Protein AF-A0AA43QXD0-F1 (afdb_monomer)

Foldseek 3Di:
DVVVVVVQVVLLVVLVVLLVVLVVLLVVLLVVLPPPPLCVVLNVVSVVLCCVCQPVVHRPPPDPDGSVRSVVNSVVSVVSSVVSVQVVLLSVLQVLLVVLLVVLVVVLVVLVPDPCVVVCVVLNVLSVVLSVVLVVLCVVSGSVSSNVSSVSSVVSVVVSVVVVVVLVVCCQFLVNLVVSLVVLLVVLVCCLCPVLDDPLNLSVVLSVQSVVLSVVLVCVVVVDDPVRSRDGCNSVVSSVSSVVSSVVSVVQVVLLVVLLVLLVVLLVLLVVLLVVQDPDLLCVLLNVVSVCLNVPQPDPVNSSVLSPDDSVVSVVSSVVSVVVSVVSVVVVVVSVVLSVLLVVLLVVLVVVLVVLVVDPVLVVLNVQLVVLSVVLVVQSNVDSDDDSVVSNVSNVVSSVVSVVVVVVVVVD

Sequence (412 aa):
MLDKAFHEAATRDNLWQQLLNEKALLDTLKQNVEGKDHLNSLKDKINTKLNELFPNNELTNHGLANNHDLTITVIELADSIKQFKEEFDLLEAKQNYLKQFSLVNEKLSEIENSVNKEHYKEIKDKLVSVKESADAIASGNTKISYDIAAQELSRVLAEALEKIKAIDQELSSPEGMERLYWAKLKEAKNYADSDLNSDQEIYSYEKNQLKQAIQAIENEVTTTTPEDQKKEGFFQDKIDKLNKALDQAKETKQEKDISLSEFDELALRANELDKRIGDSKYYSYYKNELKWLISDDFEPRNRKKFSSWTQNARKQKIDSLRNKLIHHEAILERALLLISKYLELKKEAEAFLQELSKNVIYSDIQIALEKQIFNSEEEIKNRNYTDYGVQIPILEKALELSKQDKKAIDMK

Structure (mmCIF, N/CA/C/O backbone):
data_AF-A0AA43QXD0-F1
#
_entry.id   AF-A0AA43QXD0-F1
#
loop_
_atom_site.group_PDB
_atom_site.id
_atom_site.type_symbol
_atom_site.label_atom_id
_atom_site.label_alt_id
_atom_site.label_comp_id
_atom_site.label_asym_id
_atom_site.label_entity_id
_atom_site.label_seq_id
_atom_site.pdbx_PDB_ins_code
_atom_site.Cartn_x
_atom_site.Cartn_y
_atom_site.Cartn_z
_atom_site.occupancy
_atom_site.B_iso_or_equiv
_atom_site.auth_seq_id
_atom_site.auth_comp_id
_atom_site.auth_asym_id
_atom_site.auth_atom_id
_atom_site.pdbx_PDB_model_num
ATOM 1 N N . MET A 1 1 ? -43.182 73.618 34.325 1.00 51.47 1 MET A N 1
ATOM 2 C CA . MET A 1 1 ? -41.833 73.461 33.728 1.00 51.47 1 MET A CA 1
ATOM 3 C C . MET A 1 1 ? -40.879 72.664 34.621 1.00 51.47 1 MET A C 1
ATOM 5 O O . MET A 1 1 ? -40.152 71.854 34.070 1.00 51.47 1 MET A O 1
ATOM 9 N N . LEU A 1 2 ? -40.915 72.809 35.956 1.00 55.12 2 LEU A N 1
ATOM 10 C CA . LEU A 1 2 ? -40.075 72.030 36.891 1.00 55.12 2 LEU A CA 1
ATOM 11 C C . LEU A 1 2 ? -40.331 70.503 36.872 1.00 55.12 2 LEU A C 1
ATOM 13 O O . LEU A 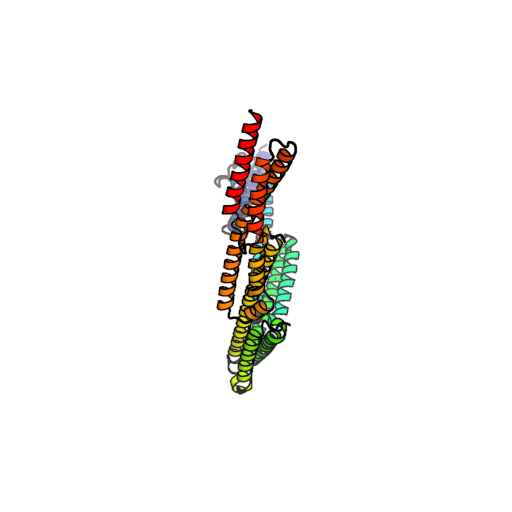1 2 ? -39.370 69.743 36.876 1.00 55.12 2 LEU A O 1
ATOM 17 N N . ASP A 1 3 ? -41.585 70.049 36.747 1.00 63.75 3 ASP A N 1
ATOM 18 C CA . ASP A 1 3 ? -41.909 68.605 36.735 1.00 63.75 3 ASP A CA 1
ATOM 19 C C . ASP A 1 3 ? -41.322 67.834 35.546 1.00 63.75 3 ASP A C 1
ATOM 21 O O . ASP A 1 3 ? -40.877 66.698 35.703 1.00 63.75 3 ASP A O 1
ATOM 25 N N . LYS A 1 4 ? -41.286 68.445 34.354 1.00 66.94 4 LYS A N 1
ATOM 26 C CA . LYS A 1 4 ? -40.823 67.776 33.128 1.00 66.94 4 LYS A CA 1
ATOM 27 C C . LYS A 1 4 ? -39.312 67.530 33.154 1.00 66.94 4 LYS A C 1
ATOM 29 O O . LYS A 1 4 ? -38.874 66.429 32.848 1.00 66.94 4 LYS A O 1
ATOM 34 N N . ALA A 1 5 ? -38.536 68.523 33.591 1.00 70.81 5 ALA A N 1
ATOM 35 C CA . ALA A 1 5 ? -37.084 68.403 33.717 1.00 70.81 5 ALA A CA 1
ATOM 36 C C . ALA A 1 5 ? -36.681 67.375 34.789 1.00 70.81 5 ALA A C 1
ATOM 38 O O . ALA A 1 5 ? -35.729 66.621 34.601 1.00 70.81 5 ALA A O 1
ATOM 39 N N . PHE A 1 6 ? -37.437 67.304 35.892 1.00 72.00 6 PHE A N 1
ATOM 40 C CA . PHE A 1 6 ? -37.231 66.291 36.927 1.00 72.00 6 PHE A CA 1
ATOM 41 C C . PHE A 1 6 ? -37.520 64.872 36.407 1.00 72.00 6 PHE A C 1
ATOM 43 O O . PHE A 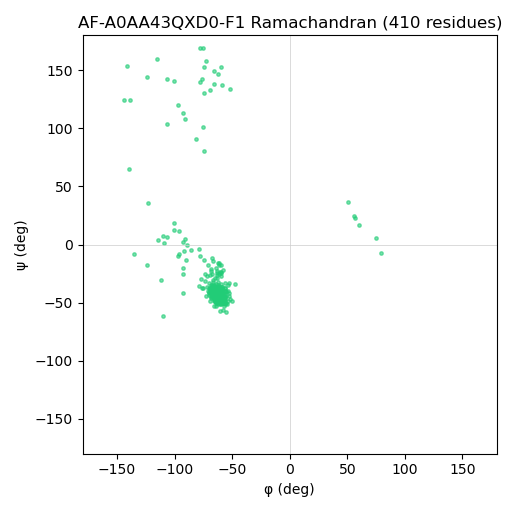1 6 ? -36.728 63.960 36.632 1.00 72.00 6 PHE A O 1
ATOM 50 N N . HIS A 1 7 ? -38.608 64.689 35.649 1.00 74.19 7 HIS A N 1
ATOM 51 C CA . HIS A 1 7 ? -38.941 63.400 35.028 1.00 74.19 7 HIS A CA 1
ATOM 52 C C . HIS A 1 7 ? -37.917 62.975 33.965 1.00 74.19 7 HIS A C 1
ATOM 54 O O . HIS A 1 7 ? -37.544 61.802 33.898 1.00 74.19 7 HIS A O 1
ATOM 60 N N . GLU A 1 8 ? -37.431 63.913 33.150 1.00 78.94 8 GLU A N 1
ATOM 61 C CA . GLU A 1 8 ? -36.392 63.649 32.149 1.00 78.94 8 GLU A CA 1
ATOM 62 C C . GLU A 1 8 ? -35.073 63.216 32.805 1.00 78.94 8 GLU A C 1
ATOM 64 O O . GLU A 1 8 ? -34.463 62.253 32.340 1.00 78.94 8 GLU A O 1
ATOM 69 N N . ALA A 1 9 ? -34.677 63.851 33.915 1.00 78.62 9 ALA A N 1
ATOM 70 C CA . ALA A 1 9 ? -33.487 63.479 34.679 1.00 78.62 9 ALA A CA 1
ATOM 71 C C . ALA A 1 9 ? -33.614 62.093 35.335 1.00 78.62 9 ALA A C 1
ATOM 73 O O . ALA A 1 9 ? -32.725 61.262 35.171 1.00 78.62 9 ALA A O 1
ATOM 74 N N . ALA A 1 10 ? -34.738 61.803 35.998 1.00 82.06 10 ALA A N 1
ATOM 75 C CA . ALA A 1 10 ? -34.971 60.496 36.618 1.00 82.06 10 ALA A CA 1
ATOM 76 C C . ALA A 1 10 ? -34.995 59.350 35.586 1.00 82.06 10 ALA A C 1
ATOM 78 O O . ALA A 1 10 ? -34.493 58.256 35.842 1.00 82.06 10 ALA A O 1
ATOM 79 N N . THR A 1 11 ? -35.545 59.607 34.394 1.00 85.06 11 THR A N 1
ATOM 80 C CA . THR A 1 11 ? -35.537 58.642 33.282 1.00 85.06 11 THR A CA 1
ATOM 81 C C . THR A 1 11 ? -34.114 58.365 32.800 1.00 85.06 11 THR A C 1
ATOM 83 O O . THR A 1 11 ? -33.750 57.208 32.593 1.00 85.06 11 THR A O 1
ATOM 86 N N . ARG A 1 12 ? -33.295 59.415 32.668 1.00 83.88 12 ARG A N 1
ATOM 87 C CA . ARG A 1 12 ? -31.887 59.301 32.277 1.00 83.88 12 ARG A CA 1
ATOM 88 C C . ARG A 1 12 ? -31.093 58.434 33.250 1.00 83.88 12 ARG A C 1
ATOM 90 O O . ARG A 1 12 ? -30.363 57.549 32.815 1.00 83.88 12 ARG A O 1
ATOM 97 N N . ASP A 1 13 ? -31.269 58.660 34.549 1.00 84.12 13 ASP A N 1
ATOM 98 C CA . ASP A 1 13 ? -30.552 57.924 35.594 1.00 84.12 13 ASP A CA 1
ATOM 99 C C . ASP A 1 13 ? -30.929 56.434 35.598 1.00 84.12 13 ASP A C 1
ATOM 101 O O . ASP A 1 13 ? -30.068 55.574 35.778 1.00 84.12 13 ASP A O 1
ATOM 105 N N . ASN A 1 14 ? -32.198 56.103 35.333 1.00 88.69 14 ASN A N 1
ATOM 106 C CA . ASN A 1 14 ? -32.641 54.713 35.201 1.00 88.69 14 ASN A CA 1
ATOM 107 C C . ASN A 1 14 ? -32.011 54.024 33.977 1.00 88.69 14 ASN A C 1
ATOM 109 O O . ASN A 1 14 ? -31.424 52.951 34.107 1.00 88.69 14 ASN A O 1
ATOM 113 N N . LEU A 1 15 ? -32.059 54.665 32.803 1.00 87.38 15 LEU A N 1
ATOM 114 C CA . LEU A 1 15 ? -31.422 54.148 31.583 1.00 87.38 15 LEU A CA 1
ATOM 115 C C . LEU A 1 15 ? -29.913 53.947 31.771 1.00 87.38 15 LEU A C 1
ATOM 117 O O . LEU A 1 15 ? -29.345 52.971 31.287 1.00 87.38 15 LEU A O 1
ATOM 121 N N . TRP A 1 16 ? -29.269 54.833 32.529 1.00 84.62 16 TRP A N 1
ATOM 122 C CA . TRP A 1 16 ? -27.859 54.704 32.872 1.00 84.62 16 TRP A CA 1
ATOM 123 C C . TRP A 1 16 ? -27.559 53.460 33.712 1.00 84.62 16 TRP A C 1
ATOM 125 O O . TRP A 1 16 ? -26.627 52.716 33.413 1.00 84.62 16 TRP A O 1
ATOM 135 N N . GLN A 1 17 ? -28.362 53.198 34.746 1.00 87.62 17 GLN A N 1
ATOM 136 C CA . GLN A 1 17 ? -28.209 51.983 35.552 1.00 87.62 17 GLN A CA 1
ATOM 137 C C . GLN A 1 17 ? -28.441 50.716 34.721 1.00 87.62 17 GLN A C 1
ATOM 139 O O . GLN A 1 17 ? -27.722 49.733 34.891 1.00 87.62 17 GLN A O 1
ATOM 144 N N . GLN A 1 18 ? -29.390 50.740 33.781 1.00 90.38 18 GLN A N 1
ATOM 145 C CA . GLN A 1 18 ? -29.596 49.632 32.844 1.00 90.38 18 GLN A CA 1
ATOM 146 C C . GLN A 1 18 ? -28.362 49.399 31.966 1.00 90.38 18 GLN A C 1
ATOM 148 O O . GLN A 1 18 ? -27.901 48.266 31.863 1.00 90.38 18 GLN A O 1
ATOM 153 N N . LEU A 1 19 ? -27.766 50.462 31.416 1.00 88.12 19 LEU A N 1
ATOM 154 C CA . LEU A 1 19 ? -26.538 50.366 30.623 1.00 88.12 19 LEU A CA 1
ATOM 155 C C . LEU A 1 19 ? -25.380 49.736 31.417 1.00 88.12 19 LEU A C 1
ATOM 157 O O . LEU A 1 19 ? -24.665 48.882 30.893 1.00 88.12 19 LEU A O 1
ATOM 161 N N . LEU A 1 20 ? -25.205 50.127 32.684 1.00 87.38 20 LEU A N 1
ATOM 162 C CA . LEU A 1 20 ? -24.184 49.550 33.566 1.00 87.38 20 LEU A CA 1
ATOM 163 C C . LEU A 1 20 ? -24.425 48.058 33.838 1.00 87.38 20 LEU A C 1
ATOM 165 O O . LEU A 1 20 ? -23.473 47.275 33.835 1.00 87.38 20 LEU A O 1
ATOM 169 N N . ASN A 1 21 ? -25.682 47.657 34.035 1.00 91.50 21 ASN A N 1
ATOM 170 C CA . ASN A 1 21 ? -26.043 46.254 34.230 1.00 91.50 21 ASN A CA 1
ATOM 171 C C . ASN A 1 21 ? -25.748 45.415 32.979 1.00 91.50 21 ASN A C 1
ATOM 173 O O . ASN A 1 21 ? -25.146 44.347 33.082 1.00 91.50 21 ASN A O 1
ATOM 177 N N . GLU A 1 22 ? -26.109 45.912 31.795 1.00 91.69 22 GLU A N 1
ATOM 178 C CA . GLU A 1 22 ? -25.817 45.227 30.533 1.00 91.69 22 GLU A CA 1
ATOM 179 C C . GLU A 1 22 ? -24.306 45.134 30.276 1.00 91.69 22 GLU A C 1
ATOM 181 O O . GLU A 1 22 ? -23.798 44.077 29.897 1.00 91.69 22 GLU A O 1
ATOM 186 N N . LYS A 1 23 ? -23.538 46.188 30.584 1.00 89.56 23 LYS A N 1
ATOM 187 C CA . LYS A 1 23 ? -22.070 46.132 30.527 1.00 89.56 23 LYS A CA 1
ATOM 188 C C . LYS A 1 23 ? -21.514 45.003 31.402 1.00 89.56 23 LYS A C 1
ATOM 190 O O . LYS A 1 23 ? -20.656 44.253 30.944 1.00 89.56 23 LYS A O 1
ATOM 195 N N . ALA A 1 24 ? -22.010 44.850 32.631 1.00 91.25 24 ALA A N 1
ATOM 196 C CA . ALA A 1 24 ? -21.566 43.783 33.528 1.00 91.25 24 ALA A CA 1
ATOM 197 C C . ALA A 1 24 ? -21.875 42.377 32.972 1.00 91.25 24 ALA A C 1
ATOM 199 O O . ALA A 1 24 ? -21.065 41.456 33.113 1.00 91.25 24 ALA A O 1
ATOM 200 N N . LEU A 1 25 ? -23.015 42.206 32.294 1.00 94.50 25 LEU A N 1
ATOM 201 C CA . LEU A 1 25 ? -23.342 40.961 31.591 1.00 94.50 25 LEU A CA 1
ATOM 202 C C . LEU A 1 25 ? -22.382 40.699 30.424 1.00 94.50 25 LEU A C 1
ATOM 204 O O . LEU A 1 25 ? -21.934 39.564 30.249 1.00 94.50 25 LEU A O 1
ATOM 208 N N . LEU A 1 26 ? -22.033 41.732 29.655 1.00 92.31 26 LEU A N 1
ATOM 209 C CA . LEU A 1 26 ? -21.068 41.620 28.562 1.00 92.31 26 LEU A CA 1
ATOM 210 C C . LEU A 1 26 ? -19.654 41.284 29.071 1.00 92.31 26 LEU A C 1
ATOM 212 O O . LEU A 1 26 ? -18.992 40.413 28.507 1.00 92.31 26 LEU A O 1
ATOM 216 N N . ASP A 1 27 ? -19.218 41.902 30.172 1.00 91.25 27 ASP A N 1
ATOM 217 C CA . ASP A 1 27 ? -17.948 41.584 30.840 1.00 91.25 27 ASP A CA 1
ATOM 218 C C . ASP A 1 27 ? -17.928 40.132 31.356 1.00 91.25 27 ASP A C 1
ATOM 220 O O . ASP A 1 27 ? -16.919 39.438 31.236 1.00 91.25 27 ASP A O 1
ATOM 224 N N . THR A 1 28 ? -19.059 39.627 31.860 1.00 94.94 28 THR A N 1
ATOM 225 C CA . THR A 1 28 ? -19.193 38.218 32.273 1.00 94.94 28 THR A CA 1
ATOM 226 C C . THR A 1 28 ? -19.048 37.269 31.079 1.00 94.94 28 THR A C 1
ATOM 228 O O . THR A 1 28 ? -18.343 36.264 31.159 1.00 94.94 28 THR A O 1
ATOM 231 N N . LEU A 1 29 ? -19.671 37.589 29.937 1.00 93.94 29 LEU A N 1
ATOM 232 C CA . LEU A 1 29 ? -19.498 36.806 28.708 1.00 93.94 29 LEU A CA 1
ATOM 233 C C . LEU A 1 29 ? -18.046 36.819 28.234 1.00 93.94 29 LEU A C 1
ATOM 235 O O . LEU A 1 29 ? -17.527 35.770 27.858 1.00 93.94 29 LEU A O 1
ATOM 239 N N . LYS A 1 30 ? -17.374 37.972 28.308 1.00 92.81 30 LYS A N 1
ATOM 240 C CA . LYS A 1 30 ? -15.949 38.092 27.986 1.00 92.81 30 LYS A CA 1
ATOM 241 C C . LYS A 1 30 ? -15.097 37.137 28.822 1.00 92.81 30 LYS A C 1
ATOM 243 O O . LYS A 1 30 ? -14.258 36.436 28.265 1.00 92.81 30 LYS A O 1
ATOM 248 N N . GLN A 1 31 ? -15.335 37.077 30.130 1.00 93.62 31 GLN A N 1
ATOM 249 C CA . GLN A 1 31 ? -14.624 36.156 31.022 1.00 93.62 31 GLN A CA 1
ATOM 250 C C . GLN A 1 31 ? -14.893 34.688 30.658 1.00 93.62 31 GLN A C 1
ATOM 252 O O . GLN A 1 31 ? -13.973 33.877 30.655 1.00 93.62 31 GLN A O 1
ATOM 257 N N . ASN A 1 32 ? -16.129 34.346 30.279 1.00 92.94 32 ASN A N 1
ATOM 258 C CA . ASN A 1 32 ? -16.500 32.976 29.901 1.00 92.94 32 ASN A CA 1
ATOM 259 C C . ASN A 1 32 ? -15.860 32.488 28.591 1.00 92.94 32 ASN A C 1
ATOM 261 O O . ASN A 1 32 ? -15.765 31.272 28.382 1.00 92.94 32 ASN A O 1
ATOM 265 N N . VAL A 1 33 ? -15.451 33.409 27.712 1.00 93.75 33 VAL A N 1
ATOM 266 C CA . VAL A 1 33 ? -14.741 33.097 26.459 1.00 93.75 33 VAL A CA 1
ATOM 267 C C . VAL A 1 33 ? -13.224 33.237 26.572 1.00 93.75 33 VAL A C 1
ATOM 269 O O . VAL A 1 33 ? -12.491 32.842 25.666 1.00 93.75 33 VAL A O 1
ATOM 272 N N . GLU A 1 34 ? -12.725 33.803 27.668 1.00 89.88 34 GLU A N 1
ATOM 273 C CA . GLU A 1 34 ? -11.305 34.066 27.843 1.00 89.88 34 GLU A CA 1
ATOM 274 C C . GLU A 1 34 ? -10.506 32.763 28.004 1.00 89.88 34 GLU A C 1
ATOM 276 O O . GLU A 1 34 ? -10.888 31.852 28.734 1.00 89.88 34 GLU A O 1
ATOM 281 N N . GLY A 1 35 ? -9.394 32.655 27.271 1.00 86.25 35 GLY A N 1
ATOM 282 C CA . GLY A 1 35 ? -8.532 31.467 27.281 1.00 86.25 35 GLY A CA 1
ATOM 283 C C . GLY A 1 35 ? -9.084 30.249 26.528 1.00 86.25 35 GLY A C 1
ATOM 284 O O . GLY A 1 35 ? -8.464 29.190 26.578 1.00 86.25 35 GLY A O 1
ATOM 285 N N . LYS A 1 36 ? -10.221 30.376 25.830 1.00 90.81 36 LYS A N 1
ATOM 286 C CA . LYS A 1 36 ? -10.824 29.305 25.026 1.00 90.81 36 LYS A CA 1
ATOM 287 C C . LYS A 1 36 ? -10.643 29.569 23.536 1.00 90.81 36 LYS A C 1
ATOM 289 O O . LYS A 1 36 ? -11.372 30.367 22.948 1.00 90.81 36 LYS A O 1
ATOM 294 N N . ASP A 1 37 ? -9.706 28.859 22.914 1.00 90.31 37 ASP A N 1
ATOM 295 C CA . ASP A 1 37 ? -9.319 29.114 21.522 1.00 90.31 37 ASP A CA 1
ATOM 296 C C . ASP A 1 37 ? -10.478 28.994 20.520 1.00 90.31 37 ASP A C 1
ATOM 298 O O . ASP A 1 37 ? -10.578 29.793 19.586 1.00 90.31 37 ASP A O 1
ATOM 302 N N . HIS A 1 38 ? -11.406 28.053 20.737 1.00 90.31 38 HIS A N 1
ATOM 303 C CA . HIS A 1 38 ? -12.586 27.865 19.882 1.00 90.31 38 HIS A CA 1
ATOM 304 C C . HIS A 1 38 ? -13.591 29.026 19.947 1.00 90.31 38 HIS A C 1
ATOM 306 O O . HIS A 1 38 ? -14.482 29.100 19.104 1.00 90.31 38 HIS A O 1
ATOM 312 N N . LEU A 1 39 ? -13.441 29.947 20.906 1.00 94.88 39 LEU A N 1
ATOM 313 C CA . LEU A 1 39 ? -14.308 31.113 21.106 1.00 94.88 39 LEU A CA 1
ATOM 314 C C . LEU A 1 39 ? -13.631 32.446 20.759 1.00 94.88 39 LEU A C 1
ATOM 316 O O . LEU A 1 39 ? -14.231 33.499 20.976 1.00 94.88 39 LEU A O 1
ATOM 320 N N . ASN A 1 40 ? -12.420 32.440 20.190 1.00 90.88 40 ASN A N 1
ATOM 321 C CA . ASN A 1 40 ? -11.671 33.670 19.898 1.00 90.88 40 ASN A CA 1
ATOM 322 C C . ASN A 1 40 ? -12.452 34.663 19.015 1.00 90.88 40 ASN A C 1
ATOM 324 O O . ASN A 1 40 ? -12.437 35.860 19.282 1.00 90.88 40 ASN A O 1
ATOM 328 N N . SER A 1 41 ? -13.222 34.183 18.032 1.00 90.69 41 SER A N 1
ATOM 329 C CA . SER A 1 41 ? -14.058 35.070 17.207 1.00 90.69 41 SER A CA 1
ATOM 330 C C . SER A 1 41 ? -15.150 35.777 18.021 1.00 90.69 41 SER A C 1
ATOM 332 O O . SER A 1 41 ? -15.392 36.968 17.827 1.00 90.69 41 SER A O 1
ATOM 334 N N . LEU A 1 42 ? -15.780 35.074 18.967 1.00 94.56 42 LEU A N 1
ATOM 335 C CA . LEU A 1 42 ? -16.776 35.663 19.861 1.00 94.56 42 LEU A CA 1
ATOM 336 C C . LEU A 1 42 ? -16.124 36.636 20.852 1.00 94.56 42 LEU A C 1
ATOM 338 O O . LEU A 1 42 ? -16.660 37.714 21.103 1.00 94.56 42 LEU A O 1
ATOM 342 N N . LYS A 1 43 ? -14.932 36.301 21.358 1.00 93.88 43 LYS A N 1
ATOM 343 C CA . LYS A 1 43 ? -14.114 37.196 22.185 1.00 93.88 43 LYS A CA 1
ATOM 344 C C . LYS A 1 43 ? -13.818 38.514 21.468 1.00 93.88 43 LYS A C 1
ATOM 346 O O . LYS A 1 43 ? -13.967 39.574 22.074 1.00 93.88 43 LYS A O 1
ATOM 351 N N . ASP A 1 44 ? -13.439 38.464 20.196 1.00 93.25 44 ASP A N 1
ATOM 352 C CA . ASP A 1 44 ? -13.154 39.664 19.407 1.00 93.25 44 ASP A CA 1
ATOM 353 C C . ASP A 1 44 ? -14.411 40.511 19.193 1.00 93.25 44 ASP A C 1
ATOM 355 O O . ASP A 1 44 ? -14.368 41.720 19.410 1.00 93.25 44 ASP A O 1
ATOM 359 N N . LYS A 1 45 ? -15.558 39.891 18.879 1.00 94.31 45 LYS A N 1
ATOM 360 C CA . LYS A 1 45 ? -16.852 40.593 18.778 1.00 94.31 45 LYS A CA 1
ATOM 361 C C . LYS A 1 45 ? -17.235 41.293 20.086 1.00 94.31 45 LYS A C 1
ATOM 363 O O . LYS A 1 45 ? -17.632 42.458 20.065 1.00 94.31 45 LYS A O 1
ATOM 368 N N . ILE A 1 46 ? -17.073 40.608 21.221 1.00 92.94 46 ILE A N 1
ATOM 369 C CA . ILE A 1 46 ? -17.331 41.170 22.553 1.00 92.94 46 ILE A CA 1
ATOM 370 C C . ILE A 1 46 ? -16.382 42.343 22.840 1.00 92.94 46 ILE A C 1
ATOM 372 O O . ILE A 1 46 ? -16.832 43.398 23.282 1.00 92.94 46 ILE A O 1
ATOM 376 N N . ASN A 1 47 ? -15.083 42.196 22.559 1.00 91.19 47 ASN A N 1
ATOM 377 C CA . ASN A 1 47 ? -14.097 43.262 22.754 1.00 91.19 47 ASN A CA 1
ATOM 378 C C . ASN A 1 47 ? -14.371 44.478 21.866 1.00 91.19 47 ASN A C 1
ATOM 380 O O . ASN A 1 47 ? -14.265 45.605 22.343 1.00 91.19 47 ASN A O 1
ATOM 384 N N . THR A 1 48 ? -14.745 44.267 20.605 1.00 91.94 48 THR A N 1
ATOM 385 C CA . THR A 1 48 ? -15.152 45.347 19.703 1.00 91.94 48 THR A CA 1
ATOM 386 C C . THR A 1 48 ? -16.360 46.080 20.266 1.00 91.94 48 THR A C 1
ATOM 388 O O . THR A 1 48 ? -16.297 47.296 20.415 1.00 91.94 48 THR A O 1
ATOM 391 N N . LYS A 1 49 ? -17.409 45.362 20.692 1.00 89.81 49 LYS A N 1
ATOM 392 C CA . LYS A 1 49 ? -18.606 45.994 21.264 1.00 89.81 49 LYS A CA 1
ATOM 393 C C . LYS A 1 49 ? -18.304 46.764 22.555 1.00 89.81 49 LYS A C 1
ATOM 395 O O . LYS A 1 49 ? -18.844 47.849 22.764 1.00 89.81 49 LYS A O 1
ATOM 400 N N . LEU A 1 50 ? -17.414 46.234 23.399 1.00 87.69 50 LEU A N 1
ATOM 401 C CA . LEU A 1 50 ? -16.923 46.939 24.586 1.00 87.69 50 LEU A CA 1
ATOM 402 C C . LEU A 1 50 ? -16.155 48.212 24.212 1.00 87.69 50 LEU A C 1
ATOM 404 O O . LEU A 1 50 ? -16.408 49.249 24.808 1.00 87.69 50 LEU A O 1
ATOM 408 N N . ASN A 1 51 ? -15.260 48.163 23.225 1.00 87.88 51 ASN A N 1
ATOM 409 C CA . ASN A 1 51 ? -14.468 49.324 22.807 1.00 87.88 51 ASN A CA 1
ATOM 410 C C . ASN A 1 5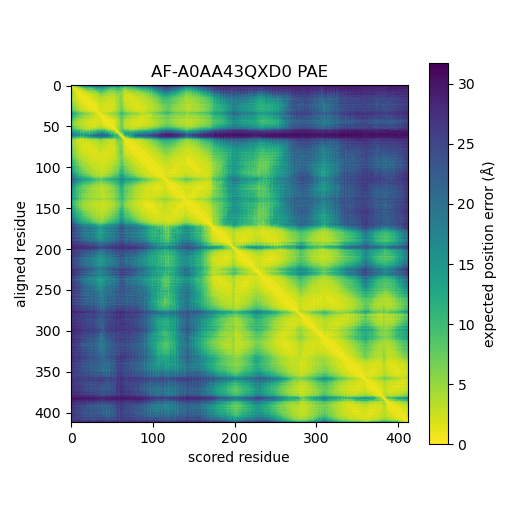1 ? -15.305 50.396 22.089 1.00 87.88 51 ASN A C 1
ATOM 412 O O . ASN A 1 51 ? -15.013 51.580 22.233 1.00 87.88 51 ASN A O 1
ATOM 416 N N . GLU A 1 52 ? -16.331 49.994 21.333 1.00 85.19 52 GLU A N 1
ATOM 417 C CA . GLU A 1 52 ? -17.283 50.901 20.678 1.00 85.19 52 GLU A CA 1
ATOM 418 C C . GLU A 1 52 ? -18.086 51.716 21.698 1.00 85.19 52 GLU A C 1
ATOM 420 O O . GLU A 1 52 ? -18.251 52.923 21.533 1.00 85.19 52 GLU A O 1
ATOM 425 N N . LEU A 1 53 ? -18.584 51.060 22.752 1.00 81.00 53 LEU A N 1
ATOM 426 C CA . LEU A 1 53 ? -19.462 51.686 23.744 1.00 81.00 53 LEU A CA 1
ATOM 427 C C . LEU A 1 53 ? -18.712 52.269 24.955 1.00 81.00 53 LEU A C 1
ATOM 429 O O . LEU A 1 53 ? -19.216 53.185 25.606 1.00 81.00 53 LEU A O 1
ATOM 433 N N . PHE A 1 54 ? -17.523 51.747 25.267 1.00 80.69 54 PHE A N 1
ATOM 434 C CA . PHE A 1 54 ? -16.732 52.070 26.461 1.00 80.69 54 PHE A CA 1
ATOM 435 C C . PHE A 1 54 ? -15.226 52.179 26.129 1.00 80.69 54 PHE A C 1
ATOM 437 O O . PHE A 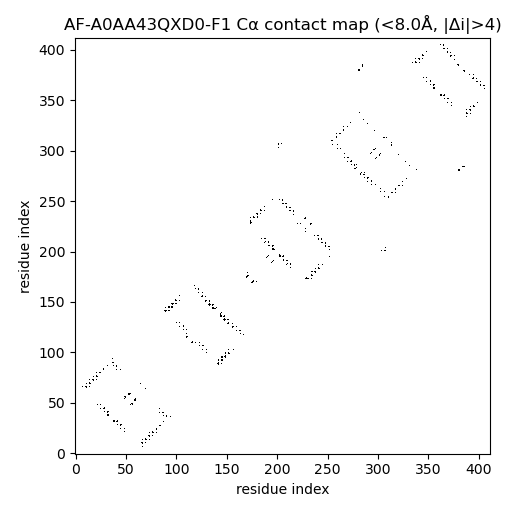1 54 ? -14.415 51.373 26.605 1.00 80.69 54 PHE A O 1
ATOM 444 N N . PRO A 1 55 ? -14.807 53.161 25.310 1.00 77.00 55 PRO A N 1
ATOM 445 C CA . PRO A 1 55 ? -13.399 53.355 24.972 1.00 77.00 55 PRO A CA 1
ATOM 446 C C . PRO A 1 55 ? -12.562 53.601 26.236 1.00 77.00 55 PRO A C 1
ATOM 448 O O . PRO A 1 55 ? -12.969 54.331 27.137 1.00 77.00 55 PRO A O 1
ATOM 451 N N . ASN A 1 56 ? -11.381 52.980 26.314 1.00 71.50 56 ASN A N 1
ATOM 452 C CA . ASN A 1 56 ? -10.497 53.006 27.491 1.00 71.50 56 ASN A CA 1
ATOM 453 C C . ASN A 1 56 ? -11.149 52.514 28.800 1.00 71.50 56 ASN A C 1
ATOM 455 O O . ASN A 1 56 ? -10.675 52.854 29.880 1.00 71.50 56 ASN A O 1
ATOM 459 N N . ASN A 1 57 ? -12.215 51.705 28.722 1.00 65.56 57 ASN A N 1
ATOM 460 C CA . ASN A 1 57 ? -13.053 51.312 29.864 1.00 65.56 57 ASN A CA 1
ATOM 461 C C . ASN A 1 57 ? -13.722 52.496 30.589 1.00 65.56 57 ASN A C 1
ATOM 463 O O . ASN A 1 57 ? -14.203 52.335 31.712 1.00 65.56 57 ASN A O 1
ATOM 467 N N . GLU A 1 58 ? -13.784 53.666 29.953 1.00 63.28 58 GLU A N 1
ATOM 468 C CA . GLU A 1 58 ? -14.417 54.864 30.491 1.00 63.28 58 GLU A CA 1
ATOM 469 C C . GLU A 1 58 ? -15.749 55.138 29.779 1.00 63.28 58 GLU A C 1
ATOM 471 O O . GLU A 1 58 ? -15.913 54.942 28.573 1.00 63.28 58 GLU A O 1
ATOM 476 N N . LEU A 1 59 ? -16.735 55.603 30.549 1.00 62.75 59 LEU A N 1
ATOM 477 C CA . LEU A 1 59 ? -18.034 56.027 30.033 1.00 62.75 59 LEU A CA 1
ATOM 478 C C . LEU A 1 59 ? -17.894 57.386 29.350 1.00 62.75 59 LEU A C 1
ATOM 480 O O . LEU A 1 59 ? -17.876 58.425 30.005 1.00 62.75 59 LEU A O 1
ATOM 484 N N . THR A 1 60 ? -17.829 57.389 28.022 1.00 58.06 60 THR A N 1
ATOM 485 C CA . THR A 1 60 ? -17.598 58.616 27.244 1.00 58.06 60 THR A CA 1
ATOM 486 C C . THR A 1 60 ? -18.812 59.549 27.165 1.00 58.06 60 THR A C 1
ATOM 488 O O . THR A 1 60 ? -18.640 60.718 26.838 1.00 58.06 60 THR A O 1
ATOM 491 N N . ASN A 1 61 ? -20.021 59.107 27.539 1.00 56.12 61 ASN A N 1
ATOM 492 C CA . ASN A 1 61 ? -21.264 59.874 27.336 1.00 56.12 61 ASN A CA 1
ATOM 493 C C . ASN A 1 61 ? -22.081 60.147 28.616 1.00 56.12 61 ASN A C 1
ATOM 495 O O . ASN A 1 61 ? -23.308 60.194 28.576 1.00 56.12 61 ASN A O 1
ATOM 499 N N . HIS A 1 62 ? -21.429 60.381 29.759 1.00 52.44 62 HIS A N 1
ATOM 500 C CA . HIS A 1 62 ? -22.117 60.591 31.048 1.00 52.44 62 HIS A CA 1
ATOM 501 C C . HIS A 1 62 ? -22.964 61.888 31.134 1.00 52.44 62 HIS A C 1
ATOM 503 O O . HIS A 1 62 ? -23.767 62.034 32.055 1.00 52.44 62 HIS A O 1
ATOM 509 N N . GLY A 1 63 ? -22.812 62.846 30.207 1.00 50.12 63 GLY A N 1
ATOM 510 C CA . GLY A 1 63 ? -23.405 64.186 30.362 1.00 50.12 63 GLY A CA 1
ATOM 511 C C . GLY A 1 63 ? -24.114 64.801 29.155 1.00 50.12 63 GLY A C 1
ATOM 512 O O . GLY A 1 63 ? -24.737 65.848 29.319 1.00 50.12 63 GLY A O 1
ATOM 513 N N . LEU A 1 64 ? -24.035 64.201 27.963 1.00 54.88 64 LEU A N 1
ATOM 514 C CA . LEU A 1 64 ? -24.488 64.847 26.716 1.00 54.88 64 LEU A CA 1
ATOM 515 C C . LEU A 1 64 ? -25.537 64.048 25.930 1.00 54.88 64 LEU A C 1
ATOM 517 O O . LEU A 1 64 ? -26.232 64.635 25.104 1.00 54.88 64 LEU A O 1
ATOM 521 N N . ALA A 1 65 ? -25.684 62.745 26.192 1.00 64.19 65 ALA A N 1
ATOM 522 C CA . ALA A 1 65 ? -26.693 61.925 25.532 1.00 64.19 65 ALA A CA 1
ATOM 523 C C . ALA A 1 65 ? -28.086 62.235 26.098 1.00 64.19 65 ALA A C 1
ATOM 525 O O . ALA A 1 65 ? -28.299 62.270 27.315 1.00 64.19 65 ALA A O 1
ATOM 526 N N . ASN A 1 66 ? -29.041 62.482 25.208 1.00 79.12 66 ASN A N 1
ATOM 527 C CA . ASN A 1 66 ? -30.440 62.627 25.591 1.00 79.12 66 ASN A CA 1
ATOM 528 C C . ASN A 1 66 ? -31.045 61.237 25.906 1.00 79.12 66 ASN A C 1
ATOM 530 O O . ASN A 1 66 ? -30.456 60.194 25.617 1.00 79.12 66 ASN A O 1
ATOM 534 N N . ASN A 1 67 ? -32.245 61.207 26.492 1.00 83.06 67 ASN A N 1
ATOM 535 C CA . ASN A 1 67 ? -32.907 59.947 26.859 1.00 83.06 67 ASN A CA 1
ATOM 536 C C . ASN A 1 67 ? -33.165 59.025 25.654 1.00 83.06 67 ASN A C 1
ATOM 538 O O . ASN A 1 67 ? -33.224 57.810 25.826 1.00 83.06 67 ASN A O 1
ATOM 542 N N . HIS A 1 68 ? -33.318 59.581 24.448 1.00 84.06 68 HIS A N 1
ATOM 543 C CA . HIS A 1 68 ? -33.543 58.805 23.231 1.00 84.06 68 HIS A CA 1
ATOM 544 C C . HIS A 1 68 ? -32.288 58.015 22.835 1.00 84.06 68 HIS A C 1
ATOM 546 O O . HIS A 1 68 ? -32.374 56.799 22.673 1.00 84.06 68 HIS A O 1
ATOM 552 N N . ASP A 1 69 ? -31.122 58.661 22.802 1.00 82.19 69 ASP A N 1
ATOM 553 C CA . ASP A 1 69 ? -29.848 58.022 22.441 1.00 82.19 69 ASP A CA 1
ATOM 554 C C . ASP A 1 69 ? -29.437 56.941 23.458 1.00 82.19 69 ASP A C 1
ATOM 556 O O . ASP A 1 69 ? -28.978 55.859 23.085 1.00 82.19 69 ASP A O 1
ATOM 560 N N . LEU A 1 70 ? -29.658 57.194 24.756 1.00 83.31 70 LEU A N 1
ATOM 561 C CA . LEU A 1 70 ? -29.426 56.195 25.808 1.00 83.31 70 LEU A CA 1
ATOM 562 C C . LEU A 1 70 ? -30.357 54.990 25.671 1.00 83.31 70 LEU A C 1
ATOM 564 O O . LEU A 1 70 ? -29.913 53.856 25.831 1.00 83.31 70 LEU A O 1
ATOM 568 N N . THR A 1 71 ? -31.633 55.224 25.349 1.00 87.25 71 THR A N 1
ATOM 569 C CA . THR A 1 71 ? -32.598 54.138 25.126 1.00 87.25 71 THR A CA 1
ATOM 570 C C . THR A 1 71 ? -32.150 53.251 23.967 1.00 87.25 71 THR A C 1
ATOM 572 O O . THR A 1 71 ? -32.132 52.031 24.113 1.00 87.25 71 THR A O 1
ATOM 575 N N . ILE A 1 72 ? -31.740 53.852 22.845 1.00 86.19 72 ILE A N 1
ATOM 576 C CA . ILE A 1 72 ? -31.224 53.117 21.681 1.00 86.19 72 ILE A CA 1
ATOM 577 C C . ILE A 1 72 ? -30.001 52.285 22.077 1.00 86.19 72 ILE A C 1
ATOM 579 O O . ILE A 1 72 ? -29.972 51.083 21.830 1.00 86.19 72 ILE A O 1
ATOM 583 N N . THR A 1 73 ? -29.039 52.896 22.771 1.00 86.00 73 THR A N 1
ATOM 584 C CA . THR A 1 73 ? -27.791 52.231 23.177 1.00 86.00 73 THR A CA 1
ATOM 585 C C . THR A 1 73 ? -28.042 51.017 24.078 1.00 86.00 73 THR A C 1
ATOM 587 O O . THR A 1 73 ? -27.436 49.964 23.882 1.00 86.00 73 THR A O 1
ATOM 590 N N . VAL A 1 74 ? -28.937 51.145 25.066 1.00 88.44 74 VAL A N 1
ATOM 591 C CA . VAL A 1 74 ? -29.292 50.039 25.972 1.00 88.44 74 VAL A CA 1
ATOM 592 C C . VAL A 1 74 ? -29.927 48.886 25.196 1.00 88.44 74 VAL A C 1
ATOM 594 O O . VAL A 1 74 ? -29.537 47.738 25.400 1.00 88.44 74 VAL A O 1
ATOM 597 N N . ILE A 1 75 ? -30.858 49.183 24.284 1.00 89.50 75 ILE A N 1
ATOM 598 C CA . ILE A 1 75 ? -31.525 48.167 23.457 1.00 89.50 75 ILE A CA 1
ATOM 599 C C . ILE A 1 75 ? -30.506 47.443 22.570 1.00 89.50 75 ILE A C 1
ATOM 601 O O . ILE A 1 75 ? -30.447 46.217 22.581 1.00 89.50 75 ILE A O 1
ATOM 605 N N . GLU A 1 76 ? -29.649 48.185 21.865 1.00 89.44 76 GLU A N 1
ATOM 606 C CA . GLU A 1 76 ? -28.619 47.606 20.995 1.00 89.44 76 GLU A CA 1
ATOM 607 C C . GLU A 1 76 ? -27.626 46.719 21.757 1.00 89.44 76 GLU A C 1
ATOM 609 O O . GLU A 1 76 ? -27.194 45.677 21.251 1.00 89.44 76 GLU A O 1
ATOM 614 N N . LEU A 1 77 ? -27.235 47.126 22.969 1.00 90.19 77 LEU A N 1
ATOM 615 C CA . LEU A 1 77 ? -26.342 46.339 23.812 1.00 90.19 77 LEU A CA 1
ATOM 616 C C . LEU A 1 77 ? -27.028 45.062 24.311 1.00 90.19 77 LEU A C 1
ATOM 618 O O . LEU A 1 77 ? -26.437 43.987 24.200 1.00 90.19 77 LEU A O 1
ATOM 622 N N . ALA A 1 78 ? -28.266 45.157 24.800 1.00 91.88 78 ALA A N 1
ATOM 623 C CA . ALA A 1 78 ? -29.040 44.001 25.250 1.00 91.88 78 ALA A CA 1
ATOM 624 C C . ALA A 1 78 ? -29.251 42.981 24.113 1.00 91.88 78 ALA A C 1
ATOM 626 O O . ALA A 1 78 ? -29.045 41.777 24.306 1.00 91.88 78 ALA A O 1
ATOM 627 N N . ASP A 1 79 ? -29.570 43.456 22.904 1.00 93.19 79 ASP A N 1
ATOM 628 C CA . ASP A 1 79 ? -29.701 42.616 21.710 1.00 93.19 79 ASP A CA 1
ATOM 629 C C . ASP A 1 79 ? -28.370 41.947 21.336 1.00 93.19 79 ASP A C 1
ATOM 631 O O . ASP A 1 79 ? -28.335 40.747 21.050 1.00 93.19 79 ASP A O 1
ATOM 635 N N . SER A 1 80 ? -27.255 42.683 21.411 1.00 94.56 80 SER A N 1
ATOM 636 C CA . SER A 1 80 ? -25.914 42.134 21.161 1.00 94.56 80 SER A CA 1
ATOM 637 C C . SER A 1 80 ? -25.550 41.047 22.178 1.00 94.56 80 SER A C 1
ATOM 639 O O . SER A 1 80 ? -25.068 39.981 21.807 1.00 94.56 80 SER A O 1
ATOM 641 N N . ILE A 1 81 ? -25.818 41.276 23.467 1.00 94.88 81 ILE A N 1
ATOM 642 C CA . ILE A 1 81 ? -25.568 40.306 24.545 1.00 94.88 81 ILE A CA 1
ATOM 643 C C . ILE A 1 81 ? -26.379 39.032 24.328 1.00 94.88 81 ILE A C 1
ATOM 645 O O . ILE A 1 81 ? -25.864 37.931 24.537 1.00 94.88 81 ILE A O 1
ATOM 649 N N . LYS A 1 82 ? -27.639 39.159 23.903 1.00 95.94 82 LYS A N 1
ATOM 650 C CA . LYS A 1 82 ? -28.480 38.011 23.563 1.00 95.94 82 LYS A CA 1
ATOM 651 C C . LYS A 1 82 ? -27.876 37.203 22.411 1.00 95.94 82 LYS A C 1
ATOM 653 O O . LYS A 1 82 ? -27.712 35.995 22.555 1.00 95.94 82 LYS A O 1
ATOM 658 N N . GLN A 1 83 ? -27.477 37.863 21.323 1.00 96.19 83 GLN A N 1
ATOM 659 C CA . GLN A 1 83 ? -26.824 37.204 20.185 1.00 96.19 83 GLN A CA 1
ATOM 660 C C . GLN A 1 83 ? -25.512 36.520 20.592 1.00 96.19 83 GLN A C 1
ATOM 662 O O . GLN A 1 83 ? -25.266 35.378 20.215 1.00 96.19 83 GLN A O 1
ATOM 667 N N . PHE A 1 84 ? -24.689 37.177 21.413 1.00 96.94 84 PHE A N 1
ATOM 668 C CA . PHE A 1 84 ? -23.438 36.603 21.907 1.00 96.94 84 PHE A CA 1
ATOM 669 C C . PHE A 1 84 ? -23.658 35.384 22.806 1.00 96.94 84 PHE A C 1
ATOM 671 O O . PHE A 1 84 ? -22.872 34.444 22.736 1.00 96.94 84 PHE A O 1
ATOM 678 N N . LYS A 1 85 ? -24.721 35.359 23.621 1.00 95.94 85 LYS A N 1
ATOM 679 C CA . LYS A 1 85 ? -25.106 34.173 24.409 1.00 95.94 85 LYS A CA 1
ATOM 680 C C . LYS A 1 85 ? -25.516 33.009 23.514 1.00 95.94 85 LYS A C 1
ATOM 682 O O . LYS A 1 85 ? -25.049 31.895 23.719 1.00 95.94 85 LYS A O 1
ATOM 687 N N . GLU A 1 86 ? -26.347 33.273 22.511 1.00 95.19 86 GLU A N 1
ATOM 688 C CA . GLU A 1 86 ? -26.780 32.254 21.549 1.00 95.19 86 GLU A CA 1
ATOM 689 C C . GLU A 1 86 ? -25.586 31.691 20.755 1.00 95.19 86 GLU A C 1
ATOM 691 O O . GLU A 1 86 ? -25.471 30.476 20.582 1.00 95.19 86 GLU A O 1
ATOM 696 N N . GLU A 1 87 ? -24.656 32.555 20.332 1.00 95.44 87 GLU A N 1
ATOM 697 C CA . GLU A 1 87 ? -23.416 32.149 19.662 1.00 95.44 87 GLU A CA 1
ATOM 698 C C . GLU A 1 87 ? -22.486 31.361 20.599 1.00 95.44 87 GLU A C 1
ATOM 700 O O . GLU A 1 87 ? -21.944 30.334 20.193 1.00 95.44 87 GLU A O 1
ATOM 705 N N . PHE A 1 88 ? -22.334 31.788 21.857 1.00 95.31 88 PHE A N 1
ATOM 706 C CA . PHE A 1 88 ? -21.556 31.072 22.873 1.00 95.31 88 PHE A CA 1
ATOM 707 C C . PHE A 1 88 ? -22.067 29.642 23.063 1.00 95.31 88 PHE A C 1
ATOM 709 O O . PHE A 1 88 ? -21.297 28.688 22.943 1.00 95.31 88 PHE A O 1
ATOM 716 N N . ASP A 1 89 ? -23.368 29.495 23.313 1.00 95.06 89 ASP A N 1
ATOM 717 C CA . ASP A 1 89 ? -23.992 28.198 23.559 1.00 95.06 89 ASP A CA 1
ATOM 718 C C . ASP A 1 89 ? -23.870 27.270 22.341 1.00 95.06 89 ASP A C 1
ATOM 720 O O . ASP A 1 89 ? -23.635 26.068 22.488 1.00 95.06 89 ASP A O 1
ATOM 724 N N . LEU A 1 90 ? -24.002 27.822 21.130 1.00 96.00 90 LEU A N 1
ATOM 725 C CA . LEU A 1 90 ? -23.807 27.086 19.883 1.00 96.00 90 LEU A CA 1
ATOM 726 C C . LEU A 1 90 ? -22.363 26.589 19.737 1.00 96.00 90 LEU A C 1
ATOM 728 O O . LEU A 1 90 ? -22.147 25.425 19.392 1.00 96.00 90 LEU A O 1
ATOM 732 N N . LEU A 1 91 ? -21.379 27.461 19.976 1.00 95.56 91 LEU A N 1
ATOM 733 C CA . LEU A 1 91 ? -19.962 27.132 19.828 1.00 95.56 91 LEU A CA 1
ATOM 734 C C . LEU A 1 91 ? -19.497 26.110 20.872 1.00 95.56 91 LEU A C 1
ATOM 736 O O . LEU A 1 91 ? -18.745 25.199 20.529 1.00 95.56 91 LEU A O 1
ATOM 740 N N . GLU A 1 92 ? -19.967 26.208 22.116 1.00 95.69 92 GLU A N 1
ATOM 741 C CA . GLU A 1 92 ? -19.697 25.207 23.157 1.00 95.69 92 GLU A CA 1
ATOM 742 C C . GLU A 1 92 ? -20.321 23.847 22.811 1.00 95.69 92 GLU A C 1
ATOM 744 O O . GLU A 1 92 ? -19.634 22.823 22.868 1.00 95.69 92 GLU A O 1
ATOM 749 N N . ALA A 1 93 ? -21.584 23.818 22.369 1.00 97.06 93 ALA A N 1
ATOM 750 C CA . ALA A 1 93 ? -22.232 22.577 21.939 1.00 97.06 93 ALA A CA 1
ATOM 751 C C . ALA A 1 93 ? -21.481 21.930 20.761 1.00 97.06 93 ALA A C 1
ATOM 753 O O . ALA A 1 93 ? -21.199 20.728 20.774 1.00 97.06 93 ALA A O 1
ATOM 754 N N . LYS A 1 94 ? -21.068 22.739 19.775 1.00 97.12 94 LYS A N 1
ATOM 755 C CA . LYS A 1 94 ? -20.250 22.289 18.642 1.00 97.12 94 LYS A CA 1
ATOM 756 C C . LYS A 1 94 ? -18.904 21.724 19.092 1.00 97.12 94 LYS A C 1
ATOM 758 O O . LYS A 1 94 ? -18.494 20.668 18.610 1.00 97.12 94 LYS A O 1
ATOM 763 N N . GLN A 1 95 ? -18.220 22.395 20.017 1.00 96.38 95 GLN A N 1
ATOM 764 C CA . GLN A 1 95 ? -16.936 21.932 20.541 1.00 96.38 95 GLN A CA 1
ATOM 765 C C . GLN A 1 95 ? -17.079 20.593 21.277 1.00 96.38 95 GLN A C 1
ATOM 767 O O . GLN A 1 95 ? -16.243 19.701 21.109 1.00 96.38 95 GLN A O 1
ATOM 772 N N . ASN A 1 96 ? -18.151 20.416 22.053 1.00 96.81 96 ASN A N 1
ATOM 773 C CA . ASN A 1 96 ? -18.440 19.149 22.715 1.00 96.81 96 ASN A CA 1
ATOM 774 C C . ASN A 1 96 ? -18.701 18.021 21.702 1.00 96.81 96 ASN A C 1
ATOM 776 O O . ASN A 1 96 ? -18.112 16.947 21.828 1.00 96.81 96 ASN A O 1
ATOM 780 N N . TYR A 1 97 ? -19.504 18.273 20.662 1.00 98.00 97 TYR A N 1
ATOM 781 C CA . TYR A 1 97 ? -19.708 17.327 19.559 1.00 98.00 97 TYR A CA 1
ATOM 782 C C . TYR A 1 97 ? -18.381 16.897 18.920 1.00 98.00 97 TYR A C 1
ATOM 784 O O . TYR A 1 97 ? -18.100 15.701 18.846 1.00 98.00 97 TYR A O 1
ATOM 792 N N . LEU A 1 98 ? -17.528 17.854 18.534 1.00 97.31 98 LEU A N 1
ATOM 793 C CA . LEU A 1 98 ? -16.234 17.563 17.908 1.00 97.31 98 LEU A CA 1
ATOM 794 C C . LEU A 1 98 ? -15.331 16.712 18.807 1.00 97.31 98 LEU A C 1
ATOM 796 O O . LEU A 1 98 ? -14.660 15.797 18.326 1.00 97.31 98 LEU A O 1
ATOM 800 N N . LYS A 1 99 ? -15.348 16.964 20.120 1.00 97.31 99 LYS A N 1
ATOM 801 C CA . LYS A 1 99 ? -14.620 16.148 21.096 1.00 97.31 99 LYS A CA 1
ATOM 802 C C . LYS A 1 99 ? -15.113 14.698 21.102 1.00 97.31 99 LYS A C 1
ATOM 804 O O . LYS A 1 99 ? -14.293 13.786 21.023 1.00 97.31 99 LYS A O 1
ATOM 809 N N . GLN A 1 100 ? -16.427 14.473 21.168 1.00 97.62 100 GLN A N 1
ATOM 810 C CA . GLN A 1 100 ? -16.995 13.116 21.152 1.00 97.62 100 GLN A CA 1
ATOM 811 C C . GLN A 1 100 ? -16.728 12.403 19.825 1.00 97.62 100 GLN A C 1
ATOM 813 O O . GLN A 1 100 ? -16.350 11.233 19.807 1.00 97.62 100 GLN A O 1
ATOM 818 N N . PHE A 1 101 ? -16.851 13.127 18.715 1.00 97.25 101 PHE A N 1
ATOM 819 C CA . PHE A 1 101 ? -16.564 12.610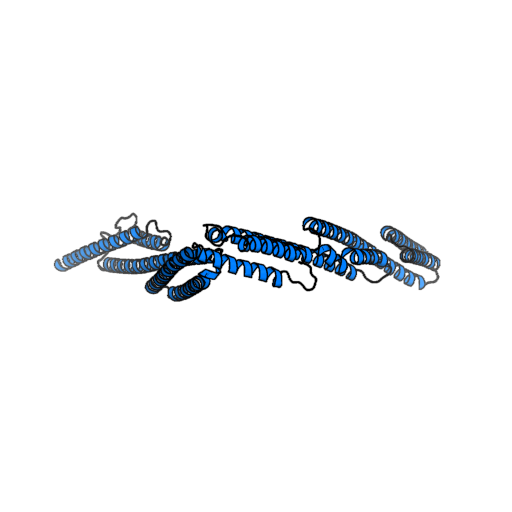 17.382 1.00 97.25 101 PHE A CA 1
ATOM 820 C C . PHE A 1 101 ? -15.101 12.165 17.250 1.00 97.25 101 PHE A C 1
ATOM 822 O O . PHE A 1 101 ? -14.815 11.104 16.695 1.00 97.25 101 PHE A O 1
ATOM 829 N N . SER A 1 102 ? -14.167 12.941 17.813 1.00 97.44 102 SER A N 1
ATOM 830 C CA . SER A 1 102 ? -12.748 12.581 17.864 1.00 97.44 102 SER A CA 1
ATOM 831 C C . SER A 1 102 ? -12.507 11.289 18.646 1.00 97.44 102 SER A C 1
ATOM 833 O O . SER A 1 102 ? -11.798 10.418 18.151 1.00 97.44 102 SER A O 1
ATOM 835 N N . LEU A 1 103 ? -13.123 11.133 19.823 1.00 97.81 103 LEU A N 1
ATOM 836 C CA . LEU A 1 103 ? -12.984 9.923 20.646 1.00 97.81 103 LEU A CA 1
ATOM 837 C C . LEU A 1 103 ? -13.515 8.671 19.928 1.00 97.81 103 LEU A C 1
ATOM 839 O O . LEU A 1 103 ? -12.912 7.603 19.999 1.00 97.81 103 LEU A O 1
ATOM 843 N N . VAL A 1 104 ? -14.619 8.799 19.186 1.00 97.81 104 VAL A N 1
ATOM 844 C CA . VAL A 1 104 ? -15.140 7.700 18.358 1.00 97.81 104 VAL A CA 1
ATOM 845 C C . VAL A 1 104 ? -14.171 7.346 17.224 1.00 97.81 104 VAL A C 1
ATOM 847 O O . VAL A 1 104 ? -13.937 6.164 16.980 1.00 97.81 104 VAL A O 1
ATOM 850 N N . ASN A 1 105 ? -13.566 8.335 16.554 1.00 97.31 105 ASN A N 1
ATOM 851 C CA . ASN A 1 105 ? -12.560 8.077 15.513 1.00 97.31 105 ASN A CA 1
ATOM 852 C C . ASN A 1 105 ? -11.308 7.388 16.067 1.00 97.31 105 ASN A C 1
ATOM 854 O O . ASN A 1 105 ? -10.805 6.453 15.446 1.00 97.31 105 ASN A O 1
ATOM 858 N N . GLU A 1 106 ? -10.823 7.829 17.226 1.00 97.06 106 GLU A N 1
ATOM 859 C CA . GLU A 1 106 ? -9.708 7.192 17.927 1.00 97.06 106 GLU A CA 1
ATOM 860 C C . GLU A 1 106 ? -10.034 5.723 18.212 1.00 97.06 106 GLU A C 1
ATOM 862 O O . GLU A 1 106 ? -9.279 4.833 17.816 1.00 97.06 106 GLU A O 1
ATOM 867 N N . LYS A 1 107 ? -11.224 5.447 18.760 1.00 96.50 107 LYS A N 1
ATOM 868 C CA . LYS A 1 107 ? -11.636 4.075 19.060 1.00 96.50 107 LYS A CA 1
ATOM 869 C C . LYS A 1 107 ? -11.799 3.200 17.817 1.00 96.50 107 LYS A C 1
ATOM 871 O O . LYS A 1 107 ? -11.429 2.028 17.843 1.00 96.50 107 LYS A O 1
ATOM 876 N N . LEU A 1 108 ? -12.319 3.749 16.720 1.00 97.00 108 LEU A N 1
ATOM 877 C CA . LEU A 1 108 ? -12.384 3.044 15.436 1.00 97.00 108 LEU A CA 1
ATOM 878 C C . LEU A 1 108 ? -10.985 2.680 14.919 1.00 97.00 108 LEU A C 1
ATOM 880 O O . LEU A 1 108 ? -10.787 1.563 14.445 1.00 97.00 108 LEU A O 1
ATOM 884 N N . SER A 1 109 ? -10.017 3.590 15.049 1.00 93.88 109 SER A N 1
ATOM 885 C CA . SER A 1 109 ? -8.620 3.341 14.676 1.00 93.88 109 SER A CA 1
ATOM 886 C C . SER A 1 109 ? -7.974 2.259 15.550 1.00 93.88 109 SER A C 1
ATOM 888 O O . SER A 1 109 ? -7.293 1.373 15.034 1.00 93.88 109 SER A O 1
ATOM 890 N N . GLU A 1 110 ? -8.215 2.273 16.864 1.00 92.44 110 GLU A N 1
ATOM 891 C CA . GLU A 1 110 ? -7.744 1.214 17.770 1.00 92.44 110 GLU A CA 1
ATOM 892 C C . GLU A 1 110 ? -8.298 -0.164 17.385 1.00 92.44 110 GLU A C 1
ATOM 894 O O . GLU A 1 110 ? -7.553 -1.142 17.347 1.00 92.44 110 GLU A O 1
ATOM 899 N N . ILE A 1 111 ? -9.596 -0.244 17.069 1.00 92.50 111 ILE A N 1
ATOM 900 C CA . ILE A 1 111 ? -10.235 -1.492 16.635 1.00 92.50 111 ILE A CA 1
ATOM 901 C C . ILE A 1 111 ? -9.620 -1.991 15.323 1.00 92.50 111 ILE A C 1
ATOM 903 O O . ILE A 1 111 ? -9.329 -3.181 15.213 1.00 92.50 111 ILE A O 1
ATOM 907 N N . GLU A 1 112 ? -9.398 -1.107 14.346 1.00 88.19 112 GLU A N 1
ATOM 908 C CA . GLU A 1 112 ? -8.844 -1.478 13.037 1.00 88.19 112 GLU A CA 1
ATOM 909 C C . GLU A 1 112 ? -7.432 -2.066 13.144 1.00 88.19 112 GLU A C 1
ATOM 911 O O . GLU A 1 112 ? -7.092 -3.023 12.442 1.00 88.19 112 GLU A O 1
ATOM 916 N N . ASN A 1 113 ? -6.631 -1.514 14.058 1.00 80.00 113 ASN A N 1
ATOM 917 C CA . ASN A 1 113 ? -5.252 -1.929 14.297 1.00 80.00 113 ASN A CA 1
ATOM 918 C C . ASN A 1 113 ? -5.129 -3.106 15.281 1.00 80.00 113 ASN A C 1
ATOM 920 O O . ASN A 1 113 ? -4.028 -3.613 15.492 1.00 80.00 113 ASN A O 1
ATOM 924 N N . SER A 1 114 ? -6.229 -3.559 15.889 1.00 78.81 114 SER A N 1
ATOM 925 C CA . SER A 1 114 ? -6.197 -4.674 16.834 1.00 78.81 114 SER A CA 1
ATOM 926 C C . SER A 1 114 ? -6.050 -6.027 16.135 1.00 78.81 114 SER A C 1
ATOM 928 O O . SER A 1 114 ? -6.696 -6.319 15.125 1.00 78.81 114 SER A O 1
ATOM 930 N N . VAL A 1 115 ? -5.276 -6.925 16.750 1.00 69.69 115 VAL A N 1
ATOM 931 C CA . VAL A 1 115 ? -5.195 -8.345 16.362 1.00 69.69 115 VAL A CA 1
ATOM 932 C C . VAL A 1 115 ? -6.549 -9.060 16.455 1.00 69.69 115 VAL A C 1
ATOM 934 O O . VAL A 1 115 ? -6.789 -10.022 15.725 1.00 69.69 115 VAL A O 1
ATOM 937 N N . ASN A 1 116 ? -7.454 -8.544 17.293 1.00 74.88 116 ASN A N 1
ATOM 938 C CA . ASN A 1 116 ? -8.786 -9.088 17.542 1.00 74.88 116 ASN A CA 1
ATOM 939 C C . ASN A 1 116 ? -9.882 -8.409 16.709 1.00 74.88 116 ASN A C 1
ATOM 941 O O . ASN A 1 116 ? -11.059 -8.641 16.971 1.00 74.88 116 ASN A O 1
ATOM 945 N N . LYS A 1 117 ? -9.534 -7.599 15.698 1.00 81.19 117 LYS A N 1
ATOM 946 C CA . LYS A 1 117 ? -10.489 -6.778 14.928 1.00 81.19 117 LYS A CA 1
ATOM 947 C C . LYS A 1 117 ? -11.742 -7.509 14.434 1.00 81.19 117 LYS A C 1
ATOM 949 O O . LYS A 1 117 ? -12.819 -6.921 14.432 1.00 81.19 117 LYS A O 1
ATOM 954 N N . GLU A 1 118 ? -11.635 -8.791 14.079 1.00 78.44 118 GLU A N 1
ATOM 955 C CA . GLU A 1 118 ? -12.789 -9.583 13.628 1.00 78.44 118 GLU A CA 1
ATOM 956 C C . GLU A 1 118 ? -13.820 -9.809 14.750 1.00 78.44 118 GLU A C 1
ATOM 958 O O . GLU A 1 118 ? -15.020 -9.812 14.494 1.00 78.44 118 GLU A O 1
ATOM 963 N N . HIS A 1 119 ? -13.377 -9.906 16.008 1.00 81.50 119 HIS A N 1
ATOM 964 C CA . HIS A 1 119 ? -14.255 -10.044 17.178 1.00 81.50 119 HIS A CA 1
ATOM 965 C C . HIS A 1 119 ? -14.963 -8.730 17.520 1.00 81.50 119 HIS A C 1
ATOM 967 O O . HIS A 1 119 ? -16.058 -8.740 18.075 1.00 81.50 119 HIS A O 1
ATOM 973 N N . TYR A 1 120 ? -14.380 -7.588 17.146 1.00 90.12 120 TYR A N 1
ATOM 974 C CA . TYR A 1 120 ? -14.985 -6.272 17.354 1.00 90.12 120 TYR A CA 1
ATOM 975 C C . TYR A 1 120 ? -15.841 -5.801 16.173 1.00 90.12 120 TYR A C 1
ATOM 977 O O . TYR A 1 120 ? -16.326 -4.671 16.202 1.00 90.12 120 TYR A O 1
ATOM 985 N N . LYS A 1 121 ? -16.050 -6.625 15.139 1.00 90.69 121 LYS A N 1
ATOM 986 C CA . LYS A 1 121 ? -16.726 -6.219 13.897 1.00 90.69 121 LYS A CA 1
ATOM 987 C C . LYS A 1 121 ? -18.095 -5.580 14.133 1.00 90.69 121 LYS A C 1
ATOM 989 O O . LYS A 1 121 ? -18.341 -4.476 13.663 1.00 90.69 121 LYS A O 1
ATOM 994 N N . GLU A 1 122 ? -18.950 -6.203 14.944 1.00 92.06 122 GLU A N 1
ATOM 995 C CA . GLU A 1 122 ? -20.268 -5.634 15.266 1.00 92.06 122 GLU A CA 1
ATOM 996 C C . GLU A 1 122 ? -20.182 -4.291 16.009 1.00 92.06 122 GLU A C 1
ATOM 998 O O . GLU A 1 122 ? -21.060 -3.437 15.878 1.00 92.06 122 GLU A O 1
ATOM 1003 N N . ILE A 1 123 ? -19.140 -4.107 16.823 1.00 95.31 123 ILE A N 1
ATOM 1004 C CA . ILE A 1 123 ? -18.900 -2.870 17.572 1.00 95.31 123 ILE A CA 1
ATOM 1005 C C . ILE A 1 123 ? -18.430 -1.780 16.612 1.00 95.31 123 ILE A C 1
ATOM 1007 O O . ILE A 1 123 ? -18.949 -0.665 16.657 1.00 95.31 123 ILE A O 1
ATOM 1011 N N . LYS A 1 124 ? -17.504 -2.119 15.709 1.00 96.75 124 LYS A N 1
ATOM 1012 C CA . LYS A 1 124 ? -17.028 -1.237 14.642 1.00 96.75 124 LYS A CA 1
ATOM 1013 C C . LYS A 1 124 ? -18.189 -0.752 13.779 1.00 96.75 124 LYS A C 1
ATOM 1015 O O . LYS A 1 124 ? -18.341 0.453 13.612 1.00 96.75 124 LYS A O 1
ATOM 1020 N N . ASP A 1 125 ? -19.035 -1.660 13.301 1.00 96.00 125 ASP A N 1
ATOM 1021 C CA . ASP A 1 125 ? -20.167 -1.318 12.434 1.00 96.00 125 ASP A CA 1
ATOM 1022 C C . ASP A 1 125 ? -21.152 -0.369 13.140 1.00 96.00 125 ASP A C 1
ATOM 1024 O O . ASP A 1 125 ? -21.616 0.610 12.552 1.00 96.00 125 ASP A O 1
ATOM 1028 N N . LYS A 1 126 ? -21.410 -0.583 14.438 1.00 96.94 126 LYS A N 1
ATOM 1029 C CA . LYS A 1 126 ? -22.234 0.329 15.253 1.00 96.94 126 LYS A CA 1
ATOM 1030 C C . LYS A 1 126 ? -21.590 1.698 15.451 1.00 96.94 126 LYS A C 1
ATOM 1032 O O . LYS A 1 126 ? -22.294 2.702 15.367 1.00 96.94 126 LYS A O 1
ATOM 1037 N N . LEU A 1 127 ? -20.282 1.749 15.704 1.00 97.69 127 LEU A N 1
ATOM 1038 C CA . LEU A 1 127 ? -19.538 3.004 15.852 1.00 97.69 127 LEU A CA 1
ATOM 1039 C C . LEU A 1 127 ? -19.491 3.802 14.538 1.00 97.69 127 LEU A C 1
ATOM 1041 O O . LEU A 1 127 ? -19.627 5.022 14.565 1.00 97.69 127 LEU A O 1
ATOM 1045 N N . VAL A 1 128 ? -19.352 3.134 13.389 1.00 97.38 128 VAL A N 1
ATOM 1046 C CA . VAL A 1 128 ? -19.442 3.777 12.066 1.00 97.38 128 VAL A CA 1
ATOM 1047 C C . VAL A 1 128 ? -20.850 4.326 11.836 1.00 97.38 128 VAL A C 1
ATOM 1049 O O . VAL A 1 128 ? -21.002 5.500 11.508 1.00 97.38 128 VAL A O 1
ATOM 1052 N N . SER A 1 129 ? -21.881 3.519 12.094 1.00 97.38 129 SER A N 1
ATOM 1053 C CA . SER A 1 129 ? -23.273 3.928 11.891 1.00 97.38 129 SER A CA 1
ATOM 1054 C C . SER A 1 129 ? -23.684 5.115 12.773 1.00 97.38 129 SER A C 1
ATOM 1056 O O . SER A 1 129 ? -24.284 6.066 12.271 1.00 97.38 129 SER A O 1
ATOM 1058 N N . VAL A 1 130 ? -23.331 5.118 14.068 1.00 97.25 130 VAL A N 1
ATOM 1059 C CA . VAL A 1 130 ? -23.644 6.264 14.944 1.00 97.25 130 VAL A CA 1
ATOM 1060 C C . VAL A 1 130 ? -22.881 7.515 14.526 1.00 97.25 130 VAL A C 1
ATOM 1062 O O . VAL A 1 130 ? -23.418 8.612 14.624 1.00 97.25 130 VAL A O 1
ATOM 1065 N N . LYS A 1 131 ? -21.648 7.371 14.032 1.00 97.25 131 LYS A N 1
ATOM 1066 C CA . LYS A 1 131 ? -20.846 8.496 13.555 1.00 97.25 131 LYS A CA 1
ATOM 1067 C C . LYS A 1 131 ? -21.509 9.178 12.359 1.00 97.25 131 LYS A C 1
ATOM 1069 O O . LYS A 1 131 ? -21.608 10.399 12.347 1.00 97.25 131 LYS A O 1
ATOM 1074 N N . GLU A 1 132 ? -21.986 8.399 11.391 1.00 96.75 132 GLU A N 1
ATOM 1075 C CA . GLU A 1 132 ? -22.714 8.913 10.223 1.00 96.75 132 GLU A CA 1
ATOM 1076 C C . GLU A 1 132 ? -24.038 9.579 10.624 1.00 96.75 132 GLU A C 1
ATOM 1078 O O . GLU A 1 132 ? -24.340 10.680 10.164 1.00 96.75 132 GLU A O 1
ATOM 1083 N N . SER A 1 133 ? -24.799 8.954 11.531 1.00 96.50 133 SER A N 1
ATOM 1084 C CA . SER A 1 133 ? -26.040 9.526 12.076 1.00 96.50 133 SER A CA 1
ATOM 1085 C C . SER A 1 133 ? -25.787 10.851 12.800 1.00 96.50 133 SER A C 1
ATOM 1087 O O . SER A 1 133 ? -26.448 11.854 12.530 1.00 96.50 133 SER A O 1
ATOM 1089 N N . ALA A 1 134 ? -24.788 10.887 13.683 1.00 96.50 134 ALA A N 1
ATOM 1090 C CA . ALA A 1 134 ? -24.442 12.069 14.460 1.00 96.50 134 ALA A CA 1
ATOM 1091 C C . ALA A 1 134 ? -23.974 13.227 13.569 1.00 96.50 134 ALA A C 1
ATOM 1093 O O . ALA A 1 134 ? -24.350 14.370 13.822 1.00 96.50 134 ALA A O 1
ATOM 1094 N N . ASP A 1 135 ? -23.215 12.945 12.506 1.00 95.75 135 ASP A N 1
ATOM 1095 C CA . ASP A 1 135 ? -22.791 13.967 11.544 1.00 95.75 135 ASP A CA 1
ATOM 1096 C C . ASP A 1 135 ? -23.982 14.533 10.755 1.00 95.75 135 ASP A C 1
ATOM 1098 O O . ASP A 1 135 ? -24.124 15.750 10.604 1.00 95.75 135 ASP A O 1
ATOM 1102 N N . ALA A 1 136 ? -24.921 13.668 10.353 1.00 96.38 136 ALA A N 1
ATOM 1103 C CA . ALA A 1 136 ? -26.169 14.094 9.728 1.00 96.38 136 ALA A CA 1
ATOM 1104 C C . ALA A 1 136 ? -27.016 14.973 10.666 1.00 96.38 136 ALA A C 1
ATOM 1106 O O . ALA A 1 136 ? -27.553 15.992 10.230 1.00 96.38 136 ALA A O 1
ATOM 1107 N N . ILE A 1 137 ? -27.102 14.642 11.957 1.00 95.38 137 ILE A N 1
ATOM 1108 C CA . ILE A 1 137 ? -27.799 15.465 12.958 1.00 95.38 137 ILE A CA 1
ATOM 1109 C C . ILE A 1 137 ? -27.085 16.813 13.139 1.00 95.38 137 ILE A C 1
ATOM 1111 O O . ILE A 1 137 ? -27.735 17.863 13.106 1.00 95.38 137 ILE A O 1
ATOM 1115 N N . ALA A 1 138 ? -25.757 16.800 13.292 1.00 95.44 138 ALA A N 1
ATOM 1116 C CA . ALA A 1 138 ? -24.931 17.989 13.494 1.00 95.44 138 ALA A CA 1
ATOM 1117 C C . ALA A 1 138 ? -24.995 18.973 12.311 1.00 95.44 138 ALA A C 1
ATOM 1119 O O . ALA A 1 138 ? -24.850 20.181 12.514 1.00 95.44 138 ALA A O 1
ATOM 1120 N N . SER A 1 139 ? -25.302 18.491 11.099 1.00 94.31 139 SER A N 1
ATOM 1121 C CA . SER A 1 139 ? -25.518 19.331 9.910 1.00 94.31 139 SER A CA 1
ATOM 1122 C C . SER A 1 139 ? -26.634 20.374 10.077 1.00 94.31 139 SER A C 1
ATOM 1124 O O . SER A 1 139 ? -26.605 21.415 9.422 1.00 94.31 139 SER A O 1
ATOM 1126 N N . GLY A 1 140 ? -27.571 20.154 11.012 1.00 90.69 140 GLY A N 1
ATOM 1127 C CA . GLY A 1 140 ? -28.587 21.142 11.380 1.00 90.69 140 GLY A CA 1
ATOM 1128 C C . GLY A 1 140 ? -28.008 22.438 11.965 1.00 90.69 140 GLY A C 1
ATOM 1129 O O . GLY A 1 140 ? -28.712 23.441 12.010 1.00 90.69 140 GLY A O 1
ATOM 1130 N N . ASN A 1 141 ? -26.736 22.436 12.391 1.00 93.25 141 ASN A N 1
ATOM 1131 C CA . ASN A 1 141 ? -25.971 23.598 12.860 1.00 93.25 141 ASN A CA 1
ATOM 1132 C C . ASN A 1 141 ? -26.691 24.445 13.928 1.00 93.25 141 ASN A C 1
ATOM 1134 O O . ASN A 1 141 ? -26.576 25.669 13.967 1.00 93.25 141 ASN A O 1
ATOM 1138 N N . THR A 1 142 ? -27.434 23.779 14.811 1.00 96.31 142 THR A N 1
ATOM 1139 C CA . THR A 1 142 ? -28.049 24.385 15.995 1.00 96.31 142 THR A CA 1
ATOM 1140 C C . THR A 1 142 ? -27.447 23.791 17.260 1.00 96.31 142 THR A C 1
ATOM 1142 O O . THR A 1 142 ? -26.925 22.675 17.246 1.00 96.31 142 THR A O 1
ATOM 1145 N N . LYS A 1 143 ? -27.576 24.502 18.385 1.00 96.19 143 LYS A N 1
ATOM 1146 C CA . LYS A 1 143 ? -27.182 23.990 19.703 1.00 96.19 143 LYS A CA 1
ATOM 1147 C C . LYS A 1 143 ? -27.815 22.622 19.983 1.00 96.19 143 LYS A C 1
ATOM 1149 O O . LYS A 1 143 ? -27.121 21.690 20.363 1.00 96.19 143 LYS A O 1
ATOM 1154 N N . ILE A 1 144 ? -29.121 22.497 19.730 1.00 96.69 144 ILE A N 1
ATOM 1155 C CA . ILE A 1 144 ? -29.887 21.263 19.959 1.00 96.69 144 ILE A CA 1
ATOM 1156 C C . ILE A 1 144 ? -29.351 20.124 19.085 1.00 96.69 144 ILE A C 1
ATOM 1158 O O . ILE A 1 144 ? -29.150 19.022 19.583 1.00 96.69 144 ILE A O 1
ATOM 1162 N N . SER A 1 145 ? -29.076 20.393 17.805 1.00 97.19 145 SER A N 1
ATOM 1163 C CA . SER A 1 145 ? -28.469 19.418 16.895 1.00 97.19 145 SER A CA 1
ATOM 1164 C C . SER A 1 145 ? -27.129 18.901 17.424 1.00 97.19 145 SER A C 1
ATOM 1166 O O . SER A 1 145 ? -26.933 17.692 17.510 1.00 97.19 145 SER A O 1
ATOM 1168 N N . TYR A 1 146 ? -26.221 19.797 17.823 1.00 98.25 146 TYR A N 1
ATOM 1169 C CA . TYR A 1 146 ? -24.922 19.392 18.362 1.00 98.25 146 TYR A CA 1
ATOM 1170 C C . TYR A 1 146 ? -25.043 18.644 19.694 1.00 98.25 146 TYR A C 1
ATOM 1172 O O . TYR A 1 146 ? -24.361 17.639 19.880 1.00 98.25 146 TYR A O 1
ATOM 1180 N N . ASP A 1 147 ? -25.927 19.085 20.593 1.00 97.81 147 ASP A N 1
ATOM 1181 C CA . ASP A 1 147 ? -26.163 18.421 21.878 1.00 97.81 147 ASP A CA 1
ATOM 1182 C C . ASP A 1 147 ? -26.671 16.982 21.680 1.00 97.81 147 ASP A C 1
ATOM 1184 O O . ASP A 1 147 ? -26.153 16.057 22.308 1.00 97.81 147 ASP A O 1
ATOM 1188 N N . ILE A 1 148 ? -27.636 16.769 20.774 1.00 97.56 148 ILE A N 1
ATOM 1189 C CA . ILE A 1 148 ? -28.160 15.432 20.446 1.00 97.56 148 ILE A CA 1
ATOM 1190 C C . ILE A 1 148 ? -27.063 14.561 19.825 1.00 97.56 148 ILE A C 1
ATOM 1192 O O . ILE A 1 148 ? -26.843 13.439 20.283 1.00 97.56 148 ILE A O 1
ATOM 1196 N N . ALA A 1 149 ? -26.343 15.081 18.826 1.00 97.81 149 ALA A N 1
ATOM 1197 C CA . ALA A 1 149 ? -25.269 14.350 18.155 1.00 97.81 149 ALA A CA 1
ATOM 1198 C C . ALA A 1 149 ? -24.164 13.929 19.141 1.00 97.81 149 ALA A C 1
ATOM 1200 O O . ALA A 1 149 ? -23.721 12.781 19.138 1.00 97.81 149 ALA A O 1
ATOM 1201 N N . ALA A 1 150 ? -23.749 14.835 20.033 1.00 98.06 150 ALA A N 1
ATOM 1202 C CA . ALA A 1 150 ? -22.752 14.549 21.060 1.00 98.06 150 ALA A CA 1
ATOM 1203 C C . ALA A 1 150 ? -23.227 13.463 22.038 1.00 98.06 150 ALA A C 1
ATOM 1205 O O . ALA A 1 150 ? -22.471 12.541 22.341 1.00 98.06 150 ALA A O 1
ATOM 1206 N N . GLN A 1 151 ? -24.476 13.543 22.511 1.00 97.50 151 GLN A N 1
ATOM 1207 C CA . GLN A 1 151 ? -25.053 12.544 23.417 1.00 97.50 151 GLN A CA 1
ATOM 1208 C C . GLN A 1 151 ? -25.127 11.157 22.776 1.00 97.50 151 GLN A C 1
ATOM 1210 O O . GLN A 1 151 ? -24.816 10.159 23.432 1.00 97.50 151 GLN A O 1
ATOM 1215 N N . GLU A 1 152 ? -25.520 11.082 21.504 1.00 96.88 152 GLU A N 1
ATOM 1216 C CA . GLU A 1 152 ? -25.630 9.812 20.793 1.00 96.88 152 GLU A CA 1
ATOM 1217 C C . GLU A 1 152 ? -24.259 9.143 20.629 1.00 96.88 152 GLU A C 1
ATOM 1219 O O . GLU A 1 152 ? -24.108 7.963 20.964 1.00 96.88 152 GLU A O 1
ATOM 1224 N N . LEU A 1 153 ? -23.243 9.920 20.230 1.00 98.00 153 LEU A N 1
ATOM 1225 C CA . LEU A 1 153 ? -21.852 9.467 20.163 1.00 98.00 153 LEU A CA 1
ATOM 1226 C C . LEU A 1 153 ? -21.355 8.967 21.523 1.00 98.00 153 LEU A C 1
ATOM 1228 O O . LEU A 1 153 ? -20.837 7.854 21.607 1.00 98.00 153 LEU A O 1
ATOM 1232 N N . SER A 1 154 ? -21.543 9.744 22.597 1.00 97.44 154 SER A N 1
ATOM 1233 C CA . SER A 1 154 ? -21.098 9.355 23.941 1.00 97.44 154 SER A CA 1
ATOM 1234 C C . SER A 1 154 ? -21.756 8.065 24.423 1.00 97.44 154 SER A C 1
ATOM 1236 O O . SER A 1 154 ? -21.077 7.204 24.984 1.00 97.44 154 SER A O 1
ATOM 1238 N N . ARG A 1 155 ? -23.067 7.907 24.201 1.00 97.69 155 ARG A N 1
ATOM 1239 C CA . ARG A 1 155 ? -23.807 6.709 24.616 1.00 97.69 155 ARG A CA 1
ATOM 1240 C C . ARG A 1 155 ? -23.279 5.465 23.908 1.00 97.69 155 ARG A C 1
ATOM 1242 O O . ARG A 1 155 ? -22.962 4.475 24.564 1.00 97.69 155 ARG A O 1
ATOM 1249 N N . VAL A 1 156 ? -23.175 5.512 22.579 1.00 97.00 156 VAL A N 1
ATOM 1250 C CA . VAL A 1 156 ? -22.725 4.351 21.798 1.00 97.00 156 VAL A CA 1
ATOM 1251 C C . VAL A 1 156 ? -21.255 4.043 22.068 1.00 97.00 156 VAL A C 1
ATOM 1253 O O . VAL A 1 156 ? -20.895 2.872 22.159 1.00 97.00 156 VAL A O 1
ATOM 1256 N N . LEU A 1 157 ? -20.414 5.062 22.272 1.00 97.44 157 LEU A N 1
ATOM 1257 C CA . LEU A 1 157 ? -19.025 4.860 22.675 1.00 97.44 157 LEU A CA 1
ATOM 1258 C C . LEU A 1 157 ? -18.926 4.151 24.033 1.00 97.44 157 LEU A C 1
ATOM 1260 O O . LEU A 1 157 ? -18.161 3.199 24.161 1.00 97.44 157 LEU A O 1
ATOM 1264 N N . ALA A 1 158 ? -19.718 4.552 25.030 1.00 96.62 158 ALA A N 1
ATOM 1265 C CA . ALA A 1 158 ? -19.730 3.892 26.337 1.00 96.62 158 ALA A CA 1
ATOM 1266 C C . ALA A 1 158 ? -20.167 2.418 26.239 1.00 96.62 158 ALA A C 1
ATOM 1268 O O . ALA A 1 158 ? -19.517 1.537 26.802 1.00 96.62 158 ALA A O 1
ATOM 1269 N N . GLU A 1 159 ? -21.221 2.129 25.469 1.00 95.06 159 GLU A N 1
ATOM 1270 C CA . GLU A 1 159 ? -21.658 0.753 25.200 1.00 95.06 159 GLU A CA 1
ATOM 1271 C C . GLU A 1 159 ? -20.582 -0.068 24.473 1.00 95.06 159 GLU A C 1
ATOM 1273 O O . GLU A 1 159 ? -20.390 -1.247 24.775 1.00 95.06 159 GLU A O 1
ATOM 1278 N N . ALA A 1 160 ? -19.877 0.544 23.518 1.00 95.12 160 ALA A N 1
ATOM 1279 C CA . ALA A 1 160 ? -18.777 -0.089 22.803 1.00 95.12 160 ALA A CA 1
ATOM 1280 C C . ALA A 1 160 ? -17.622 -0.443 23.747 1.00 95.12 160 ALA A C 1
ATOM 1282 O O . ALA A 1 160 ? -17.109 -1.557 23.676 1.00 95.12 160 ALA A O 1
ATOM 1283 N N . LEU A 1 161 ? -17.242 0.462 24.652 1.00 94.06 161 LEU A N 1
ATOM 1284 C CA . LEU A 1 161 ? -16.160 0.237 25.613 1.00 94.06 161 LEU A CA 1
ATOM 1285 C C . LEU A 1 161 ? -16.454 -0.933 26.560 1.00 94.06 161 LEU A C 1
ATOM 1287 O O . LEU A 1 161 ? -15.588 -1.784 26.751 1.00 94.06 161 LEU A O 1
ATOM 1291 N N . GLU A 1 162 ? -17.671 -1.030 27.098 1.00 93.88 162 GLU A N 1
ATOM 1292 C CA . GLU A 1 162 ? -18.052 -2.156 27.965 1.00 93.88 162 GLU A CA 1
ATOM 1293 C C . GLU A 1 162 ? -18.071 -3.490 27.210 1.00 93.88 162 GLU A C 1
ATOM 1295 O O . GLU A 1 162 ? -17.605 -4.508 27.722 1.00 93.88 162 GLU A O 1
ATOM 1300 N N . LYS A 1 163 ? -18.547 -3.500 25.958 1.00 91.44 163 LYS A N 1
ATOM 1301 C CA . LYS A 1 163 ? -18.520 -4.716 25.133 1.00 91.44 163 LYS A CA 1
ATOM 1302 C C . LYS A 1 163 ? -17.108 -5.138 24.763 1.00 91.44 163 LYS A C 1
ATOM 1304 O O . LYS A 1 163 ? -16.814 -6.325 24.824 1.00 91.44 163 LYS A O 1
ATOM 1309 N N . ILE A 1 164 ? -16.245 -4.188 24.405 1.00 91.62 164 ILE A N 1
ATOM 1310 C CA . ILE A 1 164 ? -14.831 -4.465 24.139 1.00 91.62 164 ILE A CA 1
ATOM 1311 C C . ILE A 1 164 ? -14.193 -5.062 25.384 1.00 91.62 164 ILE A C 1
ATOM 1313 O O . ILE A 1 164 ? -13.585 -6.113 25.286 1.00 91.62 164 ILE A O 1
ATOM 1317 N N . LYS A 1 165 ? -14.426 -4.482 26.563 1.00 89.75 165 LYS A N 1
ATOM 1318 C CA . LYS A 1 165 ? -13.917 -5.021 27.826 1.00 89.75 165 LYS A CA 1
ATOM 1319 C C . LYS A 1 165 ? -14.391 -6.454 28.092 1.00 89.75 165 LYS A C 1
ATOM 1321 O O . LYS A 1 165 ? -13.597 -7.277 28.536 1.00 89.75 165 LYS A O 1
ATOM 1326 N N . ALA A 1 166 ? -15.660 -6.761 27.824 1.00 86.19 166 ALA A N 1
ATOM 1327 C CA . ALA A 1 166 ? -16.188 -8.117 27.971 1.00 86.19 166 ALA A CA 1
ATOM 1328 C C . ALA A 1 166 ? -15.547 -9.098 26.975 1.00 86.19 166 ALA A C 1
ATOM 1330 O O . ALA A 1 166 ? -15.165 -10.199 27.365 1.00 86.19 166 ALA A O 1
ATOM 1331 N N . ILE A 1 167 ? -15.377 -8.683 25.715 1.00 85.06 167 ILE A N 1
ATOM 1332 C CA . ILE A 1 167 ? -14.669 -9.470 24.699 1.00 85.06 167 ILE A CA 1
ATOM 1333 C C . ILE A 1 167 ? -13.215 -9.671 25.118 1.00 85.06 167 ILE A C 1
ATOM 1335 O O . ILE A 1 167 ? -12.735 -10.790 25.080 1.00 85.06 167 ILE A O 1
ATOM 1339 N N . ASP A 1 168 ? -12.523 -8.635 25.582 1.00 84.88 168 ASP A N 1
ATOM 1340 C CA . ASP A 1 168 ? -11.133 -8.726 26.026 1.00 84.88 168 ASP A CA 1
ATOM 1341 C C . ASP A 1 168 ? -10.987 -9.686 27.205 1.00 84.88 168 ASP A C 1
ATOM 1343 O O . ASP A 1 168 ? -10.029 -10.452 27.259 1.00 84.88 168 ASP A O 1
ATOM 1347 N N . GLN A 1 169 ? -11.953 -9.704 28.125 1.00 83.38 169 GLN A N 1
ATOM 1348 C CA . GLN A 1 169 ? -11.997 -10.676 29.216 1.00 83.38 169 GLN A CA 1
ATOM 1349 C C . GLN A 1 169 ? -12.231 -12.106 28.716 1.00 83.38 169 GLN A C 1
ATOM 1351 O O . GLN A 1 169 ? -11.541 -13.017 29.170 1.00 83.38 169 GLN A O 1
ATOM 1356 N N . GLU A 1 170 ? -13.163 -12.315 27.780 1.00 81.19 170 GLU A N 1
ATOM 1357 C CA . GLU A 1 170 ? -13.383 -13.629 27.162 1.00 81.19 170 GLU A CA 1
ATOM 1358 C C . GLU A 1 170 ? -12.125 -14.086 26.420 1.00 81.19 170 GLU A C 1
ATOM 1360 O O . GLU A 1 170 ? -11.662 -15.205 26.620 1.00 81.19 170 GLU A O 1
ATOM 1365 N N . LEU A 1 171 ? -11.528 -13.208 25.618 1.00 75.94 171 LEU A N 1
ATOM 1366 C CA . LEU A 1 171 ? -10.341 -13.492 24.825 1.00 75.94 171 LEU A CA 1
ATOM 1367 C C . LEU A 1 171 ? -9.093 -13.676 25.683 1.00 75.94 171 LEU A C 1
ATOM 1369 O O . LEU A 1 171 ? -8.221 -14.421 25.274 1.00 75.94 171 LEU A O 1
ATOM 1373 N N . SER A 1 172 ? -9.017 -13.081 26.874 1.00 77.50 172 SER A N 1
ATOM 1374 C CA . SER A 1 172 ? -7.915 -13.318 27.818 1.00 77.50 172 SER A CA 1
ATOM 1375 C C . SER A 1 172 ? -8.049 -14.643 28.579 1.00 77.50 172 SER A C 1
ATOM 1377 O O . SER A 1 172 ? -7.115 -15.047 29.272 1.00 77.50 172 SER A O 1
ATOM 1379 N N . SER A 1 173 ? -9.193 -15.331 28.482 1.00 82.50 173 SER A N 1
ATOM 1380 C CA . SER A 1 173 ? -9.350 -16.670 29.057 1.00 82.50 173 SER A CA 1
ATOM 1381 C C . SER A 1 173 ? -8.616 -17.728 28.218 1.00 82.50 173 SER A C 1
ATOM 1383 O O . SER A 1 173 ? -8.476 -17.556 27.002 1.00 82.50 173 SER A O 1
ATOM 1385 N N . PRO A 1 174 ? -8.180 -18.851 28.817 1.00 78.06 174 PRO A N 1
ATOM 1386 C CA . PRO A 1 174 ? -7.586 -19.958 28.069 1.00 78.06 174 PRO A CA 1
ATOM 1387 C C . PRO A 1 174 ? -8.472 -20.446 26.913 1.00 78.06 174 PRO A C 1
ATOM 1389 O O . PRO A 1 174 ? -7.979 -20.659 25.807 1.00 78.06 174 PRO A O 1
ATOM 1392 N N . GLU A 1 175 ? -9.784 -20.554 27.139 1.00 81.94 175 GLU A N 1
ATOM 1393 C CA . GLU A 1 175 ? -10.760 -20.976 26.132 1.00 81.94 175 GLU A CA 1
ATOM 1394 C C . GLU A 1 175 ? -10.933 -19.940 25.006 1.00 81.94 175 GLU A C 1
ATOM 1396 O O . GLU A 1 175 ? -11.101 -20.305 23.839 1.00 81.94 175 GLU A O 1
ATOM 1401 N N . GLY A 1 176 ? -10.887 -18.644 25.327 1.00 82.88 176 GLY A N 1
ATOM 1402 C CA . GLY A 1 176 ? -10.932 -17.569 24.332 1.00 82.88 176 GLY A CA 1
ATOM 1403 C C . GLY A 1 176 ? -9.681 -17.539 23.458 1.00 82.88 176 GLY A C 1
ATOM 1404 O O . GLY A 1 176 ? -9.782 -17.477 22.231 1.00 82.88 176 GLY A O 1
ATOM 1405 N N . MET A 1 177 ? -8.507 -17.682 24.073 1.00 84.75 177 MET A N 1
ATOM 1406 C CA . MET A 1 177 ? -7.235 -17.766 23.357 1.00 84.75 177 MET A CA 1
ATOM 1407 C C . MET A 1 177 ? -7.147 -19.000 22.457 1.00 84.75 177 MET A C 1
ATOM 1409 O O . MET A 1 177 ? -6.623 -18.917 21.345 1.00 84.75 177 MET A O 1
ATOM 1413 N N . GLU A 1 178 ? -7.705 -20.131 22.886 1.00 88.88 178 GLU A N 1
ATOM 1414 C CA . GLU A 1 178 ? -7.823 -21.321 22.044 1.00 88.88 178 GLU A CA 1
ATOM 1415 C C . GLU A 1 178 ? -8.665 -21.038 20.786 1.00 88.88 178 GLU A C 1
ATOM 1417 O O . GLU A 1 178 ? -8.261 -21.377 19.669 1.00 88.88 178 GLU A O 1
ATOM 1422 N N . ARG A 1 179 ? -9.817 -20.366 20.926 1.00 84.88 179 ARG A N 1
ATOM 1423 C CA . ARG A 1 179 ? -10.651 -19.984 19.770 1.00 84.88 179 ARG A CA 1
ATOM 1424 C C . ARG A 1 179 ? -9.909 -19.056 18.810 1.00 84.88 179 ARG A C 1
ATOM 1426 O O . ARG A 1 179 ? -9.978 -19.267 17.596 1.00 84.88 179 ARG A O 1
ATOM 1433 N N . LEU A 1 180 ? -9.183 -18.065 19.334 1.00 84.31 180 LEU A N 1
ATOM 1434 C CA . LEU A 1 180 ? -8.349 -17.168 18.527 1.00 84.31 180 LEU A CA 1
ATOM 1435 C C . LEU A 1 180 ? -7.280 -17.932 17.755 1.00 84.31 180 LEU A C 1
ATOM 1437 O O . LEU A 1 180 ? -7.099 -17.695 16.559 1.00 84.31 180 LEU A O 1
ATOM 1441 N N . TYR A 1 181 ? -6.612 -18.875 18.416 1.00 91.00 181 TYR A N 1
ATOM 1442 C CA . TYR A 1 181 ? -5.626 -19.735 17.784 1.00 91.00 181 TYR A CA 1
ATOM 1443 C C . TYR A 1 181 ? -6.228 -20.495 16.597 1.00 91.00 181 TYR A C 1
ATOM 1445 O O . TYR A 1 181 ? -5.685 -20.426 15.495 1.00 91.00 181 TYR A O 1
ATOM 1453 N N . TRP A 1 182 ? -7.378 -21.154 16.770 1.00 89.62 182 TRP A N 1
ATOM 1454 C CA . TRP A 1 182 ? -8.018 -21.902 15.682 1.00 89.62 182 TRP A CA 1
ATOM 1455 C C . TRP A 1 182 ? -8.462 -21.007 14.518 1.00 89.62 182 TRP A C 1
ATOM 1457 O O . TRP A 1 182 ? -8.317 -21.390 13.353 1.00 89.62 182 TRP A O 1
ATOM 1467 N N . ALA A 1 183 ? -8.959 -19.801 14.806 1.00 85.62 183 ALA A N 1
ATOM 1468 C CA . ALA A 1 183 ? -9.293 -18.818 13.778 1.00 85.62 183 ALA A CA 1
ATOM 1469 C C . ALA A 1 183 ? -8.046 -18.385 12.987 1.00 85.62 183 ALA A C 1
ATOM 1471 O O . ALA A 1 183 ? -8.059 -18.397 11.753 1.00 85.62 183 ALA A O 1
ATOM 1472 N N . LYS A 1 184 ? -6.946 -18.082 13.685 1.00 89.31 184 LYS A N 1
ATOM 1473 C CA . LYS A 1 184 ? -5.666 -17.700 13.072 1.00 89.31 184 LYS A CA 1
ATOM 1474 C C . LYS A 1 184 ? -5.030 -18.828 12.276 1.00 89.31 184 LYS A C 1
ATOM 1476 O O . LYS A 1 184 ? -4.497 -18.601 11.192 1.00 89.31 184 LYS A O 1
ATOM 1481 N N . LEU A 1 185 ? -5.145 -20.056 12.761 1.00 93.62 185 LEU A N 1
ATOM 1482 C CA . LEU A 1 185 ? -4.676 -21.232 12.047 1.00 93.62 185 LEU A CA 1
ATOM 1483 C C . LEU A 1 185 ? -5.412 -21.413 10.716 1.00 93.62 185 LEU A C 1
ATOM 1485 O O . LEU A 1 185 ? -4.796 -21.687 9.685 1.00 93.62 185 LEU A O 1
ATOM 1489 N N . LYS A 1 186 ? -6.736 -21.225 10.732 1.00 90.12 186 LYS A N 1
ATOM 1490 C CA . LYS A 1 186 ? -7.567 -21.268 9.528 1.00 90.12 186 LYS A CA 1
ATOM 1491 C C . LYS A 1 186 ? -7.202 -20.152 8.548 1.00 90.12 186 LYS A C 1
ATOM 1493 O O . LYS A 1 186 ? -7.100 -20.425 7.356 1.00 90.12 186 LYS A O 1
ATOM 1498 N N . GLU A 1 187 ? -6.974 -18.929 9.032 1.00 89.38 187 GLU A N 1
ATOM 1499 C CA . GLU A 1 187 ? -6.486 -17.809 8.211 1.00 89.38 187 GLU A CA 1
ATOM 1500 C C . GLU A 1 187 ? -5.171 -18.175 7.506 1.00 89.38 187 GLU A C 1
ATOM 1502 O O . GLU A 1 187 ? -5.074 -18.071 6.283 1.00 89.38 187 GLU A O 1
ATOM 1507 N N . ALA A 1 188 ? -4.187 -18.678 8.257 1.00 92.25 188 ALA A N 1
ATOM 1508 C CA . ALA A 1 188 ? -2.880 -19.038 7.716 1.00 92.25 188 ALA A CA 1
ATOM 1509 C C . ALA A 1 188 ? -2.963 -20.174 6.678 1.00 92.25 188 ALA A C 1
ATOM 1511 O O . ALA A 1 188 ? -2.327 -20.102 5.623 1.00 92.25 188 ALA A O 1
ATOM 1512 N N . LYS A 1 189 ? -3.792 -21.197 6.935 1.00 93.25 189 LYS A N 1
ATOM 1513 C CA . LYS A 1 189 ? -4.075 -22.280 5.977 1.00 93.25 189 LYS A CA 1
ATOM 1514 C C . LYS A 1 189 ? -4.717 -21.752 4.695 1.00 93.25 189 LYS A C 1
ATOM 1516 O O . LYS A 1 189 ? -4.244 -22.063 3.605 1.00 93.25 189 LYS A O 1
ATOM 1521 N N . ASN A 1 190 ? -5.741 -20.908 4.822 1.00 92.06 190 ASN A N 1
ATOM 1522 C CA . ASN A 1 190 ? -6.423 -20.315 3.675 1.00 92.06 190 ASN A CA 1
ATOM 1523 C C . ASN A 1 190 ? -5.472 -19.481 2.810 1.00 92.06 190 ASN A C 1
ATOM 1525 O O . ASN A 1 190 ? -5.503 -19.624 1.590 1.00 92.06 190 ASN A O 1
ATOM 1529 N N . TYR A 1 191 ? -4.602 -18.672 3.423 1.00 92.25 191 TYR A N 1
ATOM 1530 C CA . TYR A 1 191 ? -3.601 -17.888 2.697 1.00 92.25 191 TYR A CA 1
ATOM 1531 C C . TYR A 1 191 ? -2.612 -18.789 1.937 1.00 92.25 191 TYR A C 1
ATOM 1533 O O . TYR A 1 191 ? -2.303 -18.554 0.768 1.00 92.25 191 TYR A O 1
ATOM 1541 N N . ALA A 1 192 ? -2.158 -19.883 2.560 1.00 91.75 192 ALA A N 1
ATOM 1542 C CA . ALA A 1 192 ? -1.279 -20.852 1.906 1.00 91.75 192 ALA A CA 1
ATOM 1543 C C . ALA A 1 192 ? -1.943 -21.572 0.717 1.00 91.75 192 ALA A C 1
ATOM 1545 O O . ALA A 1 192 ? -1.274 -21.886 -0.272 1.00 91.75 192 ALA A O 1
ATOM 1546 N N . ASP A 1 193 ? -3.240 -21.865 0.816 1.00 90.00 193 ASP A N 1
ATOM 1547 C CA . ASP A 1 193 ? -3.975 -22.642 -0.186 1.00 90.00 193 ASP A CA 1
ATOM 1548 C C . ASP A 1 193 ? -4.658 -21.795 -1.265 1.00 90.00 193 ASP A C 1
ATOM 1550 O O . ASP A 1 193 ? -4.923 -22.320 -2.346 1.00 90.00 193 ASP A O 1
ATOM 1554 N N . SER A 1 194 ? -4.893 -20.507 -1.010 1.00 86.94 194 SER A N 1
ATOM 1555 C CA . SER A 1 194 ? -5.565 -19.591 -1.942 1.00 86.94 194 SER A CA 1
ATOM 1556 C C . SER A 1 194 ? -4.588 -18.564 -2.509 1.00 86.94 194 SER A C 1
ATOM 1558 O O . SER A 1 194 ? -4.322 -18.571 -3.706 1.00 86.94 194 SER A O 1
ATOM 1560 N N . ASP A 1 195 ? -3.989 -17.728 -1.659 1.00 85.88 195 ASP A N 1
ATOM 1561 C CA . ASP A 1 195 ? -3.186 -16.575 -2.091 1.00 85.88 195 ASP A CA 1
ATOM 1562 C C . ASP A 1 195 ? -1.779 -16.943 -2.580 1.00 85.88 195 ASP A C 1
ATOM 1564 O O . ASP A 1 195 ? -1.211 -16.269 -3.442 1.00 85.88 195 ASP A O 1
ATOM 1568 N N . LEU A 1 196 ? -1.201 -18.021 -2.043 1.00 87.69 196 LEU A N 1
ATOM 1569 C CA . LEU A 1 196 ? 0.080 -18.571 -2.507 1.00 87.69 196 LEU A CA 1
ATOM 1570 C C . LEU A 1 196 ? -0.097 -19.673 -3.559 1.00 87.69 196 LEU A C 1
ATOM 1572 O O . LEU A 1 196 ? 0.882 -20.268 -4.024 1.00 87.69 196 LEU A O 1
ATOM 1576 N N . ASN A 1 197 ? -1.337 -19.961 -3.952 1.00 81.00 197 ASN A N 1
ATO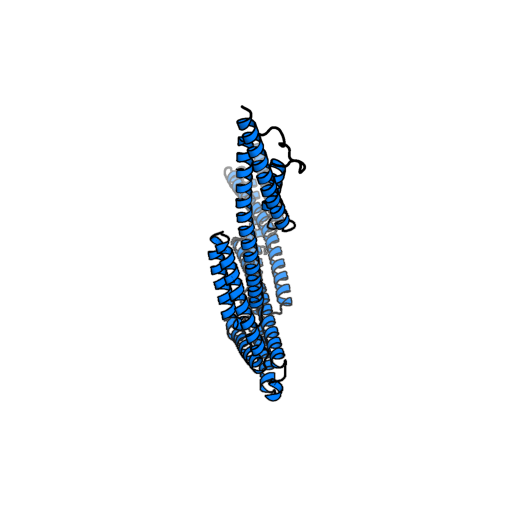M 1577 C CA . ASN A 1 197 ? -1.632 -20.931 -4.988 1.00 81.00 197 ASN A CA 1
ATOM 1578 C C . ASN A 1 197 ? -1.685 -20.222 -6.342 1.00 81.00 197 ASN A C 1
ATOM 1580 O O . ASN A 1 197 ? -2.602 -19.463 -6.629 1.00 81.00 197 ASN A O 1
ATOM 1584 N N . SER A 1 198 ? -0.667 -20.454 -7.167 1.00 74.75 198 SER A N 1
ATOM 1585 C CA . SER A 1 198 ? -0.570 -19.873 -8.509 1.00 74.75 198 SER A CA 1
ATOM 1586 C C . SER A 1 198 ? -0.420 -20.978 -9.543 1.00 74.75 198 SER A C 1
ATOM 1588 O O . SER A 1 198 ? 0.306 -21.945 -9.300 1.00 74.75 198 SER A O 1
ATOM 1590 N N . ASP A 1 199 ? -1.025 -20.788 -10.715 1.00 66.62 199 ASP A N 1
ATOM 1591 C CA . ASP A 1 199 ? -0.995 -21.748 -11.830 1.00 66.62 199 ASP A CA 1
ATOM 1592 C C . ASP A 1 199 ? 0.427 -22.058 -12.335 1.00 66.62 199 ASP A C 1
ATOM 1594 O O . ASP A 1 199 ? 0.659 -23.057 -13.011 1.00 66.62 199 ASP A O 1
ATOM 1598 N N . GLN A 1 200 ? 1.402 -21.205 -12.004 1.00 69.62 200 GLN A N 1
ATOM 1599 C CA . GLN A 1 200 ? 2.803 -21.336 -12.412 1.00 69.62 200 GLN A CA 1
ATOM 1600 C C . GLN A 1 200 ? 3.744 -21.776 -11.278 1.00 69.62 200 GLN A C 1
ATOM 1602 O O . GLN A 1 200 ? 4.960 -21.796 -11.479 1.00 69.62 200 GLN A O 1
ATOM 1607 N N . GLU A 1 201 ? 3.210 -22.113 -10.097 1.00 81.25 201 GLU A N 1
ATOM 1608 C CA . GLU A 1 201 ? 3.980 -22.515 -8.904 1.00 81.25 201 GLU A CA 1
ATOM 1609 C C . GLU A 1 201 ? 5.039 -21.482 -8.457 1.00 81.25 201 GLU A C 1
ATOM 1611 O O . GLU A 1 201 ? 6.017 -21.813 -7.780 1.00 81.25 201 GLU A O 1
ATOM 1616 N N . ILE A 1 202 ? 4.837 -20.206 -8.801 1.00 85.44 202 ILE A N 1
ATOM 1617 C CA . ILE A 1 202 ? 5.782 -19.104 -8.552 1.00 85.44 202 ILE A CA 1
ATOM 1618 C C . ILE A 1 202 ? 6.041 -18.901 -7.052 1.00 85.44 202 ILE A C 1
ATOM 1620 O O . ILE A 1 202 ? 7.172 -18.606 -6.650 1.00 85.44 202 ILE A O 1
ATOM 1624 N N . TYR A 1 203 ? 5.011 -19.106 -6.229 1.00 90.06 203 TYR A N 1
ATOM 1625 C CA . TYR A 1 203 ? 5.069 -18.972 -4.769 1.00 90.06 203 TYR A CA 1
ATOM 1626 C C . TYR A 1 203 ? 5.205 -20.311 -4.032 1.00 90.06 203 TYR A C 1
ATOM 1628 O O . TYR A 1 203 ? 4.904 -20.409 -2.844 1.00 90.06 203 TYR A O 1
ATOM 1636 N N . SER A 1 204 ? 5.632 -21.374 -4.724 1.00 87.56 204 SER A N 1
ATOM 1637 C CA . SER A 1 204 ? 5.787 -22.712 -4.129 1.00 87.56 204 SER A CA 1
ATOM 1638 C C . SER A 1 204 ? 6.716 -22.716 -2.911 1.00 87.56 204 SER A C 1
ATOM 1640 O O . SER A 1 204 ? 6.436 -23.401 -1.928 1.00 87.56 204 SER A O 1
ATOM 1642 N N . TYR A 1 205 ? 7.790 -21.924 -2.941 1.00 88.00 205 TYR A N 1
ATOM 1643 C CA . TYR A 1 205 ? 8.704 -21.778 -1.811 1.00 88.00 205 TYR A CA 1
ATOM 1644 C C . TYR A 1 205 ? 8.010 -21.157 -0.591 1.00 88.00 205 TYR A C 1
ATOM 1646 O O . TYR A 1 205 ? 8.030 -21.755 0.483 1.00 88.00 205 TYR A O 1
ATOM 1654 N N . GLU A 1 206 ? 7.350 -20.007 -0.754 1.00 91.81 206 GLU A N 1
ATOM 1655 C CA . GLU A 1 206 ? 6.639 -19.306 0.324 1.00 91.81 206 GLU A CA 1
ATOM 1656 C C . GLU A 1 206 ? 5.507 -20.170 0.883 1.00 91.81 206 GLU A C 1
ATOM 1658 O O . GLU A 1 206 ? 5.354 -20.288 2.098 1.00 91.81 206 GLU A O 1
ATOM 1663 N N . LYS A 1 207 ? 4.766 -20.849 -0.003 1.00 93.12 207 LYS A N 1
ATOM 1664 C CA . LYS A 1 207 ? 3.718 -21.804 0.368 1.00 93.12 207 LYS A CA 1
ATOM 1665 C C . LYS A 1 207 ? 4.274 -22.924 1.239 1.00 93.12 207 LYS A C 1
ATOM 1667 O O . LYS A 1 207 ? 3.696 -23.233 2.277 1.00 93.12 207 LYS A O 1
ATOM 1672 N N . ASN A 1 208 ? 5.394 -23.525 0.841 1.00 91.94 208 ASN A N 1
ATOM 1673 C CA . ASN A 1 208 ? 6.011 -24.619 1.586 1.00 91.94 208 ASN A CA 1
ATOM 1674 C C . ASN A 1 208 ? 6.570 -24.155 2.934 1.00 91.94 208 ASN A C 1
ATOM 1676 O O . ASN A 1 208 ? 6.366 -24.848 3.926 1.00 91.94 208 ASN A O 1
ATOM 1680 N N . GLN A 1 209 ? 7.218 -22.987 2.992 1.00 93.44 209 GLN A N 1
ATOM 1681 C CA . GLN A 1 209 ? 7.707 -22.408 4.248 1.00 93.44 209 GLN A CA 1
ATOM 1682 C C . GLN A 1 209 ? 6.555 -22.139 5.225 1.00 93.44 209 GLN A C 1
ATOM 1684 O O . GLN A 1 209 ? 6.617 -22.563 6.379 1.00 93.44 209 GLN A O 1
ATOM 1689 N N . LEU A 1 210 ? 5.468 -21.519 4.752 1.00 96.38 210 LEU A N 1
ATOM 1690 C CA . LEU A 1 210 ? 4.291 -21.260 5.580 1.00 96.38 210 LEU A CA 1
ATOM 1691 C C . LEU A 1 210 ? 3.628 -22.565 6.041 1.00 96.38 210 LEU A C 1
ATOM 1693 O O . LEU A 1 210 ? 3.324 -22.706 7.222 1.00 96.38 210 LEU A O 1
ATOM 1697 N N . LYS A 1 211 ? 3.460 -23.556 5.153 1.00 95.88 211 LYS A N 1
ATOM 1698 C CA . LYS A 1 211 ? 2.904 -24.869 5.524 1.00 95.88 211 LYS A CA 1
ATOM 1699 C C . LYS A 1 211 ? 3.762 -25.604 6.553 1.00 95.88 211 LYS A C 1
ATOM 1701 O O . LYS A 1 211 ? 3.208 -26.186 7.480 1.00 95.88 211 LYS A O 1
ATOM 1706 N N . GLN A 1 212 ? 5.089 -25.559 6.425 1.00 96.38 212 GLN A N 1
ATOM 1707 C CA . GLN A 1 212 ? 6.006 -26.150 7.404 1.00 96.38 212 GLN A CA 1
ATOM 1708 C C . GLN A 1 212 ? 5.898 -25.460 8.767 1.00 96.38 212 GLN A C 1
ATOM 1710 O O . GLN A 1 212 ? 5.816 -26.145 9.785 1.00 96.38 212 GLN A O 1
ATOM 1715 N N . ALA A 1 213 ? 5.843 -24.125 8.793 1.00 97.00 213 ALA A N 1
ATOM 1716 C CA . ALA A 1 213 ? 5.660 -23.363 10.026 1.00 97.00 213 ALA A CA 1
ATOM 1717 C C . ALA A 1 213 ? 4.310 -23.673 10.694 1.00 97.00 213 ALA A C 1
ATOM 1719 O O . ALA A 1 213 ? 4.272 -23.975 11.885 1.00 97.00 213 ALA A O 1
ATOM 1720 N N . ILE A 1 214 ? 3.218 -23.680 9.919 1.00 97.19 214 ILE A N 1
ATOM 1721 C CA . ILE A 1 214 ? 1.879 -24.072 10.384 1.00 97.19 214 ILE A CA 1
ATOM 1722 C C . ILE A 1 214 ? 1.919 -25.475 10.994 1.00 97.19 214 ILE A C 1
ATOM 1724 O O . ILE A 1 214 ? 1.469 -25.667 12.119 1.00 97.19 214 ILE A O 1
ATOM 1728 N N . GLN A 1 215 ? 2.503 -26.448 10.290 1.00 96.94 215 GLN A N 1
ATOM 1729 C CA . GLN A 1 215 ? 2.569 -27.830 10.758 1.00 96.94 215 GLN A CA 1
ATOM 1730 C C . GLN A 1 215 ? 3.402 -27.973 12.039 1.00 96.94 215 GLN A C 1
ATOM 1732 O O . GLN A 1 215 ? 3.018 -28.724 12.932 1.00 96.94 215 GLN A O 1
ATOM 1737 N N . ALA A 1 216 ? 4.515 -27.246 12.163 1.00 96.62 216 ALA A N 1
ATOM 1738 C CA . ALA A 1 216 ? 5.309 -27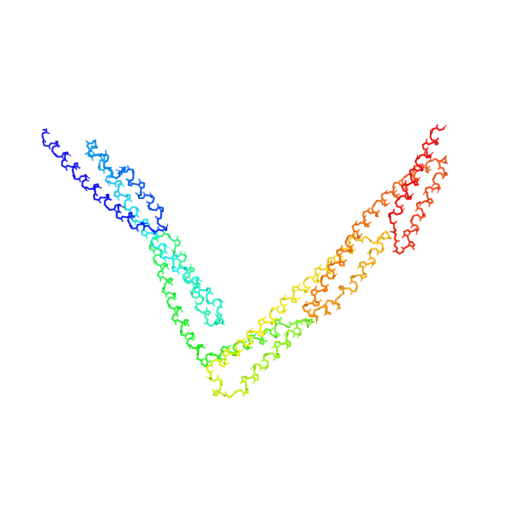.229 13.389 1.00 96.62 216 ALA A CA 1
ATOM 1739 C C . ALA A 1 216 ? 4.493 -26.698 14.581 1.00 96.62 216 ALA A C 1
ATOM 1741 O O . ALA A 1 216 ? 4.476 -27.323 15.639 1.00 96.62 216 ALA A O 1
ATOM 1742 N N . ILE A 1 217 ? 3.754 -25.602 14.386 1.00 96.88 217 ILE A N 1
ATOM 1743 C CA . ILE A 1 217 ? 2.911 -24.995 15.424 1.00 96.88 217 ILE A CA 1
ATOM 1744 C C . ILE A 1 217 ? 1.729 -25.911 15.788 1.00 96.88 217 ILE A C 1
ATOM 1746 O O . ILE A 1 217 ? 1.422 -26.076 16.967 1.00 96.88 217 ILE A O 1
ATOM 1750 N N . GLU A 1 218 ? 1.080 -26.545 14.808 1.00 95.56 218 GLU A N 1
ATOM 1751 C CA . GLU A 1 218 ? 0.014 -27.533 15.049 1.00 95.56 218 GLU A CA 1
ATOM 1752 C C . GLU A 1 218 ? 0.520 -28.745 15.828 1.00 95.56 218 GLU A C 1
ATOM 1754 O O . GLU A 1 218 ? -0.158 -29.226 16.737 1.00 95.56 218 GLU A O 1
ATOM 1759 N N . ASN A 1 219 ? 1.723 -29.224 15.513 1.00 94.94 219 ASN A N 1
ATOM 1760 C CA . ASN A 1 219 ? 2.342 -30.321 16.247 1.00 94.94 219 ASN A CA 1
ATOM 1761 C C . ASN A 1 219 ? 2.645 -29.917 17.697 1.00 94.94 219 ASN A C 1
ATOM 1763 O O . ASN A 1 219 ? 2.383 -30.703 18.604 1.00 94.94 219 ASN A O 1
ATOM 1767 N N . GLU A 1 220 ? 3.138 -28.697 17.943 1.00 94.81 220 GLU A N 1
ATOM 1768 C CA . GLU A 1 220 ? 3.334 -28.179 19.306 1.00 94.81 220 GLU A CA 1
ATOM 1769 C C . GLU A 1 220 ? 2.018 -28.188 20.094 1.00 94.81 220 GLU A C 1
ATOM 1771 O O . GLU A 1 220 ? 1.989 -28.652 21.229 1.00 94.81 220 GLU A O 1
ATOM 1776 N N . VAL A 1 221 ? 0.913 -27.736 19.495 1.00 93.38 221 VAL A N 1
ATOM 1777 C CA . VAL A 1 221 ? -0.401 -27.749 20.157 1.00 93.38 221 VAL A CA 1
ATOM 1778 C C . VAL A 1 221 ? -0.892 -29.172 20.410 1.00 93.38 221 VAL A C 1
ATOM 1780 O O . VAL A 1 221 ? -1.197 -29.518 21.547 1.00 93.38 221 VAL A O 1
ATOM 1783 N N . THR A 1 222 ? -0.922 -30.021 19.384 1.00 92.31 222 THR A N 1
ATOM 1784 C CA . THR A 1 222 ? -1.499 -31.377 19.472 1.00 92.31 222 THR A CA 1
ATOM 1785 C C . THR A 1 222 ? -0.713 -32.334 20.368 1.00 92.31 222 THR A C 1
ATOM 1787 O O . THR A 1 222 ? -1.294 -33.280 20.894 1.00 92.31 222 THR A O 1
ATOM 1790 N N . THR A 1 223 ? 0.589 -32.102 20.561 1.00 93.31 223 THR A N 1
ATOM 1791 C CA . THR A 1 223 ? 1.441 -32.916 21.449 1.00 93.31 223 THR A CA 1
ATOM 1792 C C . THR A 1 223 ? 1.489 -32.399 22.890 1.00 93.31 223 THR A C 1
ATOM 1794 O O . THR A 1 223 ? 1.929 -33.128 23.780 1.00 93.31 223 THR A O 1
ATOM 1797 N N . THR A 1 224 ? 1.018 -31.172 23.141 1.00 93.06 224 THR A N 1
ATOM 1798 C CA . THR A 1 224 ? 0.931 -30.589 24.488 1.00 93.06 224 THR A CA 1
ATOM 1799 C C . THR A 1 224 ? -0.281 -31.146 25.236 1.00 93.06 224 THR A C 1
ATOM 1801 O O . THR A 1 224 ? -1.356 -31.295 24.657 1.00 93.06 224 THR A O 1
ATOM 1804 N N . THR A 1 225 ? -0.132 -31.437 26.531 1.00 92.44 225 THR A N 1
ATOM 1805 C CA . THR A 1 225 ? -1.243 -31.938 27.357 1.00 92.44 225 THR A CA 1
ATOM 1806 C C . THR A 1 225 ? -2.353 -30.885 27.516 1.00 92.44 225 THR A C 1
ATOM 1808 O O . THR A 1 225 ? -2.048 -29.690 27.543 1.00 92.44 225 THR A O 1
ATOM 1811 N N . PRO A 1 226 ? -3.635 -31.272 27.662 1.00 88.81 226 PRO A N 1
ATOM 1812 C CA . PRO A 1 226 ? -4.725 -30.312 27.865 1.00 88.81 226 PRO A CA 1
ATOM 1813 C C . PRO A 1 226 ? -4.519 -29.392 29.078 1.00 88.81 226 PRO A C 1
ATOM 1815 O O . PRO A 1 226 ? -4.910 -28.228 29.049 1.00 88.81 226 PRO A O 1
ATOM 1818 N N . GLU A 1 227 ? -3.889 -29.887 30.144 1.00 87.62 227 GLU A N 1
ATOM 1819 C CA . GLU A 1 227 ? -3.545 -29.096 31.326 1.00 87.62 227 GLU A CA 1
ATOM 1820 C C . GLU A 1 227 ? -2.490 -28.026 31.018 1.00 87.62 227 GLU A C 1
ATOM 1822 O O . GLU A 1 227 ? -2.606 -26.892 31.483 1.00 87.62 227 GLU A O 1
ATOM 1827 N N . ASP A 1 228 ? -1.480 -28.359 30.211 1.00 88.69 228 ASP A N 1
ATOM 1828 C CA . ASP A 1 228 ? -0.443 -27.413 29.799 1.00 88.69 228 ASP A CA 1
ATOM 1829 C C . ASP A 1 228 ? -0.950 -26.403 28.760 1.00 88.69 228 ASP A C 1
ATOM 1831 O O . ASP A 1 228 ? -0.514 -25.253 28.777 1.00 88.69 228 ASP A O 1
ATOM 1835 N N . GLN A 1 229 ? -1.903 -26.787 27.904 1.00 88.31 229 GLN A N 1
ATOM 1836 C CA . GLN A 1 229 ? -2.548 -25.870 26.954 1.00 88.31 229 GLN A CA 1
ATOM 1837 C C . GLN A 1 229 ? -3.338 -24.757 27.657 1.00 88.31 229 GLN A C 1
ATOM 1839 O O . GLN A 1 229 ? -3.451 -23.650 27.134 1.00 88.31 229 GLN A O 1
ATOM 1844 N N . LYS A 1 230 ? -3.857 -25.030 28.862 1.00 85.50 230 LYS A N 1
ATOM 1845 C CA . LYS A 1 230 ? -4.595 -24.056 29.680 1.00 85.50 230 LYS A CA 1
ATOM 1846 C C . LYS A 1 230 ? -3.698 -23.073 30.430 1.00 85.50 230 LYS A C 1
ATOM 1848 O O . LYS A 1 230 ? -4.213 -22.180 31.103 1.00 85.50 230 LYS A O 1
ATOM 1853 N N . LYS A 1 231 ? -2.373 -23.230 30.355 1.00 88.12 231 LYS A N 1
ATOM 1854 C CA . LYS A 1 231 ? -1.442 -22.281 30.969 1.00 88.12 231 LYS A CA 1
ATOM 1855 C C . LYS A 1 231 ? -1.535 -20.930 30.271 1.00 88.12 231 LYS A C 1
ATOM 1857 O O . LYS A 1 231 ? -1.597 -20.842 29.044 1.00 88.12 231 LYS A O 1
ATOM 1862 N N . GLU A 1 232 ? -1.508 -19.876 31.080 1.00 81.06 232 GLU A N 1
ATOM 1863 C CA . GLU A 1 232 ? -1.498 -18.498 30.602 1.00 81.06 232 GLU A CA 1
ATOM 1864 C C . GLU A 1 232 ? -0.378 -18.295 29.570 1.00 81.06 232 GLU A C 1
ATOM 1866 O O . GLU A 1 232 ? 0.751 -18.757 29.748 1.00 81.06 232 GLU A O 1
ATOM 1871 N N . GLY A 1 233 ? -0.711 -17.643 28.457 1.00 82.31 233 GLY A N 1
ATOM 1872 C CA . GLY A 1 233 ? 0.234 -17.351 27.381 1.00 82.31 233 GLY A CA 1
ATOM 1873 C C . GLY A 1 233 ? 0.536 -18.505 26.418 1.00 82.31 233 GLY A C 1
ATOM 1874 O O . GLY A 1 233 ? 1.155 -18.247 25.388 1.00 82.31 233 GLY A O 1
ATOM 1875 N N . PHE A 1 234 ? 0.074 -19.742 26.663 1.00 90.44 234 PHE A N 1
ATOM 1876 C CA . PHE A 1 234 ? 0.336 -20.869 25.753 1.00 90.44 234 PHE A CA 1
ATOM 1877 C C . PHE A 1 234 ? -0.174 -20.591 24.334 1.00 90.44 234 PHE A C 1
ATOM 1879 O O . PHE A 1 234 ? 0.598 -20.610 23.377 1.00 90.44 234 PHE A O 1
ATOM 1886 N N . PHE A 1 235 ? -1.467 -20.291 24.194 1.00 90.31 235 PHE A N 1
ATOM 1887 C CA . PHE A 1 235 ? -2.068 -19.991 22.894 1.00 90.31 235 PHE A CA 1
ATOM 1888 C C . PHE A 1 235 ? -1.635 -18.625 22.342 1.00 90.31 235 PHE A C 1
ATOM 1890 O O . PHE A 1 235 ? -1.546 -18.489 21.124 1.00 90.31 235 PHE A O 1
ATOM 1897 N N . GLN A 1 236 ? -1.283 -17.655 23.199 1.00 87.38 236 GLN A N 1
ATOM 1898 C CA . GLN A 1 236 ? -0.710 -16.373 22.757 1.00 87.38 236 GLN A CA 1
ATOM 1899 C C . GLN A 1 236 ? 0.591 -16.600 21.984 1.00 87.38 236 GLN A C 1
ATOM 1901 O O . GLN A 1 236 ? 0.712 -16.137 20.856 1.00 87.38 236 GLN A O 1
ATOM 1906 N N . ASP A 1 237 ? 1.516 -17.397 22.536 1.00 90.25 237 ASP A N 1
ATOM 1907 C CA . ASP A 1 237 ? 2.773 -17.759 21.864 1.00 90.25 237 ASP A CA 1
ATOM 1908 C C . ASP A 1 237 ? 2.515 -18.399 20.490 1.00 90.25 237 ASP A C 1
ATOM 1910 O O . ASP A 1 237 ? 3.203 -18.096 19.513 1.00 90.25 237 ASP A O 1
ATOM 1914 N N . LYS A 1 238 ? 1.496 -19.263 20.374 1.00 94.19 238 LYS A N 1
ATOM 1915 C CA . LYS A 1 238 ? 1.155 -19.901 19.090 1.00 94.19 238 LYS A CA 1
ATOM 1916 C C . LYS A 1 238 ? 0.565 -18.917 18.092 1.00 94.19 238 LYS A C 1
ATOM 1918 O O . LYS A 1 238 ? 0.913 -18.980 16.914 1.00 94.19 238 LYS A O 1
ATOM 1923 N N . ILE A 1 239 ? -0.299 -18.014 18.548 1.00 90.25 239 ILE A N 1
ATOM 1924 C CA . ILE A 1 239 ? -0.861 -16.940 17.725 1.00 90.25 239 ILE A CA 1
ATOM 1925 C C . ILE A 1 239 ? 0.259 -16.028 17.217 1.00 90.25 239 ILE A C 1
ATOM 1927 O O . ILE A 1 239 ? 0.309 -15.746 16.022 1.00 90.25 239 ILE A O 1
ATOM 1931 N N . ASP A 1 240 ? 1.200 -15.637 18.075 1.00 88.56 240 ASP A N 1
ATOM 1932 C CA . ASP A 1 240 ? 2.325 -14.774 17.702 1.00 88.56 240 ASP A CA 1
ATOM 1933 C C . ASP A 1 240 ? 3.244 -15.453 16.679 1.00 88.56 240 ASP A C 1
ATOM 1935 O O . ASP A 1 240 ? 3.640 -14.841 15.683 1.00 88.56 240 ASP A O 1
ATOM 1939 N N . LYS A 1 241 ? 3.530 -16.750 16.861 1.00 94.56 241 LYS A N 1
ATOM 1940 C CA . LYS A 1 241 ? 4.276 -17.556 15.881 1.00 94.56 241 LYS A CA 1
ATOM 1941 C C . LYS A 1 241 ? 3.545 -17.665 14.540 1.00 94.56 241 LYS A C 1
ATOM 1943 O O . LYS A 1 241 ? 4.190 -17.539 13.499 1.00 94.56 241 LYS A O 1
ATOM 1948 N N . LEU A 1 242 ? 2.224 -17.876 14.549 1.00 94.31 242 LEU A N 1
ATOM 1949 C CA . LEU A 1 242 ? 1.406 -17.918 13.331 1.00 94.31 242 LEU A CA 1
ATOM 1950 C C . LEU A 1 242 ? 1.402 -16.569 12.611 1.00 94.31 242 LEU A C 1
ATOM 1952 O O . LEU A 1 242 ? 1.629 -16.539 11.404 1.00 94.31 242 LEU A O 1
ATOM 1956 N N . ASN A 1 243 ? 1.193 -15.467 13.338 1.00 91.38 243 ASN A N 1
ATOM 1957 C CA . ASN A 1 243 ? 1.225 -14.116 12.777 1.00 91.38 243 ASN A CA 1
ATOM 1958 C C . ASN A 1 243 ? 2.588 -13.830 12.145 1.00 91.38 243 ASN A C 1
ATOM 1960 O O . ASN A 1 243 ? 2.648 -13.468 10.977 1.00 91.38 243 ASN A O 1
ATOM 1964 N N . LYS A 1 244 ? 3.686 -14.112 12.855 1.00 93.25 244 LYS A N 1
ATOM 1965 C CA . LYS A 1 244 ? 5.041 -13.931 12.322 1.00 93.25 244 LYS A CA 1
ATOM 1966 C C . LYS A 1 244 ? 5.276 -14.730 11.036 1.00 93.25 244 LYS A C 1
ATOM 1968 O O . LYS A 1 244 ? 5.848 -14.203 10.086 1.00 93.25 244 LYS A O 1
ATOM 1973 N N . ALA A 1 245 ? 4.846 -15.992 10.997 1.00 95.50 245 ALA A N 1
ATOM 1974 C CA . ALA A 1 245 ? 4.971 -16.824 9.801 1.00 95.50 245 ALA A CA 1
ATOM 1975 C C . ALA A 1 245 ? 4.127 -16.282 8.634 1.00 95.50 245 ALA A C 1
ATOM 1977 O O . ALA A 1 245 ? 4.577 -16.282 7.487 1.00 95.50 245 ALA A O 1
ATOM 1978 N N . LEU A 1 246 ? 2.916 -15.801 8.927 1.00 92.56 246 LEU A N 1
ATOM 1979 C CA . LEU A 1 246 ? 2.005 -15.228 7.943 1.00 92.56 246 LEU A CA 1
ATOM 1980 C C . LEU A 1 246 ? 2.530 -13.900 7.381 1.00 92.56 246 LEU A C 1
ATOM 1982 O O . LEU A 1 246 ? 2.525 -13.715 6.165 1.00 92.56 246 LEU A O 1
ATOM 1986 N N . ASP A 1 247 ? 3.013 -13.007 8.241 1.00 91.88 247 ASP A N 1
ATOM 1987 C CA . ASP A 1 247 ? 3.576 -11.711 7.857 1.00 91.88 247 ASP A CA 1
ATOM 1988 C C . ASP A 1 247 ? 4.827 -11.902 7.003 1.00 91.88 247 ASP A C 1
ATOM 1990 O O . ASP A 1 247 ? 4.914 -11.355 5.906 1.00 91.88 247 ASP A O 1
ATOM 1994 N N . GLN A 1 248 ? 5.733 -12.793 7.415 1.00 93.69 248 GLN A N 1
ATOM 1995 C CA . GLN A 1 248 ? 6.911 -13.132 6.620 1.00 93.69 248 GLN A CA 1
ATOM 1996 C C . GLN A 1 248 ? 6.533 -13.680 5.230 1.00 93.69 248 GLN A C 1
ATOM 1998 O O . GLN A 1 248 ? 7.175 -13.343 4.230 1.00 93.69 248 GLN A O 1
ATOM 2003 N N . ALA A 1 249 ? 5.486 -14.506 5.135 1.00 93.88 249 ALA A N 1
ATOM 2004 C CA . ALA A 1 249 ? 4.998 -15.017 3.854 1.00 93.88 249 ALA A CA 1
ATOM 2005 C C . ALA A 1 249 ? 4.384 -13.908 2.977 1.00 93.88 249 ALA A C 1
ATOM 2007 O O . ALA A 1 249 ? 4.610 -13.895 1.765 1.00 93.88 249 ALA A O 1
ATOM 2008 N N . LYS A 1 250 ? 3.635 -12.969 3.571 1.00 93.06 250 LYS A N 1
ATOM 2009 C CA . LYS A 1 250 ? 3.065 -11.798 2.882 1.00 93.06 250 LYS A CA 1
ATOM 2010 C C . LYS A 1 250 ? 4.152 -10.865 2.356 1.00 93.06 250 LYS A C 1
ATOM 2012 O O . LYS A 1 250 ? 4.137 -10.539 1.172 1.00 93.06 250 LYS A O 1
ATOM 2017 N N . GLU A 1 251 ? 5.121 -10.509 3.191 1.00 92.81 251 GLU A N 1
ATOM 2018 C CA . GLU A 1 251 ? 6.249 -9.652 2.813 1.00 92.81 251 GLU A CA 1
ATOM 2019 C C . GLU A 1 251 ? 7.079 -10.275 1.686 1.00 92.81 251 GLU A C 1
ATOM 2021 O O . GLU A 1 251 ? 7.372 -9.621 0.685 1.00 92.81 251 GLU A O 1
ATOM 2026 N N . THR A 1 252 ? 7.407 -11.567 1.801 1.00 90.88 252 THR A N 1
ATOM 2027 C CA . THR A 1 252 ? 8.198 -12.270 0.778 1.00 90.88 252 THR A CA 1
ATOM 2028 C C . THR A 1 252 ? 7.436 -12.372 -0.546 1.00 90.88 252 THR A C 1
ATOM 2030 O O . THR A 1 252 ? 8.024 -12.196 -1.615 1.00 90.88 252 THR A O 1
ATOM 2033 N N . LYS A 1 253 ? 6.117 -12.620 -0.500 1.00 92.31 253 LYS A N 1
ATOM 2034 C CA . LYS A 1 253 ? 5.263 -12.594 -1.694 1.00 92.31 253 LYS A CA 1
ATOM 2035 C C . LYS A 1 253 ? 5.276 -11.208 -2.339 1.00 92.31 253 LYS A C 1
ATOM 2037 O O . LYS A 1 253 ? 5.517 -11.110 -3.537 1.00 92.31 253 LYS A O 1
ATOM 2042 N N . GLN A 1 254 ? 5.051 -10.157 -1.553 1.00 92.56 254 GLN A N 1
ATOM 2043 C CA . GLN A 1 254 ? 5.004 -8.783 -2.046 1.00 92.56 254 GLN A CA 1
ATOM 2044 C C . GLN A 1 254 ? 6.327 -8.361 -2.695 1.00 92.56 254 GLN A C 1
ATOM 2046 O O . GLN A 1 254 ? 6.320 -7.790 -3.783 1.00 92.56 254 GLN A O 1
ATOM 2051 N N . GLU A 1 255 ? 7.469 -8.672 -2.078 1.00 93.44 255 GLU A N 1
ATOM 2052 C CA . GLU A 1 255 ? 8.773 -8.416 -2.697 1.00 93.44 255 GLU A CA 1
ATOM 2053 C C . GLU A 1 255 ? 8.930 -9.167 -4.020 1.00 93.44 255 GLU A C 1
ATOM 2055 O O . GLU A 1 255 ? 9.388 -8.589 -5.007 1.00 93.44 255 GLU A O 1
ATOM 2060 N N . LYS A 1 256 ? 8.545 -10.447 -4.062 1.00 92.94 256 LYS A N 1
ATOM 2061 C CA . LYS A 1 256 ? 8.631 -11.242 -5.288 1.00 92.94 256 LYS A CA 1
ATOM 2062 C C . LYS A 1 256 ? 7.742 -10.665 -6.391 1.00 92.94 256 LYS A C 1
ATOM 2064 O O . LYS A 1 256 ? 8.178 -10.635 -7.539 1.00 92.94 256 LYS A O 1
ATOM 2069 N N . ASP A 1 257 ? 6.547 -10.189 -6.050 1.00 93.00 257 ASP A N 1
ATOM 2070 C CA . ASP A 1 257 ? 5.622 -9.540 -6.986 1.00 93.00 257 ASP A CA 1
ATOM 2071 C C . ASP A 1 257 ? 6.249 -8.289 -7.606 1.00 93.00 257 ASP A C 1
ATOM 2073 O O . ASP A 1 257 ? 6.228 -8.137 -8.827 1.00 93.00 257 ASP A O 1
ATOM 2077 N N . ILE A 1 258 ? 6.887 -7.448 -6.786 1.00 94.81 258 ILE A N 1
ATOM 2078 C CA . ILE A 1 258 ? 7.621 -6.261 -7.250 1.00 94.81 258 ILE A CA 1
ATOM 2079 C C . ILE A 1 258 ? 8.758 -6.673 -8.192 1.00 94.81 258 ILE A C 1
ATOM 2081 O O . ILE A 1 258 ? 8.831 -6.191 -9.320 1.00 94.81 258 ILE A O 1
ATOM 2085 N N . SER A 1 259 ? 9.602 -7.620 -7.774 1.00 94.88 259 SER A N 1
ATOM 2086 C CA . SER A 1 259 ? 10.720 -8.108 -8.589 1.00 94.88 259 SER A CA 1
ATOM 2087 C C . SER A 1 259 ? 10.265 -8.700 -9.933 1.00 94.88 259 SER A C 1
ATOM 2089 O O . SER A 1 259 ? 10.948 -8.535 -10.943 1.00 94.88 259 SER A O 1
ATOM 2091 N N . LEU A 1 260 ? 9.133 -9.412 -9.964 1.00 93.50 260 LEU A N 1
ATOM 2092 C CA . LEU A 1 260 ? 8.563 -9.966 -11.196 1.00 93.50 260 LEU A CA 1
ATOM 2093 C C . LEU A 1 260 ? 7.981 -8.879 -12.099 1.00 93.50 260 LEU A C 1
ATOM 2095 O O . LEU A 1 260 ? 8.189 -8.943 -13.307 1.00 93.50 260 LEU A O 1
ATOM 2099 N N . SER A 1 261 ? 7.315 -7.876 -11.525 1.00 95.75 261 SER A N 1
ATOM 2100 C CA . SER A 1 261 ? 6.839 -6.711 -12.273 1.00 95.75 261 SER A CA 1
ATOM 2101 C C . SER A 1 261 ? 8.003 -5.968 -12.928 1.00 95.75 261 SER A C 1
ATOM 2103 O O . SER A 1 261 ? 7.961 -5.702 -14.125 1.00 95.75 261 SER A O 1
ATOM 2105 N N . GLU A 1 262 ? 9.088 -5.712 -12.188 1.00 97.00 262 GLU A N 1
ATOM 2106 C CA . GLU A 1 262 ? 10.288 -5.072 -12.742 1.00 97.00 262 GLU A CA 1
ATOM 2107 C C . GLU A 1 262 ? 10.925 -5.912 -13.859 1.00 97.00 262 GLU A C 1
ATOM 2109 O O . GLU A 1 262 ? 11.374 -5.371 -14.870 1.00 97.00 262 GLU A O 1
ATOM 2114 N N . PHE A 1 263 ? 10.955 -7.242 -13.715 1.00 96.44 263 PHE A N 1
ATOM 2115 C CA . PHE A 1 263 ? 11.429 -8.130 -14.778 1.00 96.44 263 PHE A CA 1
ATOM 2116 C C . PHE A 1 263 ? 10.576 -7.990 -16.046 1.00 96.44 263 PHE A C 1
ATOM 2118 O O . PHE A 1 263 ? 11.122 -7.861 -17.144 1.00 96.44 263 PHE A O 1
ATOM 2125 N N . ASP A 1 264 ? 9.250 -8.003 -15.893 1.00 95.00 264 ASP A N 1
ATOM 2126 C CA . ASP A 1 264 ? 8.300 -7.913 -17.001 1.00 95.00 264 ASP A CA 1
ATOM 2127 C C . ASP A 1 264 ? 8.372 -6.541 -17.695 1.00 95.00 264 ASP A C 1
ATOM 2129 O O . ASP A 1 264 ? 8.357 -6.472 -18.925 1.00 95.00 264 ASP A O 1
ATOM 2133 N N . GLU A 1 265 ? 8.559 -5.454 -16.944 1.00 97.31 265 GLU A N 1
ATOM 2134 C CA . GLU A 1 265 ? 8.801 -4.113 -17.492 1.00 97.31 265 GLU A CA 1
ATOM 2135 C C . GLU A 1 265 ? 10.092 -4.042 -18.315 1.00 97.31 265 GLU A C 1
ATOM 2137 O O . GLU A 1 265 ? 10.103 -3.491 -19.419 1.00 97.31 265 GLU A O 1
ATOM 2142 N N . LEU A 1 266 ? 11.187 -4.627 -17.818 1.00 97.06 266 LEU A N 1
ATOM 2143 C CA . LEU A 1 266 ? 12.444 -4.691 -18.565 1.00 97.06 266 LEU A CA 1
ATOM 2144 C C . LEU A 1 266 ? 12.297 -5.542 -19.835 1.00 97.06 266 LEU A C 1
ATOM 2146 O O . LEU A 1 266 ? 12.815 -5.160 -20.886 1.00 97.06 266 LEU A O 1
ATOM 2150 N N . ALA A 1 267 ? 11.551 -6.648 -19.774 1.00 95.88 267 ALA A N 1
ATOM 2151 C CA . ALA A 1 267 ? 11.249 -7.472 -20.941 1.00 95.88 267 ALA A CA 1
ATOM 2152 C C . ALA A 1 267 ? 10.428 -6.699 -21.986 1.00 95.88 267 ALA A C 1
ATOM 2154 O O . ALA A 1 267 ? 10.714 -6.767 -23.184 1.00 95.88 267 ALA A O 1
ATOM 2155 N N . LEU A 1 268 ? 9.419 -5.938 -21.553 1.00 96.00 268 LEU A N 1
ATOM 2156 C CA . LEU A 1 268 ? 8.629 -5.073 -22.431 1.00 96.00 268 LEU A CA 1
ATOM 2157 C C . LEU A 1 268 ? 9.508 -4.010 -23.087 1.00 96.00 268 LEU A C 1
ATOM 2159 O O . LEU A 1 268 ? 9.483 -3.879 -24.310 1.00 96.00 268 LEU A O 1
ATOM 2163 N N . ARG A 1 269 ? 10.352 -3.329 -22.307 1.00 95.69 269 ARG A N 1
ATOM 2164 C CA . ARG A 1 269 ? 11.299 -2.328 -22.811 1.00 95.69 269 ARG A CA 1
ATOM 2165 C C . ARG A 1 269 ? 12.259 -2.916 -23.847 1.00 95.69 269 ARG A C 1
ATOM 2167 O O . ARG A 1 269 ? 12.458 -2.316 -24.899 1.00 95.69 269 ARG A O 1
ATOM 2174 N N . ALA A 1 270 ? 12.796 -4.113 -23.607 1.00 94.88 270 ALA A N 1
ATOM 2175 C CA . ALA A 1 270 ? 13.633 -4.822 -24.577 1.00 94.88 270 ALA A CA 1
ATOM 2176 C C . ALA A 1 270 ? 12.888 -5.075 -25.902 1.00 94.88 270 ALA A C 1
ATOM 2178 O O . ALA A 1 270 ? 13.408 -4.791 -26.980 1.00 94.88 270 ALA A O 1
ATOM 2179 N N . ASN A 1 271 ? 11.641 -5.547 -25.824 1.00 93.12 271 ASN A N 1
ATOM 2180 C CA . ASN A 1 271 ? 10.801 -5.782 -26.999 1.00 93.12 271 ASN A CA 1
ATOM 2181 C C . ASN A 1 271 ? 10.421 -4.483 -27.732 1.00 93.12 271 ASN A C 1
ATOM 2183 O O . ASN A 1 271 ? 10.311 -4.471 -28.957 1.00 93.12 271 ASN A O 1
ATOM 2187 N N . GLU A 1 272 ? 10.204 -3.381 -27.015 1.00 93.19 272 GLU A N 1
ATOM 2188 C CA . GLU A 1 272 ? 9.962 -2.072 -27.626 1.00 93.19 272 GLU A CA 1
ATOM 2189 C C . GLU A 1 272 ? 11.183 -1.566 -28.390 1.00 93.19 272 GLU A C 1
ATOM 2191 O O . GLU A 1 272 ? 11.035 -1.032 -29.491 1.00 93.19 272 GLU A O 1
ATOM 2196 N N . LEU A 1 273 ? 12.385 -1.772 -27.850 1.00 90.94 273 LEU A N 1
ATOM 2197 C CA . LEU A 1 273 ? 13.623 -1.452 -28.553 1.00 90.94 273 LEU A CA 1
ATOM 2198 C C . LEU A 1 273 ? 13.764 -2.273 -29.841 1.00 90.94 273 LEU A C 1
ATOM 2200 O O . LEU A 1 273 ? 14.125 -1.701 -30.865 1.00 90.94 273 LEU A O 1
ATOM 2204 N N . ASP A 1 274 ? 13.398 -3.561 -29.841 1.00 91.38 274 ASP A N 1
ATOM 2205 C CA . ASP A 1 274 ? 13.463 -4.407 -31.047 1.00 91.38 274 ASP A CA 1
ATOM 2206 C C . ASP A 1 274 ? 12.503 -3.899 -32.125 1.00 91.38 274 ASP A C 1
ATOM 2208 O O . ASP A 1 274 ? 12.863 -3.807 -33.300 1.00 91.38 274 ASP A O 1
ATOM 2212 N N . LYS A 1 275 ? 11.312 -3.449 -31.716 1.00 89.06 275 LYS A N 1
ATOM 2213 C CA . LYS A 1 275 ? 10.319 -2.851 -32.620 1.00 89.06 275 LYS A CA 1
ATOM 2214 C C . LYS A 1 275 ? 10.754 -1.510 -33.210 1.00 89.06 275 LYS A C 1
ATOM 2216 O O . LYS A 1 275 ? 10.338 -1.191 -34.322 1.00 89.06 275 LYS A O 1
ATOM 2221 N N . ARG A 1 276 ? 11.567 -0.716 -32.502 1.00 86.19 276 ARG A N 1
ATOM 2222 C CA . ARG A 1 276 ? 12.112 0.552 -33.034 1.00 86.19 276 ARG A CA 1
ATOM 2223 C C . ARG A 1 276 ? 13.123 0.321 -34.159 1.00 86.19 276 ARG A C 1
ATOM 2225 O O . ARG A 1 276 ? 13.367 1.230 -34.949 1.00 86.19 276 ARG A O 1
ATOM 2232 N N . ILE A 1 277 ? 13.702 -0.877 -34.243 1.00 84.19 277 ILE A N 1
ATOM 2233 C CA . ILE A 1 277 ? 14.703 -1.222 -35.246 1.00 84.19 277 ILE A CA 1
ATOM 2234 C C . ILE A 1 277 ? 14.027 -1.843 -36.474 1.00 84.19 277 ILE A C 1
ATOM 2236 O O . ILE A 1 277 ? 13.495 -2.957 -36.433 1.00 84.19 277 ILE A O 1
ATOM 2240 N N . GLY A 1 278 ? 14.086 -1.136 -37.604 1.00 77.50 278 GLY A N 1
ATOM 2241 C CA . GLY A 1 278 ? 13.553 -1.632 -38.872 1.00 77.50 278 GLY A CA 1
ATOM 2242 C C . GLY A 1 278 ? 14.252 -2.909 -39.352 1.00 77.50 278 GLY A C 1
ATOM 2243 O O . GLY A 1 278 ? 15.456 -3.084 -39.161 1.00 77.50 278 GLY A O 1
ATOM 2244 N N . ASP A 1 279 ? 13.508 -3.793 -40.022 1.00 79.25 279 ASP A N 1
ATOM 2245 C CA . ASP A 1 279 ? 14.065 -4.968 -40.704 1.00 79.25 279 ASP A CA 1
ATOM 2246 C C . ASP A 1 279 ? 14.775 -4.549 -41.995 1.00 79.25 279 ASP A C 1
ATOM 2248 O O . ASP A 1 279 ? 14.231 -4.607 -43.095 1.00 79.25 279 ASP A O 1
ATOM 2252 N N . SER A 1 280 ? 16.008 -4.072 -41.847 1.00 84.50 280 SER A N 1
ATOM 2253 C CA . SER A 1 280 ? 16.864 -3.669 -42.955 1.00 84.50 280 SER A CA 1
ATOM 2254 C C . SER A 1 280 ? 18.306 -4.080 -42.700 1.00 84.50 280 SER A C 1
ATOM 2256 O O . SER A 1 280 ? 18.756 -4.155 -41.554 1.00 84.50 280 SER A O 1
ATOM 2258 N N . LYS A 1 281 ? 19.062 -4.285 -43.784 1.00 83.81 281 LYS A N 1
ATOM 2259 C CA . LYS A 1 281 ? 20.499 -4.578 -43.724 1.00 83.81 281 LYS A CA 1
ATOM 2260 C C . LYS A 1 281 ? 21.267 -3.548 -42.892 1.00 83.81 281 LYS A C 1
ATOM 2262 O O . LYS A 1 281 ? 22.177 -3.935 -42.168 1.00 83.81 281 LYS A O 1
ATOM 2267 N N . TYR A 1 282 ? 20.832 -2.284 -42.908 1.00 86.00 282 TYR A N 1
ATOM 2268 C CA . TYR A 1 282 ? 21.501 -1.195 -42.198 1.00 86.00 282 TYR A CA 1
ATOM 2269 C C . TYR A 1 282 ? 21.474 -1.347 -40.671 1.00 86.00 282 TYR A C 1
ATOM 2271 O O . TYR A 1 282 ? 22.400 -0.899 -39.996 1.00 86.00 282 TYR A O 1
ATOM 2279 N N . TYR A 1 283 ? 20.444 -2.009 -40.133 1.00 86.50 283 TYR A N 1
ATOM 2280 C CA . TYR A 1 283 ? 20.262 -2.202 -38.693 1.00 86.50 283 TYR A CA 1
ATOM 2281 C C . TYR A 1 283 ? 20.477 -3.648 -38.231 1.00 86.50 283 TYR A C 1
ATOM 2283 O O . TYR A 1 283 ? 20.310 -3.947 -37.048 1.00 86.50 283 TYR A O 1
ATOM 2291 N N . SER A 1 284 ? 20.826 -4.546 -39.154 1.00 85.12 284 SER A N 1
ATOM 2292 C CA . SER A 1 284 ? 20.853 -5.996 -38.936 1.00 85.12 284 SER A CA 1
ATOM 2293 C C . SER A 1 284 ? 21.679 -6.413 -37.715 1.00 8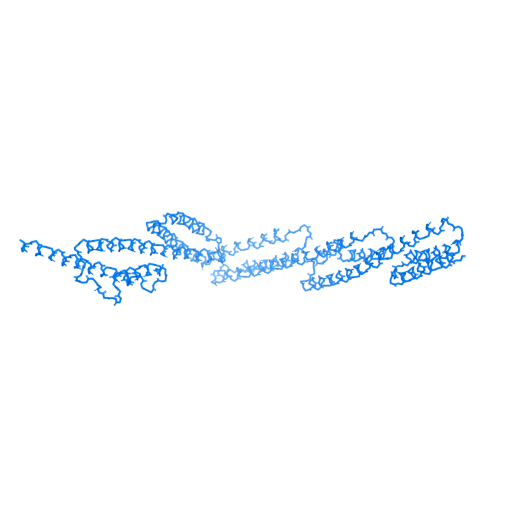5.12 284 SER A C 1
ATOM 2295 O O . SER A 1 284 ? 21.193 -7.194 -36.901 1.00 85.12 284 SER A O 1
ATOM 2297 N N . TYR A 1 285 ? 22.871 -5.837 -37.533 1.00 85.69 285 TYR A N 1
ATOM 2298 C CA . TYR A 1 285 ? 23.711 -6.061 -36.353 1.00 85.69 285 TYR A CA 1
ATOM 2299 C C . TYR A 1 285 ? 22.977 -5.755 -35.042 1.00 85.69 285 TYR A C 1
ATOM 2301 O O . TYR A 1 285 ? 22.811 -6.634 -34.202 1.00 85.69 285 TYR A O 1
ATOM 2309 N N . TYR A 1 286 ? 22.484 -4.522 -34.892 1.00 86.69 286 TYR A N 1
ATOM 2310 C CA . TYR A 1 286 ? 21.825 -4.061 -33.668 1.00 86.69 286 TYR A CA 1
ATOM 2311 C C . TYR A 1 286 ? 20.549 -4.850 -33.376 1.00 86.69 286 TYR A C 1
ATOM 2313 O O . TYR A 1 286 ? 20.265 -5.168 -32.222 1.00 86.69 286 TYR A O 1
ATOM 2321 N N . LYS A 1 287 ? 19.805 -5.210 -34.428 1.00 88.44 287 LYS A N 1
ATOM 2322 C CA . LYS A 1 287 ? 18.614 -6.048 -34.303 1.00 88.44 287 LYS A CA 1
ATOM 2323 C C . LYS A 1 287 ? 18.957 -7.450 -33.810 1.00 88.44 287 LYS A C 1
ATOM 2325 O O . LYS A 1 287 ? 18.267 -7.984 -32.949 1.00 88.44 287 LYS A O 1
ATOM 2330 N N . ASN A 1 288 ? 20.029 -8.041 -34.332 1.00 88.75 288 ASN A N 1
ATOM 2331 C CA . ASN A 1 288 ? 20.477 -9.357 -33.898 1.00 88.75 288 ASN A CA 1
ATOM 2332 C C . ASN A 1 288 ? 20.938 -9.331 -32.438 1.00 88.75 288 ASN A C 1
ATOM 2334 O O . ASN A 1 288 ? 20.463 -10.159 -31.668 1.00 88.75 288 ASN A O 1
ATOM 2338 N N . GLU A 1 289 ? 21.777 -8.372 -32.035 1.00 87.69 289 GLU A N 1
ATOM 2339 C CA . GLU A 1 289 ? 22.240 -8.236 -30.641 1.00 87.69 289 GLU A CA 1
ATOM 2340 C C . GLU A 1 289 ? 21.071 -8.132 -29.653 1.00 87.69 289 GLU A C 1
ATOM 2342 O O . GLU A 1 289 ? 21.037 -8.813 -28.627 1.00 87.69 289 GLU A O 1
ATOM 2347 N N . LEU A 1 290 ? 20.056 -7.333 -29.987 1.00 90.75 290 LEU A N 1
ATOM 2348 C CA . LEU A 1 290 ? 18.892 -7.180 -29.126 1.00 90.75 290 LEU A CA 1
ATOM 2349 C C . LEU A 1 290 ? 18.018 -8.443 -29.082 1.00 90.75 290 LEU A C 1
ATOM 2351 O O . LEU A 1 290 ? 17.528 -8.811 -28.014 1.00 90.75 290 LEU A O 1
ATOM 2355 N N . LYS A 1 291 ? 17.867 -9.153 -30.206 1.00 91.69 291 LYS A N 1
ATOM 2356 C CA . LYS A 1 291 ? 17.194 -10.462 -30.232 1.00 91.69 291 LYS A CA 1
ATOM 2357 C C . LYS A 1 291 ? 17.927 -11.503 -29.393 1.00 91.69 291 LYS A C 1
ATOM 2359 O O . LYS A 1 291 ? 17.265 -12.269 -28.696 1.00 91.69 291 LYS A O 1
ATOM 2364 N N . TRP A 1 292 ? 19.261 -11.509 -29.416 1.00 91.19 292 TRP A N 1
ATOM 2365 C CA . TRP A 1 292 ? 20.072 -12.352 -28.536 1.00 91.19 292 TRP A CA 1
ATOM 2366 C C . TRP A 1 292 ? 19.813 -12.023 -27.067 1.00 91.19 292 TRP A C 1
ATOM 2368 O O . TRP A 1 292 ? 19.507 -12.929 -26.298 1.00 91.19 292 TRP A O 1
ATOM 2378 N N . LEU A 1 293 ? 19.820 -10.739 -26.686 1.00 91.81 293 LEU A N 1
ATOM 2379 C CA . LEU A 1 293 ? 19.485 -10.316 -25.323 1.00 91.81 293 LEU A CA 1
ATOM 2380 C C . LEU A 1 293 ? 18.088 -10.800 -24.897 1.00 91.81 293 LEU A C 1
ATOM 2382 O O . LEU A 1 293 ? 17.932 -11.356 -23.812 1.00 91.81 293 LEU A O 1
ATOM 2386 N N . ILE A 1 294 ? 17.072 -10.616 -25.745 1.00 93.56 294 ILE A N 1
ATOM 2387 C CA . ILE A 1 294 ? 15.694 -11.046 -25.458 1.00 93.56 294 ILE A CA 1
ATOM 2388 C C . ILE A 1 294 ? 15.618 -12.566 -25.286 1.00 93.56 294 ILE A C 1
ATOM 2390 O O . ILE A 1 294 ? 15.033 -13.045 -24.311 1.00 93.56 294 ILE A O 1
ATOM 2394 N N . SER A 1 295 ? 16.241 -13.315 -26.195 1.00 92.00 295 SER A N 1
ATOM 2395 C CA . SER A 1 295 ? 16.291 -14.778 -26.161 1.00 92.00 295 SER A CA 1
ATOM 2396 C C . SER A 1 295 ? 16.999 -15.300 -24.904 1.00 92.00 295 SER A C 1
ATOM 2398 O O . SER A 1 295 ? 16.519 -16.219 -24.239 1.00 92.00 295 SER A O 1
ATOM 2400 N N . ASP A 1 296 ? 18.134 -14.707 -24.543 1.00 90.94 296 ASP A N 1
ATOM 2401 C CA . ASP A 1 296 ? 18.968 -15.201 -23.448 1.00 90.94 296 ASP A CA 1
ATOM 2402 C C . ASP A 1 296 ? 18.433 -14.819 -22.071 1.00 90.94 296 ASP A C 1
ATOM 2404 O O . ASP A 1 296 ? 18.555 -15.605 -21.129 1.00 90.94 296 ASP A O 1
ATOM 2408 N N . ASP A 1 297 ? 17.838 -13.631 -21.936 1.00 93.38 297 ASP A N 1
ATOM 2409 C CA . ASP A 1 297 ? 17.496 -13.060 -20.634 1.00 93.38 297 ASP A CA 1
ATOM 2410 C C . ASP A 1 297 ? 15.985 -12.964 -20.368 1.00 93.38 297 ASP A C 1
ATOM 2412 O O . ASP A 1 297 ? 15.578 -13.117 -19.215 1.00 93.38 297 ASP A O 1
ATOM 2416 N N . PHE A 1 298 ? 15.146 -12.778 -21.394 1.00 94.25 298 PHE A N 1
ATOM 2417 C CA . PHE A 1 298 ? 13.724 -12.428 -21.232 1.00 94.25 298 PHE A CA 1
ATOM 2418 C C . PHE A 1 298 ? 12.727 -13.499 -21.701 1.00 94.25 298 PHE A C 1
ATOM 2420 O O . PHE A 1 298 ? 11.516 -13.297 -21.619 1.00 94.25 298 PHE A O 1
ATOM 2427 N N . GLU A 1 299 ? 13.194 -14.670 -22.139 1.00 89.69 299 GLU A N 1
ATOM 2428 C CA . GLU A 1 299 ? 12.297 -15.787 -22.450 1.00 89.69 299 GLU A CA 1
ATOM 2429 C C . GLU A 1 299 ? 11.458 -16.255 -21.239 1.00 89.69 299 GLU A C 1
ATOM 2431 O O . GLU A 1 299 ? 11.923 -16.211 -20.093 1.00 89.69 299 GLU A O 1
ATOM 2436 N N . PRO A 1 300 ? 10.260 -16.837 -21.463 1.00 86.19 300 PRO A N 1
ATOM 2437 C CA . PRO A 1 300 ? 9.386 -17.312 -20.384 1.00 86.19 300 PRO A CA 1
ATOM 2438 C C . PRO A 1 300 ? 10.060 -18.279 -19.396 1.00 86.19 300 PRO A C 1
ATOM 2440 O O . PRO A 1 300 ? 9.801 -18.236 -18.190 1.00 86.19 300 PRO A O 1
ATOM 2443 N N . ARG A 1 301 ? 10.976 -19.131 -19.880 1.00 88.38 301 ARG A N 1
ATOM 2444 C CA . ARG A 1 301 ? 11.758 -20.040 -19.021 1.00 88.38 301 ARG A CA 1
ATOM 2445 C C . ARG A 1 301 ? 12.669 -19.289 -18.046 1.00 88.38 301 ARG A C 1
ATOM 2447 O O . ARG A 1 301 ? 12.852 -19.740 -16.916 1.00 88.38 301 ARG A O 1
ATOM 2454 N N . ASN A 1 302 ? 13.205 -18.142 -18.458 1.00 90.94 302 ASN A N 1
ATOM 2455 C CA . ASN A 1 302 ? 14.080 -17.316 -17.635 1.00 90.94 302 ASN A CA 1
ATOM 2456 C C . ASN A 1 302 ? 13.286 -16.566 -16.577 1.00 90.94 302 ASN A C 1
ATOM 2458 O O . ASN A 1 302 ? 13.732 -16.517 -15.435 1.00 90.94 302 ASN A O 1
ATOM 2462 N N . ARG A 1 303 ? 12.074 -16.105 -16.906 1.00 90.38 303 ARG A N 1
ATOM 2463 C CA . ARG A 1 303 ? 11.137 -15.552 -15.918 1.00 90.38 303 ARG A CA 1
ATOM 2464 C C . ARG A 1 303 ? 10.808 -16.567 -14.820 1.00 90.38 303 ARG A C 1
ATOM 2466 O O . ARG A 1 303 ? 10.911 -16.252 -13.636 1.00 90.38 303 ARG A O 1
ATOM 2473 N N . LYS A 1 304 ? 10.483 -17.813 -15.195 1.00 86.88 304 LYS A N 1
ATOM 2474 C CA . LYS A 1 304 ? 10.218 -18.896 -14.227 1.00 86.88 304 LYS A CA 1
ATOM 2475 C C . LYS A 1 304 ? 11.449 -19.220 -13.373 1.00 86.88 304 LYS A C 1
ATOM 2477 O O . LYS A 1 304 ? 11.341 -19.429 -12.171 1.00 86.88 304 LYS A O 1
ATOM 2482 N N . LYS A 1 305 ? 12.639 -19.255 -13.975 1.00 89.44 305 LYS A N 1
ATOM 2483 C CA . LYS A 1 305 ? 13.891 -19.468 -13.235 1.00 89.44 305 LYS A CA 1
ATOM 2484 C C . LYS A 1 305 ? 14.189 -18.307 -12.280 1.00 89.44 305 LYS A C 1
ATOM 2486 O O . LYS A 1 305 ? 14.611 -18.536 -11.155 1.00 89.44 305 LYS A O 1
ATOM 2491 N N . PHE A 1 306 ? 13.953 -17.073 -12.712 1.00 92.19 306 PHE A N 1
ATOM 2492 C CA . PHE A 1 306 ? 14.131 -15.865 -11.911 1.00 92.19 306 PHE A CA 1
ATOM 2493 C C . PHE A 1 306 ? 13.210 -15.853 -10.684 1.00 92.19 306 PHE A C 1
ATOM 2495 O O . PHE A 1 306 ? 13.645 -15.509 -9.584 1.00 92.19 306 PHE A O 1
ATOM 2502 N N . SER A 1 307 ? 11.961 -16.308 -10.830 1.00 89.31 307 SER A N 1
ATOM 2503 C CA . SER A 1 307 ? 11.009 -16.355 -9.716 1.00 89.31 307 SER A CA 1
ATOM 2504 C C . SER A 1 307 ? 11.439 -17.293 -8.582 1.00 89.31 307 SER A C 1
ATOM 2506 O O . SER A 1 307 ? 11.037 -17.089 -7.436 1.00 89.31 307 SER A O 1
ATOM 2508 N N . SER A 1 308 ? 12.275 -18.297 -8.873 1.00 88.62 308 SER A N 1
ATOM 2509 C CA . SER A 1 308 ? 12.785 -19.253 -7.884 1.00 88.62 308 SER A CA 1
ATOM 2510 C C . SER A 1 308 ? 14.083 -18.811 -7.198 1.00 88.62 308 SER A C 1
ATOM 2512 O O . SER A 1 308 ? 14.633 -19.566 -6.398 1.00 88.62 308 SER A O 1
ATOM 2514 N N . TRP A 1 309 ? 14.635 -17.643 -7.537 1.00 91.19 309 TRP A N 1
ATOM 2515 C CA . TRP A 1 309 ? 15.879 -17.150 -6.936 1.00 91.19 309 TRP A CA 1
ATOM 2516 C C . TRP A 1 309 ? 15.653 -16.565 -5.540 1.00 91.19 309 TRP A C 1
ATOM 2518 O O . TRP A 1 309 ? 14.524 -16.370 -5.097 1.00 91.19 309 TRP A O 1
ATOM 2528 N N . THR A 1 310 ? 16.734 -16.290 -4.814 1.00 91.38 310 THR A N 1
ATOM 2529 C CA . THR A 1 310 ? 16.646 -15.513 -3.571 1.00 91.38 310 THR A CA 1
ATOM 2530 C C . THR A 1 310 ? 16.379 -14.042 -3.893 1.00 91.38 310 THR A C 1
ATOM 2532 O O . THR A 1 310 ? 16.711 -13.577 -4.985 1.00 91.38 310 THR A O 1
ATOM 2535 N N . GLN A 1 311 ? 15.828 -13.288 -2.938 1.00 91.31 311 GLN A N 1
ATOM 2536 C CA . GLN A 1 311 ? 15.597 -11.843 -3.078 1.00 91.31 311 GLN A CA 1
ATOM 2537 C C . GLN A 1 311 ? 16.859 -11.099 -3.550 1.00 91.31 311 GLN A C 1
ATOM 2539 O O . GLN A 1 311 ? 16.822 -10.355 -4.528 1.00 91.31 311 GLN A O 1
ATOM 2544 N N . ASN A 1 312 ? 18.008 -11.355 -2.915 1.00 93.94 312 ASN A N 1
ATOM 2545 C CA . ASN A 1 312 ? 19.272 -10.716 -3.297 1.00 93.94 312 ASN A CA 1
ATOM 2546 C C . ASN A 1 312 ? 19.696 -11.060 -4.732 1.00 93.94 312 ASN A C 1
ATOM 2548 O O . ASN A 1 312 ? 20.144 -10.180 -5.464 1.00 93.94 312 ASN A O 1
ATOM 2552 N N . ALA A 1 313 ? 19.528 -12.317 -5.153 1.00 95.31 313 ALA A N 1
ATOM 2553 C CA . ALA A 1 313 ? 19.856 -12.735 -6.512 1.00 95.31 313 ALA A CA 1
ATOM 2554 C C . ALA A 1 313 ? 18.894 -12.133 -7.551 1.00 95.31 313 ALA A C 1
ATOM 2556 O O . ALA A 1 313 ? 19.343 -11.725 -8.623 1.00 95.31 313 ALA A O 1
ATOM 2557 N N . ARG A 1 314 ? 17.593 -12.017 -7.235 1.00 95.56 314 ARG A N 1
ATOM 2558 C CA . ARG A 1 314 ? 16.624 -11.301 -8.082 1.00 95.56 314 ARG A CA 1
ATOM 2559 C C . ARG A 1 314 ? 17.029 -9.843 -8.265 1.00 95.56 314 ARG A C 1
ATOM 2561 O O . ARG A 1 314 ? 17.164 -9.395 -9.399 1.00 95.56 314 ARG A O 1
ATOM 2568 N N . LYS A 1 315 ? 17.317 -9.140 -7.168 1.00 95.69 315 LYS A N 1
ATOM 2569 C CA . LYS A 1 315 ? 17.743 -7.736 -7.199 1.00 95.69 315 LYS A CA 1
ATOM 2570 C C . LYS A 1 315 ? 18.990 -7.529 -8.063 1.00 95.69 315 LYS A C 1
ATOM 2572 O O . LYS A 1 315 ? 18.976 -6.718 -8.982 1.00 95.69 315 LYS A O 1
ATOM 2577 N N . GLN A 1 316 ? 20.037 -8.327 -7.841 1.00 96.75 316 GLN A N 1
ATOM 2578 C CA . GLN A 1 316 ? 21.264 -8.265 -8.647 1.00 96.75 316 GLN A CA 1
ATOM 2579 C C . GLN A 1 316 ? 21.004 -8.525 -10.135 1.00 96.75 316 GLN A C 1
ATOM 2581 O O . GLN A 1 316 ? 21.612 -7.893 -11.001 1.00 96.75 316 GLN A O 1
ATOM 2586 N N . LYS A 1 317 ? 20.096 -9.455 -10.451 1.00 96.50 317 LYS A N 1
ATOM 2587 C CA . LYS A 1 317 ? 19.724 -9.753 -11.832 1.00 96.50 317 LYS A CA 1
ATOM 2588 C C . LYS A 1 317 ? 18.978 -8.599 -12.479 1.00 96.50 317 LYS A C 1
ATOM 2590 O O . LYS A 1 317 ? 19.330 -8.247 -13.597 1.00 96.50 317 LYS A O 1
ATOM 2595 N N . ILE A 1 318 ? 18.009 -8.004 -11.790 1.00 97.62 318 ILE A N 1
ATOM 2596 C CA . ILE A 1 318 ? 17.295 -6.815 -12.265 1.00 97.62 318 ILE A CA 1
ATOM 2597 C C . ILE A 1 318 ? 18.274 -5.676 -12.548 1.00 97.62 318 ILE A C 1
ATOM 2599 O O . ILE A 1 318 ? 18.249 -5.122 -13.644 1.00 97.62 318 ILE A O 1
ATOM 2603 N N . ASP A 1 319 ? 19.194 -5.384 -11.626 1.00 97.19 319 ASP A N 1
ATOM 2604 C CA . ASP A 1 319 ? 20.199 -4.335 -11.825 1.00 97.19 319 ASP A CA 1
ATOM 2605 C C . ASP A 1 319 ? 21.103 -4.636 -13.032 1.00 97.19 319 ASP A C 1
ATOM 2607 O O .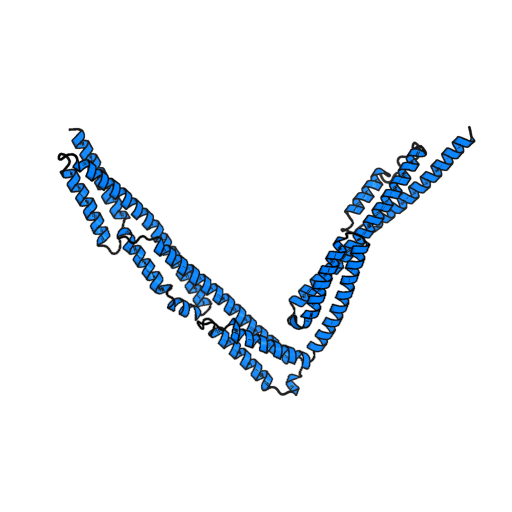 ASP A 1 319 ? 21.389 -3.757 -13.848 1.00 97.19 319 ASP A O 1
ATOM 2611 N N . SER A 1 320 ? 21.510 -5.898 -13.203 1.00 96.56 320 SER A N 1
ATOM 2612 C CA . SER A 1 320 ? 22.275 -6.338 -14.373 1.00 96.56 320 SER A CA 1
ATOM 2613 C C . SER A 1 320 ? 21.494 -6.159 -15.680 1.00 96.56 320 SER A C 1
ATOM 2615 O O . SER A 1 320 ? 22.035 -5.605 -16.636 1.00 96.56 320 SER A O 1
ATOM 2617 N N . LEU A 1 321 ? 20.230 -6.587 -15.725 1.00 96.56 321 LEU A N 1
ATOM 2618 C CA . LEU A 1 321 ? 19.363 -6.464 -16.900 1.00 96.56 321 LEU A CA 1
ATOM 2619 C C . LEU A 1 321 ? 19.099 -4.998 -17.254 1.00 96.56 321 LEU A C 1
ATOM 2621 O O . LEU A 1 321 ? 19.203 -4.619 -18.420 1.00 96.56 321 LEU A O 1
ATOM 2625 N N . ARG A 1 322 ? 18.838 -4.161 -16.246 1.00 97.44 322 ARG A N 1
ATOM 2626 C CA . ARG A 1 322 ? 18.659 -2.714 -16.394 1.00 97.44 322 ARG A CA 1
ATOM 2627 C C . ARG A 1 322 ? 19.893 -2.070 -17.022 1.00 97.44 322 ARG A C 1
ATOM 2629 O O . ARG A 1 322 ? 19.769 -1.357 -18.013 1.00 97.44 322 ARG A O 1
ATOM 2636 N N . ASN A 1 323 ? 21.085 -2.377 -16.509 1.00 96.00 323 ASN A N 1
ATOM 2637 C CA . ASN A 1 323 ? 22.338 -1.849 -17.052 1.00 96.00 323 ASN A CA 1
ATOM 2638 C C . ASN A 1 323 ? 22.613 -2.339 -18.480 1.00 96.00 323 ASN A C 1
ATOM 2640 O O . ASN A 1 323 ? 23.042 -1.550 -19.323 1.00 96.00 323 ASN A O 1
ATOM 2644 N N . LYS A 1 324 ? 22.334 -3.617 -18.779 1.00 94.19 324 LYS A N 1
ATOM 2645 C CA . LYS A 1 324 ? 22.436 -4.145 -20.148 1.00 94.19 324 LYS A CA 1
ATOM 2646 C C . LYS A 1 324 ? 21.516 -3.386 -21.100 1.00 94.19 324 LYS A C 1
ATOM 2648 O O . LYS A 1 324 ? 21.972 -2.995 -22.170 1.00 94.19 324 LYS A O 1
ATOM 2653 N N . LEU A 1 325 ? 20.257 -3.156 -20.726 1.00 94.94 325 LEU A N 1
ATOM 2654 C CA . LEU A 1 325 ? 19.307 -2.437 -21.576 1.00 94.94 325 LEU A CA 1
ATOM 2655 C C . LEU A 1 325 ? 19.725 -0.985 -21.799 1.00 94.94 325 LEU A C 1
ATOM 2657 O O . LEU A 1 325 ? 19.797 -0.570 -22.948 1.00 94.94 325 LEU A O 1
ATOM 2661 N N . ILE A 1 326 ? 20.110 -0.262 -20.744 1.00 94.94 326 ILE A N 1
ATOM 2662 C CA . ILE A 1 326 ? 20.624 1.116 -20.859 1.00 94.94 326 ILE A CA 1
ATOM 2663 C C . ILE A 1 326 ? 21.812 1.181 -21.830 1.00 94.94 326 ILE A C 1
ATOM 2665 O O . ILE A 1 326 ? 21.912 2.094 -22.648 1.00 94.94 326 ILE A O 1
ATOM 2669 N N . HIS A 1 327 ? 22.712 0.198 -21.773 1.00 92.06 327 HIS A N 1
ATOM 2670 C CA . HIS A 1 327 ? 23.842 0.125 -22.693 1.00 92.06 327 HIS A CA 1
ATOM 2671 C C . HIS A 1 327 ? 23.402 -0.076 -24.153 1.00 92.06 327 HIS A C 1
ATOM 2673 O O . HIS A 1 327 ? 23.891 0.625 -25.040 1.00 92.06 327 HIS A O 1
ATOM 2679 N N . HIS A 1 328 ? 22.464 -0.995 -24.403 1.00 90.44 328 HIS A N 1
ATOM 2680 C CA . HIS A 1 328 ? 21.939 -1.244 -25.749 1.00 90.44 328 HIS A CA 1
ATOM 2681 C C . HIS A 1 328 ? 21.169 -0.041 -26.296 1.00 90.44 328 HIS A C 1
ATOM 2683 O O . HIS A 1 328 ? 21.307 0.278 -27.473 1.00 90.44 328 HIS A O 1
ATOM 2689 N N . GLU A 1 329 ? 20.412 0.658 -25.452 1.00 92.31 329 GLU A N 1
ATOM 2690 C CA . GLU A 1 329 ? 19.722 1.896 -25.815 1.00 92.31 329 GLU A CA 1
ATOM 2691 C C . GLU A 1 329 ? 20.697 2.972 -26.270 1.00 92.31 329 GLU A C 1
ATOM 2693 O O . GLU A 1 329 ? 20.552 3.497 -27.370 1.00 92.31 329 GLU A O 1
ATOM 2698 N N . ALA A 1 330 ? 21.736 3.241 -25.478 1.00 91.56 330 ALA A N 1
ATOM 2699 C CA . ALA A 1 330 ? 22.734 4.249 -25.818 1.00 91.56 330 ALA A CA 1
ATOM 2700 C C . ALA A 1 330 ? 23.476 3.915 -27.126 1.00 91.56 330 ALA A C 1
ATOM 2702 O O . ALA A 1 330 ? 23.744 4.797 -27.948 1.00 91.56 330 ALA A O 1
ATOM 2703 N N . ILE A 1 331 ? 23.800 2.634 -27.342 1.00 87.56 331 ILE A N 1
ATOM 2704 C CA . ILE A 1 331 ? 24.398 2.168 -28.600 1.00 87.56 331 ILE A CA 1
ATOM 2705 C C . ILE A 1 331 ? 23.433 2.386 -29.764 1.00 87.56 331 ILE A C 1
ATOM 2707 O O . ILE A 1 331 ? 23.840 2.912 -30.803 1.00 87.56 331 ILE A O 1
ATOM 2711 N N . LEU A 1 332 ? 22.170 1.992 -29.596 1.00 87.50 332 LEU A N 1
ATOM 2712 C CA . LEU A 1 332 ? 21.160 2.094 -30.635 1.00 87.50 332 LEU A CA 1
ATOM 2713 C C . LEU A 1 332 ? 20.891 3.553 -31.009 1.00 87.50 332 LEU A C 1
ATOM 2715 O O . LEU A 1 332 ? 20.888 3.872 -32.191 1.00 87.50 332 LEU A O 1
ATOM 2719 N N . GLU A 1 333 ? 20.725 4.450 -30.040 1.00 89.25 333 GLU A N 1
ATOM 2720 C CA . GLU A 1 333 ? 20.503 5.880 -30.288 1.00 89.25 333 GLU A CA 1
ATOM 2721 C C . GLU A 1 333 ? 21.631 6.494 -31.125 1.00 89.25 333 GLU A C 1
ATOM 2723 O O . GLU A 1 333 ? 21.381 7.183 -32.119 1.00 89.25 333 GLU A O 1
ATOM 2728 N N . ARG A 1 334 ? 22.887 6.179 -30.786 1.00 88.44 334 ARG A N 1
ATOM 2729 C CA . ARG A 1 334 ? 24.046 6.633 -31.561 1.00 88.44 334 ARG A CA 1
ATOM 2730 C C . ARG A 1 334 ? 24.065 6.031 -32.966 1.00 88.44 334 ARG A C 1
ATOM 2732 O O . ARG A 1 334 ? 24.366 6.733 -33.932 1.00 88.44 334 ARG A O 1
ATOM 2739 N N . ALA A 1 335 ? 23.760 4.742 -33.085 1.00 87.19 335 ALA A N 1
ATOM 2740 C CA . ALA A 1 335 ? 23.728 4.044 -34.361 1.00 87.19 335 ALA A CA 1
ATOM 2741 C C . ALA A 1 335 ? 22.639 4.590 -35.290 1.00 87.19 335 ALA A C 1
ATOM 2743 O O . ALA A 1 335 ? 22.914 4.862 -36.456 1.00 87.19 335 ALA A O 1
ATOM 2744 N N . LEU A 1 336 ? 21.429 4.813 -34.772 1.00 88.31 336 LEU A N 1
ATOM 2745 C CA . LEU A 1 336 ? 20.298 5.374 -35.512 1.00 88.31 336 LEU A CA 1
ATOM 2746 C C . LEU A 1 336 ? 20.646 6.731 -36.132 1.00 88.31 336 LEU A C 1
ATOM 2748 O O . LEU A 1 336 ? 20.292 6.980 -37.287 1.00 88.31 336 LEU A O 1
ATOM 2752 N N . LEU A 1 337 ? 21.380 7.579 -35.404 1.00 91.06 337 LEU A N 1
ATOM 2753 C CA . LEU A 1 337 ? 21.831 8.880 -35.898 1.00 91.06 337 LEU A CA 1
ATOM 2754 C C . LEU A 1 337 ? 22.833 8.741 -37.052 1.00 91.06 337 LEU A C 1
ATOM 2756 O O . LEU A 1 337 ? 22.685 9.393 -38.085 1.00 91.06 337 LEU A O 1
ATOM 2760 N N . LEU A 1 338 ? 23.830 7.865 -36.906 1.00 91.88 338 LEU A N 1
ATOM 2761 C CA . LEU A 1 338 ? 24.833 7.639 -37.950 1.00 91.88 338 LEU A CA 1
ATOM 2762 C C . LEU A 1 338 ? 24.224 6.989 -39.197 1.00 91.88 338 LEU A C 1
ATOM 2764 O O . LEU A 1 338 ? 24.509 7.412 -40.313 1.00 91.88 338 LEU A O 1
ATOM 2768 N N . ILE A 1 339 ? 23.346 6.003 -39.016 1.00 91.38 339 ILE A N 1
ATOM 2769 C CA . ILE A 1 339 ? 22.652 5.339 -40.121 1.00 91.38 339 ILE A CA 1
ATOM 2770 C C . ILE A 1 339 ? 21.784 6.343 -40.875 1.00 91.38 339 ILE A C 1
ATOM 2772 O O . ILE A 1 339 ? 21.857 6.402 -42.098 1.00 91.38 339 ILE A O 1
ATOM 2776 N N . SER A 1 340 ? 21.017 7.176 -40.165 1.00 91.88 340 SER A N 1
ATOM 2777 C CA . SER A 1 340 ? 20.205 8.226 -40.796 1.00 91.88 340 SER A CA 1
ATOM 2778 C C . SER A 1 340 ? 21.068 9.171 -41.634 1.00 91.88 340 SER A C 1
ATOM 2780 O O . SER A 1 340 ? 20.772 9.380 -42.808 1.00 91.88 340 SER A O 1
ATOM 2782 N N . LYS A 1 341 ? 22.192 9.648 -41.080 1.00 95.12 341 LYS A N 1
ATOM 2783 C CA . LYS A 1 341 ? 23.141 10.506 -41.805 1.00 95.12 341 LYS A CA 1
ATOM 2784 C C . LYS A 1 341 ? 23.695 9.825 -43.061 1.00 95.12 341 LYS A C 1
ATOM 2786 O O . LYS A 1 341 ? 23.769 10.443 -44.120 1.00 95.12 341 LYS A O 1
ATOM 2791 N N . TYR A 1 342 ? 24.074 8.552 -42.959 1.00 94.56 342 TYR A N 1
ATOM 2792 C CA . TYR A 1 342 ? 24.547 7.780 -44.106 1.00 94.56 342 TYR A CA 1
ATOM 2793 C C . TYR A 1 342 ? 23.476 7.656 -45.198 1.00 94.56 342 TYR A C 1
ATOM 2795 O O . TYR A 1 342 ? 23.771 7.855 -46.374 1.00 94.56 342 TYR A O 1
ATOM 2803 N N . LEU A 1 343 ? 22.230 7.354 -44.821 1.00 93.75 343 LEU A N 1
ATOM 2804 C CA . LEU A 1 343 ? 21.126 7.192 -45.767 1.00 93.75 343 LEU A CA 1
ATOM 2805 C C . LEU A 1 343 ? 20.780 8.500 -46.489 1.00 93.75 343 LEU A C 1
ATOM 2807 O O . LEU A 1 343 ? 20.521 8.477 -47.692 1.00 93.75 343 LEU A O 1
ATOM 2811 N N . GLU A 1 344 ? 20.805 9.634 -45.787 1.00 96.62 344 GLU A N 1
ATOM 2812 C CA . GLU A 1 344 ? 20.623 10.959 -46.393 1.00 96.62 344 GLU A CA 1
ATOM 2813 C C . GLU A 1 344 ? 21.728 11.272 -47.402 1.00 96.62 344 GLU A C 1
ATOM 2815 O O . GLU A 1 344 ? 21.444 11.643 -48.542 1.00 96.62 344 GLU A O 1
ATOM 2820 N N . LEU A 1 345 ? 22.981 11.043 -47.013 1.00 96.69 345 LEU A N 1
ATOM 2821 C CA . LEU A 1 345 ? 24.141 11.260 -47.868 1.00 96.69 345 LEU A CA 1
ATOM 2822 C C . LEU A 1 345 ? 24.128 10.357 -49.107 1.00 96.69 345 LEU A C 1
ATOM 2824 O O . LEU A 1 345 ? 24.421 10.804 -50.214 1.00 96.69 345 LEU A O 1
ATOM 2828 N N . LYS A 1 346 ? 23.750 9.087 -48.939 1.00 95.88 346 LYS A N 1
ATOM 2829 C CA . LYS A 1 346 ? 23.569 8.147 -50.047 1.00 95.88 346 LYS A CA 1
ATOM 2830 C C . LYS A 1 346 ? 22.503 8.639 -51.014 1.00 95.88 346 LYS A C 1
ATOM 2832 O O . LYS A 1 346 ? 22.747 8.662 -52.215 1.00 95.88 346 LYS A O 1
ATOM 2837 N N . LYS A 1 347 ? 21.357 9.088 -50.499 1.00 97.31 347 LYS A N 1
ATOM 2838 C CA . LYS A 1 347 ? 20.278 9.647 -51.319 1.00 97.31 347 LYS A CA 1
ATOM 2839 C C . LYS A 1 347 ? 20.739 10.882 -52.097 1.00 97.31 347 LYS A C 1
ATOM 2841 O O . LYS A 1 347 ? 20.378 11.040 -53.260 1.00 97.31 347 LYS A O 1
ATOM 2846 N N . GLU A 1 348 ? 21.540 11.745 -51.478 1.00 97.81 348 GLU A N 1
ATOM 2847 C CA . GLU A 1 348 ? 22.129 12.907 -52.147 1.00 97.81 348 GLU A CA 1
ATOM 2848 C C . GLU A 1 348 ? 23.103 12.493 -53.260 1.00 97.81 348 GLU A C 1
ATOM 2850 O O . GLU A 1 348 ? 23.024 13.008 -54.376 1.00 97.81 348 GLU A O 1
ATOM 2855 N N . ALA A 1 349 ? 23.985 11.530 -52.986 1.00 96.69 349 ALA A N 1
ATOM 2856 C CA . ALA A 1 349 ? 24.931 11.013 -53.967 1.00 96.69 349 ALA A CA 1
ATOM 2857 C C . ALA A 1 349 ? 24.222 10.333 -55.152 1.00 96.69 349 ALA A C 1
ATOM 2859 O O . ALA A 1 349 ? 24.587 10.566 -56.303 1.00 96.69 349 ALA A O 1
ATOM 2860 N N . GLU A 1 350 ? 23.166 9.559 -54.894 1.00 96.81 350 GLU A N 1
ATOM 2861 C CA . GLU A 1 350 ? 22.318 8.947 -55.925 1.00 96.81 350 GLU A CA 1
ATOM 2862 C C . GLU A 1 350 ? 21.591 10.002 -56.774 1.00 96.81 350 GLU A C 1
ATOM 2864 O O . GLU A 1 350 ? 21.533 9.877 -57.998 1.00 96.81 350 GLU A O 1
ATOM 2869 N N . ALA A 1 351 ? 21.082 11.074 -56.160 1.00 97.19 351 ALA A N 1
ATOM 2870 C CA . ALA A 1 351 ? 20.477 12.186 -56.893 1.00 97.19 351 ALA A CA 1
ATOM 2871 C C . ALA A 1 351 ? 21.507 12.918 -57.772 1.00 97.19 351 ALA A C 1
ATOM 2873 O O . ALA A 1 351 ? 21.206 13.281 -58.912 1.00 97.19 351 ALA A O 1
ATOM 2874 N N . PHE A 1 352 ? 22.737 13.091 -57.280 1.00 97.69 352 PHE A N 1
ATOM 2875 C CA . PHE A 1 352 ? 23.816 13.692 -58.060 1.00 97.69 352 PHE A CA 1
ATOM 2876 C C . PHE A 1 352 ? 24.260 12.790 -59.221 1.00 97.69 352 PHE A C 1
ATOM 2878 O O . PHE A 1 352 ? 24.453 13.280 -60.331 1.00 97.69 352 PHE A O 1
ATOM 2885 N N . LEU A 1 353 ? 24.323 11.466 -59.029 1.00 96.19 353 LEU A N 1
ATOM 2886 C CA . LEU A 1 353 ? 24.547 10.510 -60.123 1.00 96.19 353 LEU A CA 1
ATOM 2887 C C . LEU A 1 353 ? 23.496 10.650 -61.232 1.00 96.19 353 LEU A C 1
ATOM 2889 O O . LEU A 1 353 ? 23.841 10.654 -62.415 1.00 96.19 353 LEU A O 1
ATOM 2893 N N . GLN A 1 354 ? 22.221 10.815 -60.865 1.00 95.44 354 GLN A N 1
ATOM 2894 C CA . GLN A 1 354 ? 21.153 11.056 -61.838 1.00 95.44 354 GLN A CA 1
ATOM 2895 C C . GLN A 1 354 ? 21.351 12.372 -62.600 1.00 95.44 354 GLN A C 1
ATOM 2897 O O . GLN A 1 354 ? 21.058 12.434 -63.793 1.00 95.44 354 GLN A O 1
ATOM 2902 N N . GLU A 1 355 ? 21.863 13.422 -61.955 1.00 95.56 355 GLU A N 1
ATOM 2903 C CA . GLU A 1 355 ? 22.217 14.671 -62.635 1.00 95.56 355 GLU A CA 1
ATOM 2904 C C . GLU A 1 355 ? 23.347 14.466 -63.650 1.00 95.56 355 GLU A C 1
ATOM 2906 O O . GLU A 1 355 ? 23.186 14.853 -64.810 1.00 95.56 355 GLU A O 1
ATOM 2911 N N . LEU A 1 356 ? 24.446 13.820 -63.243 1.00 94.94 356 LEU A N 1
ATOM 2912 C CA . LEU A 1 356 ? 25.599 13.545 -64.109 1.00 94.94 356 LEU A CA 1
ATOM 2913 C C . LEU A 1 356 ? 25.196 12.719 -65.339 1.00 94.94 356 LEU A C 1
ATOM 2915 O O . LEU A 1 356 ? 25.628 13.020 -66.449 1.00 94.94 356 LEU A O 1
ATOM 2919 N N . SER A 1 357 ? 24.289 11.752 -65.166 1.00 92.94 357 SER A N 1
ATOM 2920 C CA . SER A 1 357 ? 23.818 10.873 -66.247 1.00 92.94 357 SER A CA 1
ATOM 2921 C C . SER A 1 357 ? 23.111 11.598 -67.403 1.00 92.94 357 SER A C 1
ATOM 2923 O O . SER A 1 357 ? 22.951 11.035 -68.485 1.00 92.94 357 SER A O 1
ATOM 2925 N N . LYS A 1 358 ? 22.700 12.861 -67.209 1.00 93.69 358 LYS A N 1
ATOM 2926 C CA . LYS A 1 358 ? 22.047 13.670 -68.250 1.00 93.69 358 LYS A CA 1
ATOM 2927 C C . LYS A 1 358 ? 23.007 14.103 -69.355 1.00 93.69 358 LYS A C 1
ATOM 2929 O O . LYS A 1 358 ? 22.541 14.526 -70.411 1.00 93.69 358 LYS A O 1
ATOM 2934 N N . ASN A 1 359 ? 24.320 14.045 -69.122 1.00 91.94 359 ASN A N 1
ATOM 2935 C CA . ASN A 1 359 ? 25.309 14.466 -70.104 1.00 91.94 359 ASN A CA 1
ATOM 2936 C C . ASN A 1 359 ? 26.564 13.582 -70.070 1.00 91.94 359 ASN A C 1
ATOM 2938 O O . ASN A 1 359 ? 27.248 13.475 -69.056 1.00 91.94 359 ASN A O 1
ATOM 2942 N N . VAL A 1 360 ? 26.904 13.005 -71.226 1.00 92.19 360 VAL A N 1
ATOM 2943 C CA . VAL A 1 360 ? 28.019 12.058 -71.390 1.00 92.19 360 VAL A CA 1
ATOM 2944 C C . VAL A 1 360 ? 29.382 12.646 -71.009 1.00 92.19 360 VAL A C 1
ATOM 2946 O O . VAL A 1 360 ? 30.284 11.898 -70.640 1.00 92.19 360 VAL A O 1
ATOM 2949 N N . ILE A 1 361 ? 29.537 13.976 -71.040 1.00 92.50 361 ILE A N 1
ATOM 2950 C CA . ILE A 1 361 ? 30.797 14.643 -70.672 1.00 92.50 361 ILE A CA 1
ATOM 2951 C C . ILE A 1 361 ? 31.211 14.392 -69.213 1.00 92.50 361 ILE A C 1
ATOM 2953 O O . ILE A 1 361 ? 32.375 14.584 -68.878 1.00 92.50 361 ILE A O 1
ATOM 2957 N N . TYR A 1 362 ? 30.288 13.949 -68.351 1.00 96.12 362 TYR A N 1
ATOM 2958 C CA . TYR A 1 362 ? 30.564 13.645 -66.945 1.00 96.12 362 TYR A CA 1
ATOM 2959 C C . TYR A 1 362 ? 30.742 12.146 -66.649 1.00 96.12 362 TYR A C 1
ATOM 2961 O O . TYR A 1 362 ? 30.751 11.756 -65.480 1.00 96.12 362 TYR A O 1
ATOM 2969 N N . SER A 1 363 ? 30.882 11.297 -67.675 1.00 93.31 363 SER A N 1
ATOM 2970 C CA . SER A 1 363 ? 30.921 9.833 -67.522 1.00 93.31 363 SER A CA 1
ATOM 2971 C C . SER A 1 363 ? 31.979 9.350 -66.521 1.00 93.31 363 SER A C 1
ATOM 2973 O O . SER A 1 363 ? 31.705 8.451 -65.728 1.00 93.31 363 SER A O 1
ATOM 2975 N N . ASP A 1 364 ? 33.171 9.951 -66.508 1.00 94.38 364 ASP A N 1
ATOM 2976 C CA . ASP A 1 364 ? 34.249 9.534 -65.598 1.00 94.38 364 ASP A CA 1
ATOM 2977 C C . ASP A 1 364 ? 33.917 9.839 -64.127 1.00 94.38 364 ASP A C 1
ATOM 2979 O O . ASP A 1 364 ? 34.157 9.009 -63.247 1.00 94.38 364 ASP A O 1
ATOM 2983 N N . ILE A 1 365 ? 33.298 10.998 -63.864 1.00 95.88 365 ILE A N 1
ATOM 2984 C CA . ILE A 1 365 ? 32.830 11.392 -62.525 1.00 95.88 365 ILE A CA 1
ATOM 2985 C C . ILE A 1 365 ? 31.722 10.437 -62.068 1.00 95.88 365 ILE A C 1
ATOM 2987 O O . ILE A 1 365 ? 31.736 9.959 -60.932 1.00 95.88 365 ILE A O 1
ATOM 2991 N N . GLN A 1 366 ? 30.785 10.123 -62.970 1.00 95.44 366 GLN A N 1
ATOM 2992 C CA . GLN A 1 366 ? 29.681 9.208 -62.697 1.00 95.44 366 GLN A CA 1
ATOM 2993 C C . GLN A 1 366 ? 30.194 7.819 -62.285 1.00 95.44 366 GLN A C 1
ATOM 2995 O O . GLN A 1 366 ? 29.806 7.320 -61.230 1.00 95.44 366 GLN A O 1
ATOM 3000 N N . ILE A 1 367 ? 31.108 7.227 -63.063 1.00 95.12 367 ILE A N 1
ATOM 3001 C CA . ILE A 1 367 ? 31.682 5.899 -62.780 1.00 95.12 367 ILE A CA 1
ATOM 3002 C C . ILE A 1 367 ? 32.408 5.891 -61.426 1.00 95.12 367 ILE A C 1
ATOM 3004 O O . ILE A 1 367 ? 32.283 4.938 -60.651 1.00 95.12 367 ILE A O 1
ATOM 3008 N N . ALA A 1 368 ? 33.172 6.944 -61.122 1.00 95.19 368 ALA A N 1
ATOM 3009 C CA . ALA A 1 368 ? 33.917 7.036 -59.871 1.00 95.19 368 ALA A CA 1
ATOM 3010 C C . ALA A 1 368 ? 32.991 7.096 -58.645 1.00 95.19 368 ALA A C 1
ATOM 3012 O O . ALA A 1 368 ? 33.217 6.362 -57.678 1.00 95.19 368 ALA A O 1
ATOM 3013 N N . LEU A 1 369 ? 31.943 7.926 -58.687 1.00 96.50 369 LEU A N 1
ATOM 3014 C CA . LEU A 1 369 ? 30.986 8.059 -57.588 1.00 96.50 369 LEU A CA 1
ATOM 3015 C C . LEU A 1 369 ? 30.133 6.792 -57.415 1.00 96.50 369 LEU A C 1
ATOM 3017 O O . LEU A 1 369 ? 29.958 6.328 -56.288 1.00 96.50 369 LEU A O 1
ATOM 3021 N N . GLU A 1 370 ? 29.678 6.180 -58.512 1.00 96.25 370 GLU A N 1
ATOM 3022 C CA . GLU A 1 370 ? 28.926 4.918 -58.484 1.00 96.25 370 GLU A CA 1
ATOM 3023 C C . GLU A 1 370 ? 29.733 3.799 -57.812 1.00 96.25 370 GLU A C 1
ATOM 3025 O O . GLU A 1 370 ? 29.224 3.095 -56.937 1.00 96.25 370 GLU A O 1
ATOM 3030 N N . LYS A 1 371 ? 31.029 3.695 -58.131 1.00 95.44 371 LYS A N 1
ATOM 3031 C CA . LYS A 1 371 ? 31.934 2.733 -57.492 1.00 95.44 371 LYS A CA 1
ATOM 3032 C C . LYS A 1 371 ? 32.052 2.953 -55.980 1.00 95.44 371 LYS A C 1
ATOM 3034 O O . LYS A 1 371 ? 32.125 1.977 -55.235 1.00 95.44 371 LYS A O 1
ATOM 3039 N N . GLN A 1 372 ? 32.080 4.203 -55.512 1.00 95.12 372 GLN A N 1
ATOM 3040 C CA . GLN A 1 372 ? 32.167 4.497 -54.075 1.00 95.12 372 GLN A CA 1
ATOM 3041 C C . GLN A 1 372 ? 30.879 4.136 -53.333 1.00 95.12 372 GLN A C 1
ATOM 3043 O O . GLN A 1 372 ? 30.949 3.526 -52.266 1.00 95.12 372 GLN A O 1
ATOM 3048 N N . ILE A 1 373 ? 29.712 4.435 -53.917 1.00 94.06 373 ILE A N 1
ATOM 3049 C CA . ILE A 1 373 ? 28.422 4.005 -53.359 1.00 94.06 373 ILE A CA 1
ATOM 3050 C C . ILE A 1 373 ? 28.365 2.475 -53.287 1.00 94.06 373 ILE A C 1
ATOM 3052 O O . ILE A 1 373 ? 28.045 1.925 -52.234 1.00 94.06 373 ILE A O 1
ATOM 3056 N N . PHE A 1 374 ? 28.733 1.786 -54.371 1.00 93.44 374 PHE A N 1
ATOM 3057 C CA . PHE A 1 374 ? 28.738 0.324 -54.425 1.00 93.44 374 PHE A CA 1
ATOM 3058 C C . PHE A 1 374 ? 29.644 -0.298 -53.353 1.00 93.44 374 PHE A C 1
ATOM 3060 O O . PHE A 1 374 ? 29.201 -1.162 -52.599 1.00 93.44 374 PHE A O 1
ATOM 3067 N N . ASN A 1 375 ? 30.892 0.168 -53.240 1.00 91.50 375 ASN A N 1
ATOM 3068 C CA . ASN A 1 375 ? 31.832 -0.339 -52.239 1.00 91.50 375 ASN A CA 1
ATOM 3069 C C . ASN A 1 375 ? 31.304 -0.140 -50.812 1.00 91.50 375 ASN A C 1
ATOM 3071 O O . ASN A 1 375 ? 31.422 -1.036 -49.980 1.00 91.50 375 ASN A O 1
ATOM 3075 N N . SER A 1 376 ? 30.705 1.021 -50.533 1.00 89.69 376 SER A N 1
ATOM 3076 C CA . SER A 1 376 ? 30.136 1.316 -49.219 1.00 89.69 376 SER A CA 1
ATOM 3077 C C . SER A 1 376 ? 28.961 0.390 -48.878 1.00 89.69 376 SER A C 1
ATOM 3079 O O . SER A 1 376 ? 28.870 -0.133 -47.768 1.00 89.69 376 SER A O 1
ATOM 3081 N N . GLU A 1 377 ? 28.095 0.115 -49.851 1.00 89.56 377 GLU A N 1
ATOM 3082 C CA . GLU A 1 377 ? 26.960 -0.797 -49.693 1.00 89.56 377 GLU A CA 1
ATOM 3083 C C . GLU A 1 377 ? 27.385 -2.263 -49.515 1.00 89.56 377 GLU A C 1
ATOM 3085 O O . GLU A 1 377 ? 26.750 -2.995 -48.751 1.00 89.56 377 GLU A O 1
ATOM 3090 N N . GLU A 1 378 ? 28.463 -2.693 -50.174 1.00 87.38 378 GLU A N 1
ATOM 3091 C CA . GLU A 1 378 ? 29.044 -4.026 -49.977 1.00 87.38 378 GLU A CA 1
ATOM 3092 C C . GLU A 1 378 ? 29.681 -4.176 -48.588 1.00 87.38 378 GLU A C 1
ATOM 3094 O O . GLU A 1 378 ? 29.493 -5.205 -47.937 1.00 87.38 378 GLU A O 1
ATOM 3099 N N . GLU A 1 379 ? 30.354 -3.142 -48.072 1.00 85.25 379 GLU A N 1
ATOM 3100 C CA . GLU A 1 379 ? 30.860 -3.134 -46.690 1.00 85.25 379 GLU A CA 1
ATOM 3101 C C . GLU A 1 379 ? 29.722 -3.223 -45.658 1.00 85.25 379 GLU A C 1
ATOM 3103 O O . GLU A 1 379 ? 29.868 -3.886 -44.629 1.00 85.25 379 GLU A O 1
ATOM 3108 N N . ILE A 1 380 ? 28.566 -2.610 -45.936 1.00 84.31 380 ILE A N 1
ATOM 3109 C CA . ILE A 1 380 ? 27.369 -2.714 -45.085 1.00 84.31 380 ILE A CA 1
ATOM 3110 C C . ILE A 1 380 ? 26.769 -4.121 -45.124 1.00 84.31 380 ILE A C 1
ATOM 3112 O O . ILE A 1 380 ? 26.312 -4.637 -44.109 1.00 84.31 380 ILE A O 1
ATOM 3116 N N . LYS A 1 381 ? 26.758 -4.754 -46.297 1.00 77.62 381 LYS A N 1
ATOM 3117 C CA . LYS A 1 381 ? 26.139 -6.067 -46.502 1.00 77.62 381 LYS A CA 1
ATOM 3118 C C . LYS A 1 381 ? 26.977 -7.221 -45.949 1.00 77.62 381 LYS A C 1
ATOM 3120 O O . LYS A 1 381 ? 26.410 -8.188 -45.448 1.00 77.62 381 LYS A O 1
ATOM 3125 N N . ASN A 1 382 ? 28.301 -7.138 -46.071 1.00 69.69 382 ASN A N 1
ATOM 3126 C CA . ASN A 1 382 ? 29.198 -8.269 -45.824 1.00 69.69 382 ASN A CA 1
ATOM 3127 C C . ASN A 1 382 ? 29.789 -8.293 -44.408 1.00 69.69 382 ASN A C 1
ATOM 3129 O O . ASN A 1 382 ? 30.443 -9.271 -44.040 1.00 69.69 382 ASN A O 1
ATOM 3133 N N . ARG A 1 383 ? 29.586 -7.243 -43.600 1.00 66.12 383 ARG A N 1
ATOM 3134 C CA . ARG A 1 383 ? 30.100 -7.196 -42.228 1.00 66.12 383 ARG A CA 1
ATOM 3135 C C . ARG A 1 383 ? 29.039 -7.516 -41.192 1.00 66.12 383 ARG A C 1
ATOM 3137 O O . ARG A 1 383 ? 27.932 -6.997 -41.226 1.00 66.12 383 ARG A O 1
ATOM 3144 N N . ASN A 1 384 ? 29.470 -8.259 -40.174 1.00 65.69 384 ASN A N 1
ATOM 3145 C CA . ASN A 1 384 ? 28.705 -8.432 -38.943 1.00 65.69 384 ASN A CA 1
ATOM 3146 C C . ASN A 1 384 ? 28.525 -7.106 -38.191 1.00 65.69 384 ASN A C 1
ATOM 3148 O O . ASN A 1 384 ? 27.544 -6.970 -37.488 1.00 65.69 384 ASN A O 1
ATOM 3152 N N . TYR A 1 385 ? 29.427 -6.131 -38.356 1.00 73.12 385 TYR A N 1
ATOM 3153 C CA . TYR A 1 385 ? 29.312 -4.778 -37.807 1.00 73.12 385 TYR A CA 1
ATOM 3154 C C . TYR A 1 385 ? 29.768 -3.752 -38.848 1.00 73.12 385 TYR A C 1
ATOM 3156 O O . TYR A 1 385 ? 30.904 -3.815 -39.331 1.00 73.12 385 TYR A O 1
ATOM 3164 N N . THR A 1 386 ? 28.903 -2.793 -39.175 1.00 77.06 386 THR A N 1
ATOM 3165 C CA . THR A 1 386 ? 29.256 -1.664 -40.040 1.00 77.06 386 THR A CA 1
ATOM 3166 C C . THR A 1 386 ? 29.624 -0.453 -39.196 1.00 77.06 386 THR A C 1
ATOM 3168 O O . THR A 1 386 ? 28.791 0.092 -38.474 1.00 77.06 386 THR A O 1
ATOM 3171 N N . ASP A 1 387 ? 30.856 0.029 -39.353 1.00 82.00 387 ASP A N 1
ATOM 3172 C CA . ASP A 1 387 ? 31.249 1.319 -38.799 1.00 82.00 387 ASP A CA 1
ATOM 3173 C C . ASP A 1 387 ? 30.802 2.462 -39.722 1.00 82.00 387 ASP A C 1
ATOM 3175 O O . ASP A 1 387 ? 31.517 2.889 -40.635 1.00 82.00 387 ASP A O 1
ATOM 3179 N N . TYR A 1 388 ? 29.595 2.973 -39.480 1.00 87.19 388 TYR A N 1
ATOM 3180 C CA . TYR A 1 388 ? 29.080 4.144 -40.191 1.00 87.19 388 TYR A CA 1
ATOM 3181 C C . TYR A 1 388 ? 29.943 5.394 -39.976 1.00 87.19 388 TYR A C 1
ATOM 3183 O O . TYR A 1 388 ? 29.968 6.260 -40.847 1.00 87.19 388 TYR A O 1
ATOM 3191 N N . GLY A 1 389 ? 30.710 5.472 -38.883 1.00 84.69 389 GLY A N 1
ATOM 3192 C CA . GLY A 1 389 ? 31.687 6.538 -38.665 1.00 84.69 389 GLY A CA 1
ATOM 3193 C C . GLY A 1 389 ? 32.814 6.552 -39.703 1.00 84.69 389 GLY A C 1
ATOM 3194 O O . GLY A 1 389 ? 33.398 7.604 -39.942 1.00 84.69 389 GLY A O 1
ATOM 3195 N N . VAL A 1 390 ? 33.081 5.420 -40.362 1.00 87.94 390 VAL A N 1
ATOM 3196 C CA . VAL A 1 390 ? 34.046 5.306 -41.467 1.00 87.94 390 VAL A CA 1
ATOM 3197 C C . VAL A 1 390 ? 33.369 5.490 -42.824 1.00 87.94 390 VAL A C 1
ATOM 3199 O O . VAL A 1 390 ? 33.907 6.176 -43.692 1.00 87.94 390 VAL A O 1
ATOM 3202 N N . GLN A 1 391 ? 32.183 4.909 -43.016 1.00 90.31 391 GLN A N 1
ATOM 3203 C CA . GLN A 1 391 ? 31.484 4.964 -44.306 1.00 90.31 391 GLN A CA 1
ATOM 3204 C C . GLN A 1 391 ? 31.008 6.376 -44.663 1.00 90.31 391 GLN A C 1
ATOM 3206 O O . GLN A 1 391 ? 31.080 6.772 -45.826 1.00 90.31 391 GLN A O 1
ATOM 3211 N N . ILE A 1 392 ? 30.574 7.155 -43.666 1.00 94.62 392 ILE A N 1
ATOM 3212 C CA . ILE A 1 392 ? 30.094 8.526 -43.869 1.00 94.62 392 ILE A CA 1
ATOM 3213 C C . ILE A 1 392 ? 31.200 9.423 -44.463 1.00 94.62 392 ILE A C 1
ATOM 3215 O O . ILE A 1 392 ? 30.990 9.912 -45.570 1.00 94.62 392 ILE A O 1
ATOM 3219 N N . PRO A 1 393 ? 32.392 9.594 -43.848 1.00 94.44 393 PRO A N 1
ATOM 3220 C CA . PRO A 1 393 ? 33.440 10.445 -44.420 1.00 94.44 393 PRO A CA 1
ATOM 3221 C C . PRO A 1 393 ? 33.915 10.021 -45.815 1.00 94.44 393 PRO A C 1
ATOM 3223 O O . PRO A 1 393 ? 34.275 10.872 -46.628 1.00 94.44 393 PRO A O 1
ATOM 3226 N N . ILE A 1 394 ? 33.935 8.712 -46.103 1.00 93.31 394 ILE A N 1
ATOM 3227 C CA . ILE A 1 394 ? 34.324 8.193 -47.423 1.00 93.31 394 ILE A CA 1
ATOM 3228 C C . ILE A 1 394 ? 33.343 8.686 -48.487 1.00 93.31 394 ILE A C 1
ATOM 3230 O O . ILE A 1 394 ? 33.763 9.238 -49.507 1.00 93.31 394 ILE A O 1
ATOM 3234 N N . LEU A 1 395 ? 32.044 8.518 -48.234 1.00 95.56 395 LEU A N 1
ATOM 3235 C CA . LEU A 1 395 ? 31.008 8.915 -49.176 1.00 95.56 395 LEU A CA 1
ATOM 3236 C C . LEU A 1 395 ? 30.865 10.446 -49.265 1.00 95.56 395 LEU A C 1
ATOM 3238 O O . LEU A 1 395 ? 30.693 10.965 -50.365 1.00 95.56 395 LEU A O 1
ATOM 3242 N N . GLU A 1 396 ? 31.024 11.174 -48.150 1.00 97.12 396 GLU A N 1
ATOM 3243 C CA . GLU A 1 396 ? 31.007 12.649 -48.117 1.00 97.12 396 GLU A CA 1
ATOM 3244 C C . GLU A 1 396 ? 32.103 13.209 -49.021 1.00 97.12 396 GLU A C 1
ATOM 3246 O O . GLU A 1 396 ? 31.836 14.026 -49.904 1.00 97.12 396 GLU A O 1
ATOM 3251 N N . LYS A 1 397 ? 33.332 12.708 -48.858 1.00 96.56 397 LYS A N 1
ATOM 3252 C CA . LYS A 1 397 ? 34.480 13.138 -49.655 1.00 96.56 397 LYS A CA 1
ATOM 3253 C C . LYS A 1 397 ? 34.319 12.786 -51.133 1.00 96.56 397 LYS A C 1
ATOM 3255 O O . LYS A 1 397 ? 34.670 13.592 -51.992 1.00 96.56 397 LYS A O 1
ATOM 3260 N N . ALA A 1 398 ? 33.802 11.597 -51.442 1.00 96.06 398 ALA A N 1
ATOM 3261 C CA . ALA A 1 398 ? 33.554 11.186 -52.822 1.00 96.06 398 ALA A CA 1
ATOM 3262 C C . ALA A 1 398 ? 32.536 12.107 -53.512 1.00 96.06 398 ALA A C 1
ATOM 3264 O O . ALA A 1 398 ? 32.758 12.533 -54.648 1.00 96.06 398 ALA A O 1
ATOM 3265 N N . LEU A 1 399 ? 31.450 12.454 -52.816 1.00 97.38 399 LEU A N 1
ATOM 3266 C CA . LEU A 1 399 ? 30.433 13.369 -53.321 1.00 97.38 399 LEU A CA 1
ATOM 3267 C C . LEU A 1 399 ? 30.980 14.793 -53.498 1.00 97.38 399 LEU A C 1
ATOM 3269 O O . LEU A 1 399 ? 30.720 15.425 -54.521 1.00 97.38 399 LEU A O 1
ATOM 3273 N N . GLU A 1 400 ? 31.757 15.293 -52.535 1.00 97.44 400 GLU A N 1
ATOM 3274 C CA . GLU A 1 400 ? 32.376 16.619 -52.613 1.00 97.44 400 GLU A CA 1
ATOM 3275 C C . GLU A 1 400 ? 33.320 16.737 -53.816 1.00 97.44 400 GLU A C 1
ATOM 3277 O O . GLU A 1 400 ? 33.177 17.666 -54.614 1.00 97.44 400 GLU A O 1
ATOM 3282 N N . LEU A 1 401 ? 34.232 15.774 -53.989 1.00 96.94 401 LEU A N 1
ATOM 3283 C CA . LEU A 1 401 ? 35.151 15.738 -55.131 1.00 96.94 401 LEU A CA 1
ATOM 3284 C C . LEU A 1 401 ? 34.387 15.685 -56.457 1.00 96.94 401 LEU A C 1
ATOM 3286 O O . LEU A 1 401 ? 34.669 16.463 -57.363 1.00 96.94 401 LEU A O 1
ATOM 3290 N N . SER A 1 402 ? 33.343 14.856 -56.538 1.00 96.81 402 SER A N 1
ATOM 3291 C CA . SER A 1 402 ? 32.521 14.739 -57.748 1.00 96.81 402 SER A CA 1
ATOM 3292 C C . SER A 1 402 ? 31.840 16.065 -58.123 1.00 96.81 402 SER A C 1
ATOM 3294 O O . SER A 1 402 ? 31.763 16.424 -59.300 1.00 96.81 402 SER A O 1
ATOM 3296 N N . LYS A 1 403 ? 31.371 16.834 -57.129 1.00 97.25 403 LYS A N 1
ATOM 3297 C CA . LYS A 1 403 ? 30.801 18.176 -57.342 1.00 97.25 403 LYS A CA 1
ATOM 3298 C C . LYS A 1 403 ? 31.855 19.187 -57.798 1.00 97.25 403 LYS A C 1
ATOM 3300 O O . LYS A 1 403 ? 31.567 20.014 -58.666 1.00 97.25 403 LYS A O 1
ATOM 3305 N N . GLN A 1 404 ? 33.058 19.135 -57.224 1.00 96.88 404 GLN A N 1
ATOM 3306 C CA . GLN A 1 404 ? 34.174 20.003 -57.612 1.00 96.88 404 GLN A CA 1
ATOM 3307 C C . GLN A 1 404 ? 34.622 19.727 -59.053 1.00 96.88 404 GLN A C 1
ATOM 3309 O O . GLN A 1 404 ? 34.757 20.670 -59.834 1.00 96.88 404 GLN A O 1
ATOM 3314 N N . ASP A 1 405 ? 34.761 18.456 -59.426 1.00 95.31 405 ASP A N 1
ATOM 3315 C CA . ASP A 1 405 ? 35.168 18.043 -60.770 1.00 95.31 405 ASP A CA 1
ATOM 3316 C C . ASP A 1 405 ? 34.131 18.445 -61.822 1.00 95.31 405 ASP A C 1
ATOM 3318 O O . ASP A 1 405 ? 34.490 19.002 -62.862 1.00 95.31 405 ASP A O 1
ATOM 3322 N N . LYS A 1 406 ? 32.832 18.268 -61.531 1.00 96.12 406 LYS A N 1
ATOM 3323 C CA . LYS A 1 406 ? 31.757 18.741 -62.418 1.00 96.12 406 LYS A CA 1
ATOM 3324 C C . LYS A 1 406 ? 31.869 20.248 -62.648 1.00 96.12 406 LYS A C 1
ATOM 3326 O O . LYS A 1 406 ? 31.853 20.697 -63.790 1.00 96.12 406 LYS A O 1
ATOM 3331 N N . LYS A 1 407 ? 32.031 21.029 -61.575 1.00 95.38 407 LYS A N 1
ATOM 3332 C CA . LYS A 1 407 ? 32.185 22.487 -61.664 1.00 95.38 407 LYS A CA 1
ATOM 3333 C C . LYS A 1 407 ? 33.411 22.881 -62.493 1.00 95.38 407 LYS A C 1
ATOM 3335 O O . LYS A 1 407 ? 33.348 23.851 -63.239 1.00 95.38 407 LYS A O 1
ATOM 3340 N N . ALA A 1 408 ? 34.512 22.142 -62.377 1.00 93.88 408 ALA A N 1
ATOM 3341 C CA . ALA A 1 408 ? 35.714 22.386 -63.168 1.00 93.88 408 ALA A CA 1
ATOM 3342 C C . ALA A 1 408 ? 35.509 22.090 -64.664 1.00 93.88 408 ALA A C 1
ATOM 3344 O O . ALA A 1 408 ? 36.071 22.802 -65.494 1.00 93.88 408 ALA A O 1
ATOM 3345 N N . ILE A 1 409 ? 34.709 21.074 -65.010 1.00 92.94 409 ILE A N 1
ATOM 3346 C CA . ILE A 1 409 ? 34.300 20.800 -66.396 1.00 92.94 409 ILE A CA 1
ATOM 3347 C C . ILE A 1 409 ? 33.369 21.903 -66.910 1.00 92.94 409 ILE A C 1
ATOM 3349 O O . ILE A 1 409 ? 33.589 22.389 -68.009 1.00 92.94 409 ILE A O 1
ATOM 3353 N N . ASP A 1 410 ? 32.403 22.355 -66.107 1.00 91.75 410 ASP A N 1
ATOM 3354 C CA . ASP A 1 410 ? 31.449 23.415 -66.485 1.00 91.75 410 ASP A CA 1
ATOM 3355 C C . ASP A 1 410 ? 32.116 24.782 -66.742 1.00 91.75 410 ASP A C 1
ATOM 3357 O O . ASP A 1 410 ? 31.525 25.657 -67.372 1.00 91.75 410 ASP A O 1
ATOM 3361 N N . MET A 1 411 ? 33.329 24.990 -66.220 1.00 89.50 411 MET A N 1
ATOM 3362 C CA . MET A 1 411 ? 34.118 26.217 -66.391 1.00 89.50 411 MET A CA 1
ATOM 3363 C C . MET A 1 411 ? 35.076 26.181 -67.594 1.00 89.50 411 MET A C 1
ATOM 3365 O O . MET A 1 411 ? 35.737 27.189 -67.856 1.00 89.50 411 MET A O 1
ATOM 3369 N N . LYS A 1 412 ? 35.193 25.039 -68.278 1.00 80.75 412 LYS A N 1
ATOM 3370 C CA . LYS A 1 412 ? 35.960 24.882 -69.520 1.00 80.75 412 LYS A CA 1
ATOM 3371 C C . LYS A 1 412 ? 35.036 25.004 -70.720 1.00 80.75 412 LYS A C 1
ATOM 3373 O O . LYS A 1 412 ? 35.511 25.572 -71.728 1.00 80.75 412 LYS A O 1
#

Solvent-accessible surface area (backbone atoms only — not comparable to full-atom values): 22116 Å² total; per-residue (Å²): 117,73,68,59,58,51,51,53,50,56,50,39,56,51,50,49,54,50,40,54,53,49,49,53,53,47,54,50,52,45,60,76,30,58,95,38,78,94,32,47,71,58,40,50,53,50,50,50,54,44,46,74,71,25,51,94,80,37,76,82,62,87,84,76,66,51,65,67,58,46,50,52,52,41,52,56,49,51,54,49,49,51,51,50,50,56,50,48,52,32,49,52,26,44,51,50,23,54,54,37,54,50,55,51,51,52,51,50,52,53,42,69,73,38,96,57,34,80,82,42,42,73,50,49,55,50,54,52,51,45,50,56,51,26,52,62,41,33,68,68,74,39,39,67,28,16,46,52,22,23,51,53,41,49,52,53,48,54,56,42,52,55,50,49,52,52,49,50,53,46,44,70,32,56,71,31,25,46,52,50,33,55,53,51,51,49,51,51,50,48,43,41,65,52,77,35,52,47,103,78,53,63,36,46,65,51,26,49,53,41,51,52,52,52,50,51,53,50,49,55,57,73,72,47,52,76,75,61,55,54,40,88,61,45,39,53,56,51,41,53,52,50,49,54,45,46,51,54,41,50,53,54,48,52,54,50,51,52,56,50,50,54,50,51,52,52,40,50,52,54,52,51,55,52,68,71,48,65,100,40,73,92,40,44,48,65,48,48,55,49,50,48,50,43,62,74,60,54,33,72,70,42,52,59,53,50,55,71,49,53,72,70,58,41,51,53,47,50,54,51,51,51,51,53,48,55,52,52,50,56,51,46,57,56,46,53,53,43,51,50,53,39,51,53,52,49,53,51,46,52,53,50,44,58,57,39,70,76,41,77,94,36,49,71,51,39,55,55,45,52,51,52,54,50,54,52,52,49,50,42,70,76,37,79,69,64,61,47,84,57,50,38,60,54,53,52,51,47,47,52,51,44,53,52,53,51,52,57,58,75,74,106

pLDDT: mean 89.95, std 8.38, range [50.12, 98.25]

Nearest PDB structures (foldseek):
  6qv1-assembly1_B  TM=1.970E-01  e=5.307E+00  Thermotoga maritima MSB8

Secondary structure (DSSP, 8-state):
-HHHHHHHHHHHHHHHHHHHHHHHHHHHHHHHHTT-GGGHHHHHHHHHHHHHHSGGGS-TTTTT--HHHHHHHHHHHHHHHHHHHHHHHHHHHHHHHHHHHHHHHHHHHHHHH-TTTTTTHHHHHHHHHHHHHHHHHHTT-SHHHHHHHHHHHHHHHHHHHHHHHHHHHHHTSHHHHHHHHHHHHHHHHHIIIIIT--TT-TTHHHHHHHHHHHHHHHHHHHHS-HHHHTSTTHHHHHHHHHHHHHHHHHHHHHHHHHHHHHHHHHHHHHHHHHHHS-SSGGGHHHHHHHHHHIIIIISHHHHHHHHTS-HHHHHHHHHHHHHHHHHHHHHHHHHHHHHHHHHHHHHHHHHHHHHHTT-GGGHHHHHHHHHHHHHHHHHHHH-SS--HHHHHHHHHHHHHHHHHHHHHHHT-

Radius of gyration: 44.95 Å; Cα contacts (8 Å, |Δi|>4): 289; chains: 1; bounding box: 78×106×108 Å

Mean predicted aligned error: 13.06 Å

Organism: Mycoplasmopsis arginini (NCBI:txid2094)